Protein AF-A0A0A9X927-F1 (afdb_monomer)

Mean predicted aligned error: 15.7 Å

InterPro domains:
  IPR000195 Rab-GAP-TBC domain [PF00566] (92-298)
  IPR000195 Rab-GAP-TBC domain [PS50086] (88-281)
  IPR000195 Rab-GAP-TBC domain [SM00164] (85-304)
  IPR006571 TLDc domain [PF07534] (391-490)
  IPR006571 TLDc domain [PS51886] (392-493)
  IPR006571 TLDc domain [SM00584] (391-493)
  IPR035969 Rab-GAP-TBC domain superfamily [SSF47923] (83-216)
  IPR035969 Rab-GAP-TBC domain superfamily [SSF47923] (261-335)

Radius of gyration: 29.01 Å; Cα contacts (8 Å, |Δi|>4): 540; chains: 1; bounding box: 59×98×78 Å

Solvent-accessible surface area (backbone atoms only — not comparable to full-atom values): 29100 Å² total; per-residue (Å²): 139,82,81,81,78,79,78,79,72,85,74,76,62,86,85,52,43,45,25,94,24,39,44,80,91,63,51,80,74,79,70,83,73,58,63,80,76,78,81,74,93,61,99,67,91,71,78,78,80,76,75,77,70,78,80,72,83,67,86,72,82,50,63,67,66,50,48,52,32,57,75,70,64,36,63,66,59,47,52,50,49,48,70,67,52,81,72,55,78,56,46,56,54,49,48,60,47,49,50,53,39,28,58,71,52,48,88,61,90,71,57,97,78,64,79,75,64,56,65,58,48,38,28,74,74,67,73,43,87,71,79,74,90,62,89,77,83,71,52,84,24,54,44,79,95,54,64,47,50,89,55,48,32,78,67,31,51,54,48,41,48,51,42,51,39,45,48,47,69,77,39,65,80,53,62,23,31,54,62,56,54,35,50,43,34,57,42,33,42,39,35,52,70,65,55,35,41,56,31,50,54,34,38,56,68,28,77,78,60,46,55,56,58,34,31,65,66,51,49,53,28,46,31,52,34,49,48,54,51,31,54,68,73,41,43,70,29,43,51,50,53,45,72,70,30,62,82,88,50,44,64,59,59,31,72,48,46,60,44,43,46,78,66,26,30,47,64,69,39,37,52,56,49,44,58,39,25,55,70,62,16,42,64,48,56,53,30,43,44,49,32,52,41,46,53,46,50,76,46,39,81,85,40,50,64,47,29,72,77,62,33,54,66,52,36,50,39,53,42,32,47,51,41,82,60,54,49,74,57,49,49,52,50,22,71,61,58,72,91,77,44,70,70,57,51,48,54,47,33,54,53,44,43,54,53,51,59,53,48,58,61,60,60,74,78,64,82,81,89,85,78,78,97,70,84,86,48,64,63,54,64,68,52,48,51,51,50,47,74,68,32,94,84,56,53,75,71,52,48,50,53,56,41,57,70,49,60,72,82,58,65,75,56,80,84,77,85,80,80,48,59,87,85,65,44,87,48,65,69,57,50,52,68,65,44,23,87,45,61,65,43,77,48,80,45,74,49,98,85,68,35,31,35,37,34,42,38,56,41,40,56,50,55,61,71,40,55,47,100,84,71,46,69,49,95,74,73,62,52,97,77,41,46,57,38,33,64,32,95,58,74,47,111

Foldseek 3Di:
DDDDPPDDPDDPPPPFLWFPQFDPVLDDDQDDDFPDPDDDPDDDDDDDPPDPDPPDPPPADALVNLVVCLVVVVLVVNLVNLLQGQQTSSHLSCQVQLLVLLCSLAPDPPPPPDDQCLQVLLCVVPVHPDQDPDDDDADPQADPVLLDQRRGDPVLSSLLRSLRRSLCVVPLLQPHWNVLNLQLNLSNGRYDSSSSSSSSNSQVPGPVPHATDRDPLLLLLVLVLLLVVLCVQVVLLLVVLPVLDPPVCSSVLSSCLQCLQSPQADPSQNNSLSSNCSNHHPLSSSLLSSLLSNQCSVCVVVQVVVCVPPNPSVSSSNCSNSPRDGNSVSSCSSVVRPDDDPVVSVVSSVVSSVVVVVVVVVVVPDDDDDDDDDDLQAARVVLLVQVVVLDVLDDSVLVRLVSNLADSVCSPDRDDRQDDCVVQNDDPVSVLVRQQQDAFDWAWDQDPVRWIKTKGAGDGSVLQQDADPVRHGDPDDGDPSIDIFTRPPDGDD

Organism: Lygus hesperus (NCBI:txid30085)

pLDDT: mean 81.03, std 19.44, range [25.28, 98.75]

Secondary structure (DSSP, 8-state):
-------------TT-SS-TTB-GGGPPPSS--PPPPPPPSS---PPPP--PPP-----PPPHHHHHHHHHTT-HHHHHHHHHH----TT-THHHHHHHHHHHTT-SS---TTSPPTHHHHHHHHHSSSSPPSSPPPPPTTS-GGG---TTB-HHHHHHHHHHHHHHHHH-TT-S--TTHHHHHHHHTTTS-HHHHHHHHHHHHH-BTTB----SHHHHHHHHHHHHHHHHHH-HHHHHHHHHTS-TTTTTGGGGGTTHIIIIIS-HHHHHHHHHHHHHH-THHHHHHHHHHHHHHHHHGGGGHHHHHHHHHHHHHHHHHHT-SS-HHHHHHHHHH--S--HHHHHHHHHHHHHHHHHHHHHHTTS--S---SSSTTPPPHHHHHHHHHH-TT--HHHHHHHHHHS-GGGTTSPP-----HHHH-S-HHHHHHHHTT--SEEEEEE-TT--EEEEEE-S-GGGGG-B-TTSPBPS--S-TT-EEEEEESS-B-

Nearest PDB structures (foldseek):
  5hjn-assembly1_A  TM=9.602E-01  e=2.610E-27  Drosophila melanogaster
  5hjq-assembly1_A  TM=9.659E-01  e=5.800E-25  Drosophila melanogaster
  6r82-assembly1_A  TM=9.428E-01  e=8.648E-09  Drosophila melanogaster
  4nc6-assembly1_A  TM=6.697E-01  e=3.154E-06  Homo sapiens
  3hzj-assembly1_A  TM=6.271E-01  e=1.266E-04  Homo sapiens

Structure (mmCIF, N/CA/C/O backbone):
data_AF-A0A0A9X927-F1
#
_entry.id   AF-A0A0A9X927-F1
#
loop_
_atom_site.group_PDB
_atom_site.id
_atom_site.type_symbol
_atom_site.label_atom_id
_atom_site.label_alt_id
_atom_site.label_comp_id
_atom_site.label_asym_id
_atom_site.label_entity_id
_atom_site.label_seq_id
_atom_site.pdbx_PDB_ins_code
_atom_site.Cartn_x
_atom_site.Cartn_y
_atom_site.Cartn_z
_atom_site.occupancy
_atom_site.B_iso_or_equiv
_atom_site.auth_seq_id
_atom_site.auth_comp_id
_atom_site.auth_asym_id
_atom_site.auth_atom_id
_atom_site.pdbx_PDB_model_num
ATOM 1 N N . MET A 1 1 ? -26.042 -12.020 43.882 1.00 35.59 1 MET A N 1
ATOM 2 C CA . MET A 1 1 ? -26.195 -12.765 42.618 1.00 35.59 1 MET A CA 1
ATOM 3 C C . MET A 1 1 ? -25.682 -11.865 41.510 1.00 35.59 1 MET A C 1
ATOM 5 O O . MET A 1 1 ? -26.428 -11.034 41.018 1.00 35.59 1 MET A O 1
ATOM 9 N N . LEU A 1 2 ? -24.380 -11.937 41.239 1.00 25.36 2 LEU A N 1
ATOM 10 C CA . LEU A 1 2 ? -23.748 -11.313 40.079 1.00 25.36 2 LEU A CA 1
ATOM 11 C C . LEU A 1 2 ? -23.586 -12.443 39.065 1.00 25.36 2 LEU A C 1
ATOM 13 O O . LEU A 1 2 ? -22.859 -13.394 39.333 1.00 25.36 2 LEU A O 1
ATOM 17 N N . SER A 1 3 ? -24.362 -12.399 37.988 1.00 25.56 3 SER A N 1
ATOM 18 C CA . SER A 1 3 ? -24.244 -13.326 36.867 1.00 25.56 3 SER A CA 1
ATOM 19 C C . SER A 1 3 ? -23.151 -12.811 35.936 1.00 25.56 3 SER A C 1
ATOM 21 O O . SER A 1 3 ? -23.356 -11.811 35.249 1.00 25.56 3 SER A O 1
ATOM 23 N N . GLU A 1 4 ? -21.997 -13.477 35.945 1.00 25.28 4 GLU A N 1
ATOM 24 C CA . GLU A 1 4 ? -21.001 -13.379 34.879 1.00 25.28 4 GLU A CA 1
ATOM 25 C C . GLU A 1 4 ? -21.646 -13.858 33.576 1.00 25.28 4 GLU A C 1
ATOM 27 O O . GLU A 1 4 ? -22.005 -15.027 33.434 1.00 25.28 4 GLU A O 1
ATOM 32 N N . ILE A 1 5 ? -21.830 -12.934 32.637 1.00 28.03 5 ILE A N 1
ATOM 33 C CA . ILE A 1 5 ? -22.041 -13.271 31.234 1.00 28.03 5 ILE A CA 1
ATOM 34 C C . ILE A 1 5 ? -20.639 -13.500 30.679 1.00 28.03 5 ILE A C 1
ATOM 36 O O . ILE A 1 5 ? -19.898 -12.556 30.420 1.00 28.03 5 ILE A O 1
ATOM 40 N N . VAL A 1 6 ? -20.256 -14.770 30.592 1.00 26.20 6 VAL A N 1
ATOM 41 C CA . VAL A 1 6 ? -19.106 -15.202 29.804 1.00 26.20 6 VAL A CA 1
ATOM 42 C C . VAL A 1 6 ? -19.543 -15.090 28.346 1.00 26.20 6 VAL A C 1
ATOM 44 O O . VAL A 1 6 ? -20.334 -15.907 27.880 1.00 26.20 6 VAL A O 1
ATOM 47 N N . GLU A 1 7 ? -19.106 -14.041 27.652 1.00 28.12 7 GLU A N 1
ATOM 48 C CA . GLU A 1 7 ? -19.191 -14.005 26.193 1.00 28.12 7 GLU A CA 1
ATOM 49 C C . GLU A 1 7 ? -18.262 -15.095 25.646 1.00 28.12 7 GLU A C 1
ATOM 51 O O . GLU A 1 7 ? -17.047 -15.067 25.857 1.00 28.12 7 GLU A O 1
ATOM 56 N N . GL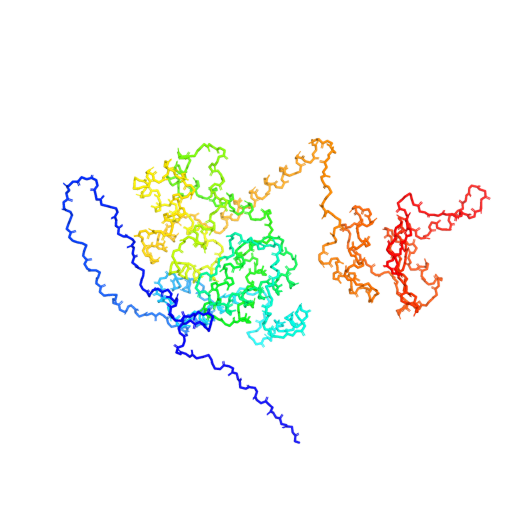U A 1 8 ? -18.857 -16.100 24.999 1.00 28.16 8 GLU A N 1
ATOM 57 C CA . GLU A 1 8 ? -18.143 -17.081 24.188 1.00 28.16 8 GLU A CA 1
ATOM 58 C C . GLU A 1 8 ? -17.387 -16.323 23.092 1.00 28.16 8 GLU A C 1
ATOM 60 O O . GLU A 1 8 ? -17.989 -15.716 22.207 1.00 28.16 8 GLU A O 1
ATOM 65 N N . GLY A 1 9 ? -16.056 -16.318 23.177 1.00 30.02 9 GLY A N 1
ATOM 66 C CA . GLY A 1 9 ? -15.216 -15.820 22.098 1.00 30.02 9 GLY A CA 1
ATOM 67 C C . GLY A 1 9 ? -15.464 -16.646 20.841 1.00 30.02 9 GLY A C 1
ATOM 68 O O . GLY A 1 9 ? -15.467 -17.874 20.910 1.00 30.02 9 GLY A O 1
ATOM 69 N N . ASP A 1 10 ? -15.661 -15.969 19.708 1.00 34.91 10 ASP A N 1
ATOM 70 C CA . ASP A 1 10 ? -15.715 -16.582 18.382 1.00 34.91 10 ASP A CA 1
ATOM 71 C C . ASP A 1 10 ? -14.492 -17.494 18.184 1.00 34.91 10 ASP A C 1
ATOM 73 O O . ASP A 1 10 ? -13.375 -17.034 17.916 1.00 34.91 10 ASP A O 1
ATOM 77 N N . ASP A 1 11 ? -14.702 -18.803 18.334 1.00 33.62 11 ASP A N 1
ATOM 78 C CA . ASP A 1 11 ? -13.706 -19.821 18.038 1.00 33.62 11 ASP A CA 1
ATOM 79 C C . ASP A 1 11 ? -13.349 -19.704 16.551 1.00 33.62 11 ASP A C 1
ATOM 81 O O . ASP A 1 11 ? -14.165 -19.939 15.653 1.00 33.62 11 ASP A O 1
ATOM 85 N N . ILE A 1 12 ? -12.109 -19.296 16.275 1.00 40.78 12 ILE A N 1
ATOM 86 C CA . ILE A 1 12 ? -11.558 -19.273 14.923 1.00 40.78 12 ILE A CA 1
ATOM 87 C C . ILE A 1 12 ? -11.543 -20.722 14.439 1.00 40.78 12 ILE A C 1
ATOM 89 O O . ILE A 1 12 ? -10.672 -21.493 14.832 1.00 40.78 12 ILE A O 1
ATOM 93 N N . ASP A 1 13 ? -12.501 -21.076 13.585 1.00 38.91 13 ASP A N 1
ATOM 94 C CA . ASP A 1 13 ? -12.585 -22.376 12.923 1.00 38.91 13 ASP A CA 1
ATOM 95 C C . ASP A 1 13 ? -11.244 -22.710 12.241 1.00 38.91 13 ASP A C 1
ATOM 97 O O . ASP A 1 13 ? -10.937 -22.231 11.145 1.00 38.91 13 ASP A O 1
ATOM 101 N N . GLU A 1 14 ? -10.421 -23.534 12.900 1.00 38.56 14 GLU A N 1
ATOM 102 C CA . GLU A 1 14 ? -9.086 -23.915 12.424 1.00 38.56 14 GLU A CA 1
ATOM 103 C C . GLU A 1 14 ? -9.138 -24.742 11.123 1.00 38.56 14 GLU A C 1
ATOM 105 O O . GLU A 1 14 ? -8.098 -24.976 10.501 1.00 38.56 14 GLU A O 1
ATOM 110 N N . THR A 1 15 ? -10.336 -25.139 10.667 1.00 40.25 15 THR A N 1
ATOM 111 C CA . THR A 1 15 ? -10.553 -25.826 9.386 1.00 40.25 15 THR A CA 1
ATOM 112 C C . THR A 1 15 ? -10.741 -24.868 8.203 1.00 40.25 15 THR A C 1
ATOM 114 O O . THR A 1 15 ? -10.619 -25.278 7.042 1.00 40.25 15 THR A O 1
ATOM 117 N N . ARG A 1 16 ? -10.961 -23.567 8.452 1.00 52.94 16 ARG A N 1
ATOM 118 C CA . ARG A 1 16 ? -11.100 -22.549 7.402 1.00 52.94 16 ARG A CA 1
ATOM 119 C C . ARG A 1 16 ? -9.746 -21.968 6.989 1.00 52.94 16 ARG A C 1
ATOM 121 O O . ARG A 1 16 ? -9.142 -21.129 7.646 1.00 52.94 16 ARG A O 1
ATOM 128 N N . HIS A 1 17 ? -9.283 -22.405 5.821 1.00 71.25 17 HIS A N 1
ATOM 129 C CA . HIS A 1 17 ? -8.040 -21.956 5.181 1.00 71.25 17 HIS A CA 1
ATOM 130 C C . HIS A 1 17 ? -8.024 -20.472 4.753 1.00 71.25 17 HIS A C 1
ATOM 132 O O . HIS A 1 17 ? -6.957 -19.862 4.659 1.00 71.25 17 HIS A O 1
ATOM 138 N N . PHE A 1 18 ? -9.201 -19.917 4.467 1.00 81.81 18 PHE A N 1
ATOM 139 C CA . PHE A 1 18 ? -9.469 -18.501 4.211 1.00 81.81 18 PHE A CA 1
ATOM 140 C C . PHE A 1 18 ? -10.609 -18.055 5.135 1.00 81.81 18 PHE A C 1
ATOM 142 O O . PHE A 1 18 ? -11.372 -18.895 5.610 1.00 81.81 18 PHE A O 1
ATOM 149 N N . SER A 1 19 ? -10.744 -16.750 5.370 1.00 86.00 19 SER A N 1
ATOM 150 C CA . SER A 1 19 ? -11.856 -16.192 6.147 1.00 86.00 19 SER A CA 1
ATOM 151 C C . SER A 1 19 ? -13.219 -16.505 5.508 1.00 86.00 19 SER A C 1
ATOM 153 O O . SER A 1 19 ? -13.321 -16.912 4.347 1.00 86.00 19 SER A O 1
ATOM 155 N N . GLU A 1 20 ? -14.300 -16.213 6.234 1.00 88.56 20 GLU A N 1
ATOM 156 C CA . GLU A 1 20 ? -15.670 -16.310 5.710 1.00 88.56 20 GLU A CA 1
ATOM 157 C C . GLU A 1 20 ? -15.961 -15.403 4.494 1.00 88.56 20 GLU A C 1
ATOM 159 O O . GLU A 1 20 ? -17.003 -15.519 3.842 1.00 88.56 20 GLU A O 1
ATOM 164 N N . PHE A 1 21 ? -15.048 -14.487 4.166 1.00 92.06 21 PHE A N 1
ATOM 165 C CA . PHE A 1 21 ? -15.196 -13.535 3.073 1.00 92.06 21 PHE A CA 1
ATOM 166 C C . PHE A 1 21 ? -14.727 -14.077 1.721 1.00 92.06 21 PHE A C 1
ATOM 168 O O . PHE A 1 21 ? -14.841 -13.365 0.725 1.00 92.06 21 PHE A O 1
ATOM 175 N N . VAL A 1 22 ? -14.245 -15.320 1.651 1.00 88.75 22 VAL A N 1
ATOM 176 C CA . VAL A 1 22 ? -13.839 -15.984 0.405 1.00 88.75 22 VAL A CA 1
ATOM 177 C C . VAL A 1 22 ? -14.704 -17.221 0.191 1.00 88.75 22 VAL A C 1
ATOM 179 O O . VAL A 1 22 ? -14.779 -18.097 1.047 1.00 88.75 22 VAL A O 1
ATOM 182 N N . ASP A 1 23 ? -15.363 -17.305 -0.965 1.00 80.31 23 ASP A N 1
ATOM 183 C CA . ASP A 1 23 ? -16.112 -18.509 -1.335 1.00 80.31 23 ASP A CA 1
ATOM 184 C C . ASP A 1 23 ? -15.126 -19.620 -1.749 1.00 80.31 23 ASP A C 1
ATOM 186 O O . ASP A 1 23 ? -14.300 -19.379 -2.639 1.00 80.31 23 ASP A O 1
ATOM 190 N N . PRO A 1 24 ? -15.194 -20.833 -1.164 1.00 74.25 24 PRO A N 1
ATOM 191 C CA . PRO A 1 24 ? -14.344 -21.955 -1.559 1.00 74.25 24 PRO A CA 1
ATOM 192 C C . PRO A 1 24 ? -14.361 -22.249 -3.066 1.00 74.25 24 PRO A C 1
ATOM 194 O O . PRO A 1 24 ? -13.330 -22.645 -3.609 1.00 74.25 24 PRO A O 1
ATOM 197 N N . SER A 1 25 ? -15.491 -22.018 -3.743 1.00 72.38 25 SER A N 1
ATOM 198 C CA . SER A 1 25 ? -15.654 -22.240 -5.187 1.00 72.38 25 SER A CA 1
ATOM 199 C C . SER A 1 25 ? -14.929 -21.210 -6.061 1.00 72.38 25 SER A C 1
ATOM 201 O O . SER A 1 25 ? -14.520 -21.534 -7.174 1.00 72.38 25 SER A O 1
ATOM 203 N N . ASN A 1 26 ? -14.709 -19.999 -5.541 1.00 72.62 26 ASN A N 1
ATOM 204 C CA . ASN A 1 26 ? -13.973 -18.922 -6.210 1.00 72.62 26 ASN A CA 1
ATOM 205 C C . ASN A 1 26 ? -12.540 -18.777 -5.689 1.00 72.62 26 ASN A C 1
ATOM 207 O O . ASN A 1 26 ? -11.824 -17.867 -6.101 1.00 72.62 26 ASN A O 1
ATOM 211 N N . ALA A 1 27 ? -12.115 -19.633 -4.763 1.00 73.50 27 ALA A N 1
ATOM 212 C CA . ALA A 1 27 ? -10.817 -19.501 -4.136 1.00 73.50 27 ALA A CA 1
ATOM 213 C C . ALA A 1 27 ? -9.676 -19.751 -5.146 1.00 73.50 27 ALA A C 1
ATOM 215 O O . ALA A 1 27 ? -9.787 -20.620 -6.016 1.00 73.50 27 ALA A O 1
ATOM 216 N N . PRO A 1 28 ? -8.550 -19.028 -5.021 1.00 75.62 28 PRO A N 1
ATOM 217 C CA . PRO A 1 28 ? -7.434 -19.170 -5.944 1.00 75.62 28 PRO A CA 1
ATOM 218 C C . PRO A 1 28 ? -6.851 -20.596 -5.925 1.00 75.62 28 PRO A C 1
ATOM 220 O O . PRO A 1 28 ? -6.911 -21.277 -4.893 1.00 75.62 28 PRO A O 1
ATOM 223 N N . PRO A 1 29 ? -6.266 -21.062 -7.046 1.00 74.19 29 PRO A N 1
ATOM 224 C CA . PRO A 1 29 ? -5.615 -22.367 -7.108 1.00 74.19 29 PRO A CA 1
ATOM 225 C C . PRO A 1 29 ? -4.390 -22.419 -6.185 1.00 74.19 29 PRO A C 1
ATOM 227 O O . PRO A 1 29 ? -3.649 -21.439 -6.083 1.00 74.19 29 PRO A O 1
ATOM 230 N N . ASP A 1 30 ? -4.161 -23.573 -5.548 1.00 70.88 30 ASP A N 1
ATOM 231 C CA . ASP A 1 30 ? -3.083 -23.756 -4.561 1.00 70.88 30 ASP A CA 1
ATOM 232 C C . ASP A 1 30 ? -1.689 -23.589 -5.159 1.00 70.88 30 ASP A C 1
ATOM 234 O O . ASP A 1 30 ? -0.817 -22.944 -4.571 1.00 70.88 30 ASP A O 1
ATOM 238 N N . GLU A 1 31 ? -1.494 -24.133 -6.358 1.00 73.50 31 GLU A N 1
ATOM 239 C CA . GLU A 1 31 ? -0.250 -24.015 -7.098 1.00 73.50 31 GLU A CA 1
ATOM 240 C C . GLU A 1 31 ? -0.385 -23.039 -8.255 1.00 73.50 31 GLU A C 1
ATOM 242 O O . GLU A 1 31 ? -1.283 -23.118 -9.098 1.00 73.50 31 GLU A O 1
ATOM 247 N N . TYR A 1 32 ? 0.600 -22.156 -8.350 1.00 80.06 32 TYR A N 1
ATOM 248 C CA . TYR A 1 32 ? 0.757 -21.328 -9.526 1.00 80.06 32 TYR A CA 1
ATOM 249 C C . TYR A 1 32 ? 1.380 -22.111 -10.666 1.00 80.06 32 TYR A C 1
ATOM 251 O O . TYR A 1 32 ? 2.524 -22.560 -10.574 1.00 80.06 32 TYR A O 1
ATOM 259 N N . ARG A 1 33 ? 0.648 -22.194 -11.775 1.00 78.12 33 ARG A N 1
ATOM 260 C CA . ARG A 1 33 ? 1.168 -22.703 -13.040 1.00 78.12 33 ARG A CA 1
ATOM 261 C C . ARG A 1 33 ? 1.525 -21.518 -13.934 1.00 78.12 33 ARG A C 1
ATOM 263 O O . ARG A 1 33 ? 0.622 -20.770 -14.309 1.00 78.12 33 ARG A O 1
ATOM 270 N N . PRO A 1 34 ? 2.814 -21.329 -14.270 1.00 74.38 34 PRO A N 1
ATOM 271 C CA . PRO A 1 34 ? 3.206 -20.314 -15.234 1.00 74.38 34 PRO A CA 1
ATOM 272 C C . PRO A 1 34 ? 2.469 -20.535 -16.562 1.00 74.38 34 PRO A C 1
ATOM 274 O O . PRO A 1 34 ? 2.274 -21.691 -16.956 1.00 74.38 34 PRO A O 1
ATOM 277 N N . PRO A 1 35 ? 2.076 -19.465 -17.269 1.00 75.44 35 PRO A N 1
ATOM 278 C CA . PRO A 1 35 ? 1.498 -19.600 -18.597 1.00 75.44 35 PRO A CA 1
ATOM 279 C C . PRO A 1 35 ? 2.480 -20.307 -19.538 1.00 75.44 35 PRO A C 1
ATOM 281 O O . PRO A 1 35 ? 3.699 -20.144 -19.424 1.00 75.44 35 PRO A O 1
ATOM 284 N N . ALA A 1 36 ? 1.942 -21.116 -20.456 1.00 66.50 36 ALA A N 1
ATOM 285 C CA . ALA A 1 36 ? 2.754 -21.840 -21.426 1.00 66.50 36 ALA A CA 1
ATOM 286 C C . ALA A 1 36 ? 3.614 -20.850 -22.236 1.00 66.50 36 ALA A C 1
ATOM 288 O O . ALA A 1 36 ? 3.105 -19.799 -22.641 1.00 66.50 36 ALA A O 1
ATOM 289 N N . PRO A 1 37 ? 4.905 -21.149 -22.474 1.00 54.81 37 PRO A N 1
ATOM 290 C CA . PRO A 1 37 ? 5.738 -20.282 -23.292 1.00 54.81 37 PRO A CA 1
ATOM 291 C C . PRO A 1 37 ? 5.127 -20.150 -24.697 1.00 54.81 37 PRO A C 1
ATOM 293 O O . PRO A 1 37 ? 4.556 -21.123 -25.202 1.00 54.81 37 PRO A O 1
ATOM 296 N N . PRO A 1 38 ? 5.239 -18.976 -25.348 1.00 47.00 38 PRO A N 1
ATOM 297 C CA . PRO A 1 38 ? 4.789 -18.829 -26.725 1.00 47.00 38 PRO A CA 1
ATOM 298 C C . PRO A 1 38 ? 5.493 -19.864 -27.619 1.00 47.00 38 PRO A C 1
ATOM 300 O O . PRO A 1 38 ? 6.660 -20.191 -27.367 1.00 47.00 38 PRO A O 1
ATOM 303 N N . PRO A 1 39 ? 4.809 -20.402 -28.648 1.00 37.28 39 PRO A N 1
ATOM 304 C CA . PRO A 1 39 ? 5.398 -21.401 -29.527 1.00 37.28 39 PRO A CA 1
ATOM 305 C C . PRO A 1 39 ? 6.683 -20.843 -30.161 1.00 37.28 39 PRO A C 1
ATOM 307 O O . PRO A 1 39 ? 6.702 -19.680 -30.575 1.00 37.28 39 PRO A O 1
ATOM 310 N N . PRO A 1 40 ? 7.771 -21.633 -30.227 1.00 41.38 40 PRO A N 1
ATOM 311 C CA . PRO A 1 40 ? 9.037 -21.151 -30.756 1.00 41.38 40 PRO A CA 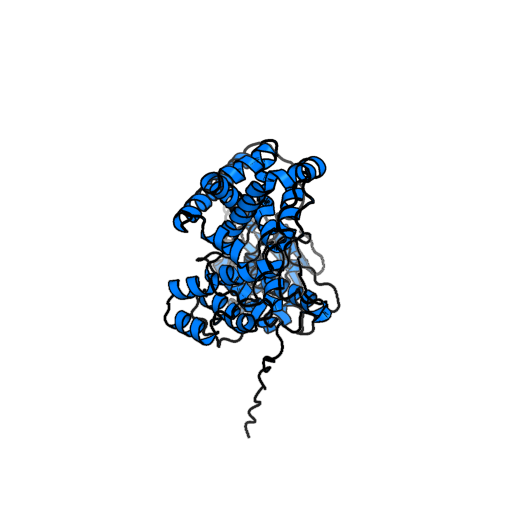1
ATOM 312 C C . PRO A 1 40 ? 8.884 -20.754 -32.228 1.00 41.38 40 PRO A C 1
ATOM 314 O O . PRO A 1 40 ? 8.461 -21.552 -33.067 1.00 41.38 40 PRO A O 1
ATOM 317 N N . SER A 1 41 ? 9.274 -19.523 -32.558 1.00 47.91 41 SER A N 1
ATOM 318 C CA . SER A 1 41 ? 9.477 -19.075 -33.933 1.00 47.91 41 SER A CA 1
ATOM 319 C C . SER A 1 41 ? 10.756 -19.711 -34.486 1.00 47.91 41 SER A C 1
ATOM 321 O O . SER A 1 41 ? 11.843 -19.143 -34.433 1.00 47.91 41 SER A O 1
ATOM 323 N N . GLY A 1 42 ? 10.627 -20.935 -34.994 1.00 43.69 42 GLY A N 1
ATOM 324 C CA . GLY A 1 42 ? 11.712 -21.670 -35.643 1.00 43.69 42 GLY A CA 1
ATOM 325 C C . GLY A 1 42 ? 11.889 -23.063 -35.054 1.00 43.69 42 GLY A C 1
ATOM 326 O O . GLY A 1 42 ? 12.153 -23.234 -33.866 1.00 43.69 42 GLY A O 1
ATOM 327 N N . GLY A 1 43 ? 11.730 -24.076 -35.907 1.00 43.62 43 GLY A N 1
ATOM 328 C CA . GLY A 1 43 ? 11.781 -25.482 -35.532 1.00 43.62 43 GLY A CA 1
ATOM 329 C C . GLY A 1 43 ? 13.136 -25.901 -34.969 1.00 43.62 43 GLY A C 1
ATOM 330 O O . GLY A 1 43 ? 14.047 -26.236 -35.718 1.00 43.62 43 GLY A O 1
ATOM 331 N N . LYS A 1 44 ? 13.237 -25.974 -33.642 1.00 39.88 44 LYS A N 1
ATOM 332 C CA . LYS A 1 44 ? 14.097 -26.932 -32.941 1.00 39.88 44 LYS A CA 1
ATOM 333 C C . LYS A 1 44 ? 13.325 -27.465 -31.740 1.00 39.88 44 LYS A C 1
ATOM 335 O O . LYS A 1 44 ? 12.970 -26.708 -30.843 1.00 39.88 44 LYS A O 1
ATOM 340 N N . LYS A 1 45 ? 13.036 -28.770 -31.752 1.00 35.47 45 LYS A N 1
ATOM 341 C CA . LYS A 1 45 ? 12.446 -29.493 -30.619 1.00 35.47 45 LYS A CA 1
ATOM 342 C C . LYS A 1 45 ? 13.398 -29.371 -29.424 1.00 35.47 45 LYS A C 1
ATOM 344 O O . LYS A 1 45 ? 14.485 -29.941 -29.453 1.00 35.47 45 LYS A O 1
ATOM 349 N N . SER A 1 46 ? 13.010 -28.617 -28.401 1.00 39.31 46 SER A N 1
ATOM 350 C CA . SER A 1 46 ? 13.621 -28.703 -27.073 1.00 39.31 46 SER A CA 1
ATOM 351 C C . SER A 1 46 ? 13.094 -29.946 -26.339 1.00 39.31 46 SER A C 1
ATOM 353 O O . SER A 1 46 ? 11.973 -30.378 -26.625 1.00 39.31 46 SER A O 1
ATOM 355 N N . PRO A 1 47 ? 13.874 -30.547 -25.419 1.00 36.91 47 PRO A N 1
ATOM 356 C CA . PRO A 1 47 ? 13.432 -31.713 -24.657 1.00 36.91 47 PRO A CA 1
ATOM 357 C C . PRO A 1 47 ? 12.209 -31.357 -23.797 1.00 36.91 47 PRO A C 1
ATOM 359 O O . PRO A 1 47 ? 12.001 -30.172 -23.508 1.00 36.91 47 PRO A O 1
ATOM 362 N N . PRO A 1 48 ? 11.402 -32.351 -23.382 1.00 35.88 48 PRO A N 1
ATOM 363 C CA . PRO A 1 48 ? 10.218 -32.093 -22.575 1.00 35.88 48 PRO A CA 1
ATOM 364 C C . PRO A 1 48 ? 10.611 -31.361 -21.284 1.00 35.88 48 PRO A C 1
ATOM 366 O O . PRO A 1 48 ? 11.700 -31.609 -20.752 1.00 35.88 48 PRO A O 1
ATOM 369 N N . PRO A 1 49 ? 9.756 -30.459 -20.768 1.00 37.62 49 PRO A N 1
ATOM 370 C CA . PRO A 1 49 ? 9.991 -29.869 -19.463 1.00 37.62 49 PRO A CA 1
ATOM 371 C C . PRO A 1 49 ? 10.085 -31.014 -18.456 1.00 37.62 49 PRO A C 1
ATOM 373 O O . PRO A 1 49 ? 9.179 -31.842 -18.365 1.00 37.62 49 PRO A O 1
ATOM 376 N N . SER A 1 50 ? 11.208 -31.080 -17.740 1.00 33.53 50 SER A N 1
ATOM 377 C CA . SER A 1 50 ? 11.367 -31.965 -16.593 1.00 33.53 50 SER A CA 1
ATOM 378 C C . SER A 1 50 ? 10.154 -31.768 -15.692 1.00 33.53 50 SER A C 1
ATOM 380 O O . SER A 1 50 ? 9.941 -30.660 -15.190 1.00 33.53 50 SER A O 1
ATOM 382 N N . SER A 1 51 ? 9.352 -32.822 -15.544 1.00 35.75 51 SER A N 1
ATOM 383 C CA . SER A 1 51 ? 8.284 -32.916 -14.559 1.00 35.75 51 SER A CA 1
ATOM 384 C C . SER A 1 51 ? 8.813 -32.368 -13.242 1.00 35.75 51 SER A C 1
ATOM 386 O O . SER A 1 51 ? 9.803 -32.888 -12.719 1.00 35.75 51 SER A O 1
ATOM 388 N N . GLY A 1 52 ? 8.205 -31.282 -12.762 1.00 33.56 52 GLY A N 1
ATOM 389 C CA . GLY A 1 52 ? 8.502 -30.746 -11.447 1.00 33.56 52 GLY A CA 1
ATOM 390 C C . GLY A 1 52 ? 8.410 -31.890 -10.451 1.00 33.56 52 GLY A C 1
ATOM 391 O O . GLY A 1 52 ? 7.377 -32.547 -10.340 1.00 33.56 52 GLY A O 1
ATOM 392 N N . SER A 1 53 ? 9.531 -32.170 -9.800 1.00 30.19 53 SER A N 1
ATOM 393 C CA . SER A 1 53 ? 9.580 -33.002 -8.609 1.00 30.19 53 SER A CA 1
ATOM 394 C C . SER A 1 53 ? 8.483 -32.539 -7.642 1.00 30.19 53 SER A C 1
ATOM 396 O O . SER A 1 53 ? 8.338 -31.319 -7.486 1.00 30.19 53 SER A O 1
ATOM 398 N N . PRO A 1 54 ? 7.753 -33.452 -6.976 1.00 36.75 54 PRO A N 1
ATOM 399 C CA . PRO A 1 54 ? 6.863 -33.079 -5.885 1.00 36.75 54 PRO A CA 1
ATOM 400 C C . PRO A 1 54 ? 7.667 -32.224 -4.913 1.00 36.75 54 PRO A C 1
ATOM 402 O O . PRO A 1 54 ? 8.803 -32.583 -4.587 1.00 36.75 54 PRO A O 1
ATOM 405 N N . SER A 1 55 ? 7.126 -31.080 -4.502 1.00 39.34 55 SER A N 1
ATOM 406 C CA . SER A 1 55 ? 7.723 -30.280 -3.443 1.00 39.34 55 SER A CA 1
ATOM 407 C C . SER A 1 55 ? 7.955 -31.198 -2.246 1.00 39.34 55 SER A C 1
ATOM 409 O O . SER A 1 55 ? 7.005 -31.611 -1.582 1.00 39.34 55 SER A O 1
ATOM 411 N N . THR A 1 56 ? 9.212 -31.553 -1.983 1.00 39.91 56 THR A N 1
ATOM 412 C CA . THR A 1 56 ? 9.623 -32.045 -0.672 1.00 39.91 56 THR A CA 1
ATOM 413 C C . THR A 1 56 ? 9.028 -31.084 0.340 1.00 39.91 56 THR A C 1
ATOM 415 O O . THR A 1 56 ? 9.245 -29.877 0.206 1.00 39.91 56 THR A O 1
ATOM 418 N N . ALA A 1 57 ? 8.250 -31.599 1.289 1.00 43.72 57 ALA A N 1
ATOM 419 C CA . ALA A 1 57 ? 7.791 -30.852 2.446 1.00 43.72 57 ALA A CA 1
ATOM 420 C C . ALA A 1 57 ? 9.031 -30.357 3.215 1.00 43.72 57 ALA A C 1
ATOM 422 O O . ALA A 1 57 ? 9.520 -31.009 4.131 1.00 43.72 57 ALA A O 1
ATOM 423 N N . GLU A 1 58 ? 9.620 -29.242 2.771 1.00 58.00 58 GLU A N 1
ATOM 424 C CA . GLU A 1 58 ? 10.545 -28.449 3.569 1.00 58.00 58 GLU A CA 1
ATOM 425 C C . GLU A 1 58 ? 9.755 -28.105 4.840 1.00 58.00 58 GLU A C 1
ATOM 427 O O . GLU A 1 58 ? 8.660 -27.556 4.731 1.00 58.00 58 GLU A O 1
ATOM 432 N N . ASN A 1 59 ? 10.256 -28.494 6.020 1.00 79.25 59 ASN A N 1
ATOM 433 C CA . ASN A 1 59 ? 9.601 -28.256 7.312 1.00 79.25 59 ASN A CA 1
ATOM 434 C C . ASN A 1 59 ? 9.220 -26.770 7.454 1.00 79.25 59 ASN A C 1
ATOM 436 O O . ASN A 1 59 ? 10.065 -25.943 7.813 1.00 79.25 59 ASN A O 1
ATOM 440 N N . LEU A 1 60 ? 7.963 -26.435 7.141 1.00 90.38 60 LEU A N 1
ATOM 441 C CA . LEU A 1 60 ? 7.440 -25.074 7.203 1.00 90.38 60 LEU A CA 1
ATOM 442 C C . LEU A 1 60 ? 7.472 -24.596 8.652 1.00 90.38 60 LEU A C 1
ATOM 444 O O . LEU A 1 60 ? 7.055 -25.311 9.562 1.00 90.38 60 LEU A O 1
ATOM 448 N N . LYS A 1 61 ? 7.943 -23.367 8.863 1.00 93.94 61 LYS A N 1
ATOM 449 C CA . LYS A 1 61 ? 7.958 -22.762 10.194 1.00 93.94 61 LYS A CA 1
ATOM 450 C C . LYS A 1 61 ? 6.544 -22.515 10.704 1.00 93.94 61 LYS A C 1
ATOM 452 O O . LYS A 1 61 ? 5.687 -22.003 9.983 1.00 93.94 61 LYS A O 1
ATOM 457 N N . THR A 1 62 ? 6.321 -22.870 11.960 1.00 94.31 62 THR A N 1
ATOM 458 C CA . THR A 1 62 ? 5.048 -22.692 12.662 1.00 94.31 62 THR A CA 1
ATOM 459 C C . THR A 1 62 ? 4.890 -21.259 13.171 1.00 94.31 62 THR A C 1
ATOM 461 O O . THR A 1 62 ? 5.863 -20.512 13.294 1.00 94.31 62 THR A O 1
ATOM 464 N N . PHE A 1 63 ? 3.658 -20.869 13.516 1.00 94.94 63 PHE A N 1
ATOM 465 C CA . PHE A 1 63 ? 3.402 -19.570 14.144 1.00 94.94 63 PHE A CA 1
ATOM 466 C C . PHE A 1 63 ? 4.194 -19.401 15.448 1.00 94.94 63 PHE A C 1
ATOM 468 O O . PHE A 1 63 ? 4.822 -18.367 15.637 1.00 94.94 63 PHE A O 1
ATOM 475 N N . SER A 1 64 ? 4.225 -20.429 16.304 1.00 95.00 64 SER A N 1
ATOM 476 C CA . SER A 1 64 ? 4.916 -20.389 17.601 1.00 95.00 64 SER A CA 1
ATOM 477 C C . SER A 1 64 ? 6.422 -20.132 17.461 1.00 95.00 64 SER A C 1
ATOM 479 O O . SER A 1 64 ? 6.981 -19.316 18.197 1.00 95.00 64 SER A O 1
ATOM 481 N N . GLU A 1 65 ? 7.078 -20.747 16.470 1.00 95.25 65 GLU A N 1
ATOM 482 C CA . GLU A 1 65 ? 8.496 -20.493 16.186 1.00 95.25 65 GLU A CA 1
ATOM 483 C C . GLU A 1 65 ? 8.747 -19.033 15.780 1.00 95.25 65 GLU A C 1
ATOM 485 O O . GLU A 1 65 ? 9.714 -18.416 16.230 1.00 95.25 65 GLU A O 1
ATOM 490 N N . VAL A 1 66 ? 7.876 -18.464 14.940 1.00 95.69 66 VAL A N 1
ATOM 491 C CA . VAL A 1 66 ? 7.996 -17.065 14.501 1.00 95.69 66 VAL A CA 1
ATOM 492 C C . VAL A 1 66 ? 7.677 -16.099 15.642 1.00 95.69 66 VAL A C 1
ATOM 494 O O . VAL A 1 66 ? 8.412 -15.130 15.837 1.00 95.69 66 VAL A O 1
ATOM 497 N N . ASP A 1 67 ? 6.624 -16.369 16.412 1.00 94.81 67 ASP A N 1
ATOM 498 C CA . ASP A 1 67 ? 6.191 -15.538 17.537 1.00 94.81 67 ASP A CA 1
ATOM 499 C C . ASP A 1 67 ? 7.257 -15.481 18.634 1.00 94.81 67 ASP A C 1
ATOM 501 O O . ASP A 1 67 ? 7.610 -14.403 19.103 1.00 94.81 67 ASP A O 1
ATOM 505 N N . THR A 1 68 ? 7.891 -16.615 18.939 1.00 95.62 68 THR A N 1
ATOM 506 C CA . THR A 1 68 ? 9.029 -16.677 19.867 1.00 95.62 68 THR A CA 1
ATOM 507 C C . THR A 1 68 ? 10.153 -15.730 19.431 1.00 95.62 68 THR A C 1
ATOM 509 O O . THR A 1 68 ? 10.683 -14.955 20.229 1.00 95.62 68 THR A O 1
ATOM 512 N N . LEU A 1 69 ? 10.507 -15.725 18.144 1.00 95.31 69 LEU A N 1
ATOM 513 C CA . LEU A 1 69 ? 11.540 -14.827 17.618 1.00 95.31 69 LEU A CA 1
ATOM 514 C C . LEU A 1 69 ? 11.113 -13.353 17.630 1.00 95.31 69 LEU A C 1
ATOM 516 O O . LEU A 1 69 ? 11.962 -12.482 17.852 1.00 95.31 69 LEU A O 1
ATOM 520 N N . LEU A 1 70 ? 9.827 -13.066 17.409 1.00 92.50 70 LEU A N 1
ATOM 521 C CA . LEU A 1 70 ? 9.259 -11.722 17.538 1.00 92.50 70 LEU A CA 1
ATOM 522 C C . LEU A 1 70 ? 9.356 -11.221 18.986 1.00 92.50 70 LEU A C 1
ATOM 524 O O . LEU A 1 70 ? 9.854 -10.115 19.202 1.00 92.50 70 LEU A O 1
ATOM 528 N N . LEU A 1 71 ? 8.987 -12.052 19.967 1.00 91.56 71 LEU A N 1
ATOM 529 C CA . LEU A 1 71 ? 9.077 -11.749 21.401 1.00 91.56 71 LEU A CA 1
ATOM 530 C C . LEU A 1 71 ? 10.520 -11.467 21.842 1.00 91.56 71 LEU A C 1
ATOM 532 O O . LEU A 1 71 ? 10.780 -10.491 22.543 1.00 91.56 71 LEU A O 1
ATOM 536 N N . TYR A 1 72 ? 11.488 -12.252 21.359 1.00 93.44 72 TYR A N 1
ATOM 537 C CA . TYR A 1 72 ? 12.915 -12.015 21.615 1.00 93.44 72 TYR A CA 1
ATOM 538 C C . TYR A 1 72 ? 13.545 -10.930 20.724 1.00 93.44 72 TYR A C 1
ATOM 540 O O . TYR A 1 72 ? 14.772 -10.773 20.708 1.00 93.44 72 TYR A O 1
ATOM 548 N N . ASN A 1 73 ? 12.738 -10.182 19.964 1.00 90.69 73 ASN A N 1
ATOM 549 C CA . ASN A 1 73 ? 13.169 -9.089 19.095 1.00 90.69 73 ASN A CA 1
ATOM 550 C C . ASN A 1 73 ? 14.266 -9.499 18.085 1.00 90.69 73 ASN A C 1
ATOM 552 O O . ASN A 1 73 ? 15.129 -8.705 17.687 1.00 90.69 73 ASN A O 1
ATOM 556 N N . LYS A 1 74 ? 14.243 -10.757 17.630 1.00 95.12 74 LYS A N 1
ATOM 557 C CA . LYS A 1 74 ? 15.181 -11.326 16.650 1.00 95.12 74 LYS A CA 1
ATOM 558 C C . LYS A 1 74 ? 14.789 -10.923 15.224 1.00 95.12 74 LYS A C 1
ATOM 560 O O . LYS A 1 74 ? 14.583 -11.755 14.343 1.00 95.12 74 LYS A O 1
ATOM 565 N N . LYS A 1 75 ? 14.722 -9.609 14.962 1.00 92.06 75 LYS A N 1
ATOM 566 C CA . LYS A 1 75 ? 14.198 -9.024 13.706 1.00 92.06 75 LYS A CA 1
ATOM 567 C C . LYS A 1 75 ? 14.857 -9.571 12.433 1.00 92.06 75 LYS A C 1
ATOM 569 O O . LYS A 1 75 ? 14.228 -9.625 11.379 1.00 92.06 75 LYS A O 1
ATOM 574 N N . ARG A 1 76 ? 16.144 -9.941 12.493 1.00 94.94 76 ARG A N 1
ATOM 575 C CA . ARG A 1 76 ? 16.866 -10.501 11.336 1.00 94.94 76 ARG A CA 1
ATOM 576 C C . ARG A 1 76 ? 16.401 -11.915 11.007 1.00 94.94 76 ARG A C 1
ATOM 578 O O . ARG A 1 76 ? 16.204 -12.194 9.829 1.00 94.94 76 ARG A O 1
ATOM 585 N N . ASP A 1 77 ? 16.191 -12.740 12.023 1.00 96.31 77 ASP A N 1
ATOM 586 C CA . ASP A 1 77 ? 15.813 -14.144 11.867 1.00 96.31 77 ASP A CA 1
ATOM 587 C C . ASP A 1 77 ? 14.366 -14.248 11.385 1.00 96.31 77 ASP A C 1
ATOM 589 O O . ASP A 1 77 ? 14.104 -14.913 10.386 1.00 96.31 77 ASP A O 1
ATOM 593 N N . VAL A 1 78 ? 13.461 -13.459 11.981 1.00 96.56 78 VAL A N 1
ATOM 594 C CA . VAL A 1 78 ? 12.070 -13.305 11.511 1.00 96.56 78 VAL A CA 1
ATOM 595 C C . VAL A 1 78 ? 12.035 -12.905 10.036 1.00 96.56 78 VAL A C 1
ATOM 597 O O . VAL A 1 78 ? 11.341 -13.517 9.227 1.00 96.56 78 VAL A O 1
ATOM 600 N N . LYS A 1 79 ? 12.840 -11.908 9.651 1.00 96.25 79 LYS A N 1
ATOM 601 C CA . LYS A 1 79 ? 12.925 -11.458 8.260 1.00 96.25 79 LYS A CA 1
ATOM 602 C C . LYS A 1 79 ? 13.403 -12.567 7.321 1.00 96.25 79 LYS A C 1
ATOM 604 O O . LYS A 1 79 ? 12.875 -12.681 6.220 1.00 96.25 79 LYS A O 1
ATOM 609 N N . THR A 1 80 ? 14.407 -13.349 7.710 1.00 96.38 80 THR A N 1
ATOM 610 C CA . THR A 1 80 ? 14.890 -14.479 6.901 1.00 96.38 80 THR A CA 1
ATOM 611 C C . THR A 1 80 ? 13.799 -15.537 6.756 1.00 96.38 80 THR A C 1
ATOM 613 O O . THR A 1 80 ? 13.472 -15.915 5.633 1.00 96.38 80 THR A O 1
ATOM 616 N N . ILE A 1 81 ? 13.153 -15.914 7.862 1.00 96.12 81 ILE A N 1
ATOM 617 C CA . ILE A 1 81 ? 12.069 -16.900 7.880 1.00 96.12 81 ILE A CA 1
ATOM 618 C C . ILE A 1 81 ? 10.932 -16.488 6.947 1.00 96.12 81 ILE A C 1
ATOM 620 O O . ILE A 1 81 ? 10.582 -17.264 6.064 1.00 96.12 81 ILE A O 1
ATOM 624 N N . ILE A 1 82 ? 10.417 -15.262 7.066 1.00 96.62 82 ILE A N 1
ATOM 625 C CA . ILE A 1 82 ? 9.292 -14.764 6.255 1.00 96.62 82 ILE A CA 1
ATOM 626 C C . ILE A 1 82 ? 9.610 -14.759 4.751 1.00 96.62 82 ILE A C 1
ATOM 628 O O . ILE A 1 82 ? 8.745 -15.031 3.911 1.00 96.62 82 ILE A O 1
ATOM 632 N N . ARG A 1 83 ? 10.861 -14.455 4.390 1.00 96.62 83 ARG A N 1
ATOM 633 C CA . ARG A 1 83 ? 11.307 -14.416 2.990 1.00 96.62 83 ARG A CA 1
ATOM 634 C C . ARG A 1 83 ? 11.492 -15.801 2.381 1.00 96.62 83 ARG A C 1
ATOM 636 O O . ARG A 1 83 ? 11.307 -15.946 1.175 1.00 96.62 83 ARG A O 1
ATOM 643 N N . GLU A 1 84 ? 11.900 -16.779 3.183 1.00 93.81 84 GLU A N 1
ATOM 644 C CA . GLU A 1 84 ? 12.310 -18.103 2.705 1.00 93.81 84 GLU A CA 1
ATOM 645 C C . GLU A 1 84 ? 11.226 -19.170 2.864 1.00 93.81 84 GLU A C 1
ATOM 647 O O . GLU A 1 84 ? 11.156 -20.068 2.028 1.00 93.81 84 GLU A O 1
ATOM 652 N N . ASN A 1 85 ? 10.356 -19.053 3.872 1.00 93.69 85 ASN A N 1
ATOM 653 C CA . ASN A 1 85 ? 9.265 -19.998 4.100 1.00 93.69 85 ASN A CA 1
ATOM 654 C C . ASN A 1 85 ? 8.140 -19.762 3.101 1.00 93.69 85 ASN A C 1
ATOM 656 O O . ASN A 1 85 ? 7.518 -18.700 3.084 1.00 93.69 85 ASN A O 1
ATOM 660 N N . ASP A 1 86 ? 7.883 -20.754 2.256 1.00 91.00 86 ASP A N 1
ATOM 661 C CA . ASP A 1 86 ? 6.879 -20.677 1.200 1.00 91.00 86 ASP A CA 1
ATOM 662 C C . ASP A 1 86 ? 5.553 -21.284 1.665 1.00 91.00 86 ASP A C 1
ATOM 664 O O . ASP A 1 86 ? 5.112 -22.313 1.160 1.00 91.00 86 ASP A O 1
ATOM 668 N N . TRP A 1 87 ? 4.933 -20.669 2.681 1.00 92.94 87 TRP A N 1
ATOM 669 C CA . TRP A 1 87 ? 3.631 -21.128 3.167 1.00 92.94 87 TRP A CA 1
ATOM 670 C C . TRP A 1 87 ? 2.596 -21.083 2.031 1.00 92.94 87 TRP A C 1
ATOM 672 O O . TRP A 1 87 ? 2.392 -19.997 1.461 1.00 92.94 87 TRP A O 1
ATOM 682 N N . PRO A 1 88 ? 1.900 -22.203 1.743 1.00 91.12 88 PRO A N 1
ATOM 683 C CA . PRO A 1 88 ? 0.841 -22.262 0.739 1.00 91.12 88 PRO A CA 1
ATOM 684 C C . PRO A 1 88 ? -0.210 -21.171 0.935 1.00 91.12 88 PRO A C 1
ATOM 686 O O . PRO A 1 88 ? -0.415 -20.686 2.049 1.00 91.12 88 PRO A O 1
ATOM 689 N N . ILE A 1 89 ? -0.916 -20.786 -0.128 1.00 90.25 89 ILE A N 1
ATOM 690 C CA . ILE A 1 89 ? -1.899 -19.691 -0.069 1.00 90.25 89 ILE A CA 1
ATOM 691 C C . ILE A 1 89 ? -3.012 -19.926 0.964 1.00 90.25 89 ILE A C 1
ATOM 693 O O . ILE A 1 89 ? -3.456 -18.965 1.581 1.00 90.25 89 ILE A O 1
ATOM 697 N N . ARG A 1 90 ? -3.391 -21.189 1.188 1.00 88.50 90 ARG A N 1
ATOM 698 C CA . ARG A 1 90 ? -4.417 -21.664 2.133 1.00 88.50 90 ARG A CA 1
ATOM 699 C C . ARG A 1 90 ? -3.893 -21.938 3.544 1.00 88.50 90 ARG A C 1
ATOM 701 O O . ARG A 1 90 ? -4.602 -22.474 4.390 1.00 88.50 90 ARG A O 1
ATOM 708 N N . HIS A 1 91 ? -2.626 -21.640 3.809 1.00 89.62 91 HIS A N 1
ATOM 709 C CA . HIS A 1 91 ? -2.036 -21.921 5.109 1.00 89.62 91 HIS A CA 1
ATOM 710 C C . HIS A 1 91 ? -2.602 -20.971 6.180 1.00 89.62 91 HIS A C 1
ATOM 712 O O . HIS A 1 91 ? -2.445 -19.752 6.075 1.00 89.62 91 HIS A O 1
ATOM 718 N N . SER A 1 92 ? -3.190 -21.531 7.242 1.00 89.56 92 SER A N 1
ATOM 719 C CA . SER A 1 92 ? -3.907 -20.795 8.301 1.00 89.56 92 SER A CA 1
ATOM 720 C C . SER A 1 92 ? -3.026 -19.842 9.119 1.00 89.56 92 SER A C 1
ATOM 722 O O . SER A 1 92 ? -3.525 -18.898 9.726 1.00 89.56 92 SER A O 1
ATOM 724 N N . ILE A 1 93 ? -1.697 -20.030 9.087 1.00 94.38 93 ILE A N 1
ATOM 725 C CA . ILE A 1 93 ? -0.717 -19.174 9.787 1.00 94.38 93 ILE A CA 1
ATOM 726 C C . ILE A 1 93 ? -0.968 -17.675 9.598 1.00 94.38 93 ILE A C 1
ATOM 728 O O . ILE A 1 93 ? -0.736 -16.919 10.534 1.00 94.38 93 ILE A O 1
ATOM 732 N N . ARG A 1 94 ? -1.439 -17.231 8.424 1.00 96.31 94 ARG A N 1
ATOM 733 C CA . ARG A 1 94 ? -1.604 -15.802 8.113 1.00 96.31 94 ARG A CA 1
ATOM 734 C C . ARG A 1 94 ? -2.653 -15.118 8.979 1.00 96.31 94 ARG A C 1
ATOM 736 O O . ARG A 1 94 ? -2.433 -13.965 9.333 1.00 96.31 94 ARG A O 1
ATOM 743 N N . GLY A 1 95 ? -3.701 -15.830 9.397 1.00 94.19 95 GLY A N 1
ATOM 744 C CA . GLY A 1 95 ? -4.708 -15.279 10.307 1.00 94.19 95 GLY A CA 1
ATOM 745 C C . GLY A 1 95 ? -4.140 -14.901 11.676 1.00 94.19 95 GLY A C 1
ATOM 746 O O . GLY A 1 95 ? -4.595 -13.937 12.277 1.00 94.19 95 GLY A O 1
ATOM 747 N N . LYS A 1 96 ? -3.079 -15.584 12.132 1.00 94.69 96 LYS A N 1
ATOM 748 C CA . LYS A 1 96 ? -2.368 -15.265 13.387 1.00 94.69 96 LYS A CA 1
ATOM 749 C C . LYS A 1 96 ? -1.138 -14.371 13.141 1.00 94.69 96 LYS A C 1
ATOM 751 O O . LYS A 1 96 ? -0.876 -13.424 13.878 1.00 94.69 96 LYS A O 1
ATOM 756 N N . LEU A 1 97 ? -0.382 -14.641 12.076 1.00 96.62 97 LEU A N 1
ATOM 757 C CA . LEU A 1 97 ? 0.886 -13.977 11.768 1.00 96.62 97 LEU A CA 1
ATOM 758 C C . LEU A 1 97 ? 0.711 -12.541 11.271 1.00 96.62 97 LEU A C 1
ATOM 760 O O . LEU A 1 97 ? 1.458 -11.670 11.705 1.00 96.62 97 LEU A O 1
ATOM 764 N N . TRP A 1 98 ? -0.225 -12.276 10.357 1.00 97.75 98 TRP A N 1
ATOM 765 C CA . TRP A 1 98 ? -0.364 -10.939 9.773 1.00 97.75 98 TRP A CA 1
ATOM 766 C C . TRP A 1 98 ? -0.778 -9.885 10.802 1.00 97.75 98 TRP A C 1
ATOM 768 O O . TRP A 1 98 ? -0.084 -8.868 10.857 1.00 97.75 98 TRP A O 1
ATOM 778 N N . PRO A 1 99 ? -1.789 -10.120 11.666 1.00 95.88 99 PRO A N 1
ATOM 779 C CA . PRO A 1 99 ? -2.080 -9.200 12.762 1.00 95.88 99 PRO A CA 1
ATOM 780 C C . PRO A 1 99 ? -0.857 -8.964 13.650 1.00 95.88 99 PRO A C 1
ATOM 782 O O . PRO A 1 99 ? -0.436 -7.822 13.819 1.00 95.88 99 PRO A O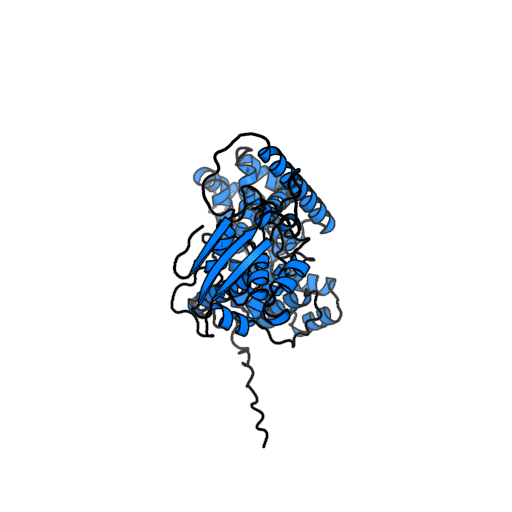 1
ATOM 785 N N . LYS A 1 100 ? -0.178 -10.036 14.090 1.00 95.44 100 LYS A N 1
ATOM 786 C CA . LYS A 1 100 ? 1.021 -9.923 14.936 1.00 95.44 100 LYS A CA 1
ATOM 787 C C . LYS A 1 100 ? 2.121 -9.066 14.300 1.00 95.44 100 LYS A C 1
ATOM 789 O O . LYS A 1 100 ? 2.754 -8.271 14.994 1.00 95.44 100 LYS A O 1
ATOM 794 N N . LEU A 1 101 ? 2.353 -9.212 12.993 1.00 96.50 101 LEU A N 1
ATOM 795 C CA . LEU A 1 101 ? 3.323 -8.393 12.265 1.00 96.50 101 LEU A CA 1
ATOM 796 C C . LEU A 1 101 ? 2.884 -6.929 12.185 1.00 96.50 101 LEU A C 1
ATOM 798 O O . LEU A 1 101 ? 3.716 -6.067 12.438 1.00 96.50 101 LEU A O 1
ATOM 802 N N . CYS A 1 102 ? 1.615 -6.646 11.872 1.00 95.56 102 CYS A N 1
ATOM 803 C CA . CYS A 1 102 ? 1.078 -5.284 11.834 1.00 95.56 102 CYS A CA 1
ATOM 804 C C . CYS A 1 102 ? 1.231 -4.592 13.193 1.00 95.56 102 CYS A C 1
ATOM 806 O O . CYS A 1 102 ? 1.884 -3.552 13.283 1.00 95.56 102 CYS A O 1
ATOM 808 N N . HIS A 1 103 ? 0.685 -5.196 14.250 1.00 92.06 103 HIS A N 1
ATOM 809 C CA . HIS A 1 103 ? 0.675 -4.637 15.605 1.00 92.06 103 HIS A CA 1
ATOM 810 C C . HIS A 1 103 ? 2.072 -4.517 16.211 1.00 92.06 103 HIS A C 1
ATOM 812 O O . HIS A 1 103 ? 2.324 -3.604 16.993 1.00 92.06 103 HIS A O 1
ATOM 818 N N . GLY A 1 104 ? 3.022 -5.355 15.782 1.00 90.50 104 GLY A N 1
ATOM 819 C CA . GLY A 1 104 ? 4.434 -5.235 16.153 1.00 90.50 104 GLY A CA 1
ATOM 820 C C . GLY A 1 104 ? 5.103 -3.916 15.730 1.00 90.50 104 GLY A C 1
ATOM 821 O O . GLY A 1 104 ? 6.206 -3.626 16.201 1.00 90.50 104 GLY A O 1
ATOM 822 N N . HIS A 1 105 ? 4.463 -3.114 14.866 1.00 90.12 105 HIS A N 1
ATOM 823 C CA . HIS A 1 105 ? 4.925 -1.774 14.475 1.00 90.12 105 HIS A CA 1
ATOM 824 C C . HIS A 1 105 ? 4.205 -0.624 15.189 1.00 90.12 105 HIS A C 1
ATOM 826 O O . HIS A 1 105 ? 4.511 0.534 14.887 1.00 90.12 105 HIS A O 1
ATOM 832 N N . SER A 1 106 ? 3.263 -0.908 16.097 1.00 83.81 106 SER A N 1
ATOM 833 C CA . SER A 1 106 ? 2.605 0.138 16.884 1.00 83.81 106 SER A CA 1
ATOM 834 C C . SER A 1 106 ? 3.633 0.898 17.731 1.00 83.81 106 SER A C 1
ATOM 836 O O . SER A 1 106 ? 4.532 0.309 18.336 1.00 83.81 106 SER A O 1
ATOM 838 N N . THR A 1 107 ? 3.538 2.229 17.729 1.00 61.59 107 THR A N 1
ATOM 839 C CA . THR A 1 107 ? 4.388 3.119 18.538 1.00 61.59 107 THR A CA 1
ATOM 840 C C . THR A 1 107 ? 3.892 3.250 19.969 1.00 61.59 107 THR A C 1
ATOM 842 O O . THR A 1 107 ? 4.685 3.524 20.871 1.00 61.59 107 THR A O 1
ATOM 845 N N . GLU A 1 108 ? 2.593 3.061 20.173 1.00 56.56 108 GLU A N 1
ATOM 846 C CA . GLU A 1 108 ? 2.000 2.971 21.495 1.00 56.56 108 GLU A CA 1
ATOM 847 C C . GLU A 1 108 ? 2.202 1.547 22.003 1.00 56.56 108 GLU A C 1
ATOM 849 O O . GLU A 1 108 ? 2.100 0.577 21.248 1.00 56.56 108 GLU A O 1
ATOM 854 N N . LYS A 1 109 ? 2.504 1.404 23.297 1.00 46.25 109 LYS A N 1
ATOM 855 C CA . LYS A 1 109 ? 2.423 0.109 23.979 1.00 46.25 109 LYS A CA 1
ATOM 856 C C . LYS A 1 109 ? 0.947 -0.261 24.151 1.00 46.25 109 LYS A C 1
ATOM 858 O O . LYS A 1 109 ? 0.502 -0.482 25.268 1.00 46.25 109 LYS A O 1
ATOM 863 N N . THR A 1 110 ? 0.189 -0.273 23.064 1.00 42.28 110 THR A N 1
ATOM 864 C CA . THR A 1 110 ? -1.137 -0.859 23.028 1.00 42.28 110 THR A CA 1
ATOM 865 C C . THR A 1 110 ? -0.889 -2.346 23.219 1.00 42.28 110 THR A C 1
ATOM 867 O O . THR A 1 110 ? -0.377 -3.039 22.334 1.00 42.28 110 THR A O 1
ATOM 870 N N . THR A 1 111 ? -1.096 -2.820 24.441 1.00 37.66 111 THR A N 1
ATOM 871 C CA . THR A 1 111 ? -1.191 -4.247 24.716 1.00 37.66 111 THR A CA 1
ATOM 872 C C . THR A 1 111 ? -2.204 -4.840 23.743 1.00 37.66 111 THR A C 1
ATOM 874 O O . THR A 1 111 ? -3.199 -4.202 23.414 1.00 37.66 111 THR A O 1
ATOM 877 N N . ILE A 1 112 ? -1.949 -6.064 23.280 1.00 45.12 112 ILE A N 1
ATOM 878 C CA . ILE A 1 112 ? -2.805 -6.826 22.346 1.00 45.12 112 ILE A CA 1
ATOM 879 C C . ILE A 1 112 ? -4.261 -6.962 22.872 1.00 45.12 112 ILE A C 1
ATOM 881 O O . ILE A 1 112 ? -5.148 -7.378 22.140 1.00 45.12 112 ILE A O 1
ATOM 885 N N . GLU A 1 113 ? -4.491 -6.575 24.128 1.00 42.50 113 GLU A N 1
ATOM 886 C CA . GLU A 1 113 ? -5.719 -6.684 24.909 1.00 42.50 113 GLU A CA 1
ATOM 887 C C . GLU A 1 113 ? -6.547 -5.387 25.006 1.00 42.50 113 GLU A C 1
ATOM 889 O O . GLU A 1 113 ? -7.609 -5.426 25.619 1.00 42.50 113 GLU A O 1
ATOM 894 N N . GLU A 1 114 ? -6.119 -4.240 24.451 1.00 52.03 114 GLU A N 1
ATOM 895 C CA . GLU A 1 114 ? -7.030 -3.081 24.429 1.00 52.03 114 GLU A CA 1
ATOM 896 C C . GLU A 1 114 ? -8.166 -3.310 23.414 1.00 52.03 114 GLU A C 1
ATOM 898 O O . GLU A 1 114 ? -7.880 -3.589 22.242 1.00 52.03 114 GLU A O 1
ATOM 903 N N . PRO A 1 115 ? -9.444 -3.193 23.832 1.00 56.22 115 PRO A N 1
ATOM 904 C CA . PRO A 1 115 ? -10.585 -3.384 22.947 1.00 56.22 115 PRO A CA 1
ATOM 905 C C . PRO A 1 115 ? -10.494 -2.453 21.741 1.00 56.22 115 PRO A C 1
ATOM 907 O O . PRO A 1 115 ? -10.239 -1.254 21.881 1.00 56.22 115 PRO A O 1
ATOM 910 N N . SER A 1 116 ? -10.716 -2.980 20.535 1.00 67.44 116 SER A N 1
ATOM 911 C CA . SER A 1 116 ? -10.798 -2.108 19.374 1.00 67.44 116 SER A CA 1
ATOM 912 C C . SER A 1 116 ? -12.048 -1.241 19.488 1.00 67.44 116 SER A C 1
ATOM 914 O O . SER A 1 116 ? -13.168 -1.745 19.491 1.00 67.44 116 SER A O 1
ATOM 916 N N . PHE A 1 117 ? -11.883 0.081 19.439 1.00 85.88 117 PHE A N 1
ATOM 917 C CA . PHE A 1 117 ? -12.999 1.026 19.292 1.00 85.88 117 PHE A CA 1
ATOM 918 C C . PHE A 1 117 ? -13.693 0.934 17.916 1.00 85.88 117 PHE A C 1
ATOM 920 O O . PHE A 1 117 ? -14.495 1.791 17.550 1.00 85.88 117 PHE A O 1
ATOM 927 N N . TYR A 1 118 ? -13.382 -0.088 17.111 1.00 92.12 118 TYR A N 1
ATOM 928 C CA . TYR A 1 118 ? -13.912 -0.272 15.767 1.00 92.12 118 TYR A CA 1
ATOM 929 C C . TYR A 1 118 ? -15.442 -0.278 15.736 1.00 92.12 118 TYR A C 1
ATOM 931 O O . TYR A 1 118 ? -16.036 0.476 14.967 1.00 92.12 118 TYR A O 1
ATOM 939 N N . TRP A 1 119 ? -16.089 -1.080 16.586 1.00 93.69 119 TRP A N 1
ATOM 940 C CA . TRP A 1 119 ? -17.549 -1.190 16.590 1.00 93.69 119 TRP A CA 1
ATOM 941 C C . TRP A 1 119 ? -18.239 0.082 17.089 1.00 93.69 119 TRP A C 1
ATOM 943 O O . TRP A 1 119 ? -19.326 0.415 16.616 1.00 93.69 119 TRP A O 1
ATOM 953 N N . GLU A 1 120 ? -17.600 0.851 17.971 1.00 90.12 120 GLU A N 1
ATOM 954 C CA . GLU A 1 120 ? -18.085 2.181 18.352 1.00 90.12 120 GLU A CA 1
ATOM 955 C C . GLU A 1 120 ? -18.046 3.142 17.163 1.00 90.12 120 GLU A C 1
ATOM 957 O O . GLU A 1 120 ? -19.032 3.823 16.887 1.00 90.12 120 GLU A O 1
ATOM 962 N N . LEU A 1 121 ? -16.952 3.145 16.398 1.00 88.38 121 LEU A N 1
ATOM 963 C CA . LEU A 1 121 ? -16.831 3.960 15.187 1.00 88.38 121 LEU A CA 1
ATOM 964 C C . LEU A 1 121 ? -17.824 3.527 14.098 1.00 88.38 121 LEU A C 1
ATOM 966 O O . LEU A 1 121 ? -18.379 4.376 13.401 1.00 88.38 121 LEU A O 1
ATOM 970 N N . VAL A 1 122 ? -18.085 2.221 13.962 1.00 89.94 122 VAL A N 1
ATOM 971 C CA . VAL A 1 122 ? -19.133 1.694 13.073 1.00 89.94 122 VAL A CA 1
ATOM 972 C C . VAL A 1 122 ? -20.497 2.248 13.482 1.00 89.94 122 VAL A C 1
ATOM 974 O O . VAL A 1 122 ? -21.198 2.804 12.638 1.00 89.94 122 VAL A O 1
ATOM 977 N N . ASN A 1 123 ? -20.851 2.175 14.768 1.00 88.88 123 ASN A N 1
ATOM 978 C CA . ASN A 1 123 ? -22.109 2.724 15.271 1.00 88.88 123 ASN A CA 1
ATOM 979 C C . ASN A 1 123 ? -22.196 4.247 15.091 1.00 88.88 123 ASN A C 1
ATOM 981 O O . ASN A 1 123 ? -23.243 4.751 14.698 1.00 88.88 123 ASN A O 1
ATOM 985 N N . GLN A 1 124 ? -21.110 4.992 15.308 1.00 84.62 124 GLN A N 1
ATOM 986 C CA . GLN A 1 124 ? -21.087 6.442 15.086 1.00 84.62 124 GLN A CA 1
ATOM 987 C C . GLN A 1 124 ? -21.298 6.816 13.613 1.00 84.62 124 GLN A C 1
ATOM 989 O O . GLN A 1 124 ? -21.983 7.795 13.319 1.00 84.62 124 GLN A O 1
ATOM 994 N N . LEU A 1 125 ? -20.718 6.050 12.683 1.00 84.38 125 LEU A N 1
ATOM 995 C CA . LEU A 1 125 ? -20.757 6.364 11.255 1.00 84.38 125 LEU A CA 1
ATOM 996 C C . LEU A 1 125 ? -22.022 5.842 10.553 1.00 84.38 125 LEU A C 1
ATOM 998 O O . LEU A 1 125 ? -22.534 6.504 9.650 1.00 84.38 125 LEU A O 1
ATOM 1002 N N . PHE A 1 126 ? -22.520 4.666 10.947 1.00 84.81 126 PHE A N 1
ATOM 1003 C CA . PHE A 1 126 ? -23.636 3.972 10.289 1.00 84.81 126 PHE A CA 1
ATOM 1004 C C . PHE A 1 126 ? -24.909 3.877 11.144 1.00 84.81 126 PHE A C 1
ATOM 1006 O O . PHE A 1 126 ? -25.969 3.558 10.610 1.00 84.81 126 PHE A O 1
ATOM 1013 N N . GLY A 1 127 ? -24.834 4.171 12.444 1.00 86.75 127 GLY A N 1
ATOM 1014 C CA . GLY A 1 127 ? -25.955 4.120 13.390 1.00 86.75 127 GLY A CA 1
ATOM 1015 C C . GLY A 1 127 ? -26.241 2.736 13.985 1.00 86.75 127 GLY A C 1
ATOM 1016 O O . GLY A 1 127 ? -26.989 2.647 14.954 1.00 86.75 127 GLY A O 1
ATOM 1017 N N . ASN A 1 128 ? -25.674 1.668 13.419 1.00 90.44 128 ASN A N 1
ATOM 1018 C CA . ASN A 1 128 ? -25.769 0.293 13.912 1.00 90.44 128 ASN A CA 1
ATOM 1019 C C . ASN A 1 128 ? -24.586 -0.556 13.398 1.00 90.44 128 ASN A C 1
ATOM 1021 O O . ASN A 1 128 ? -23.762 -0.082 12.613 1.00 90.44 128 ASN A O 1
ATOM 1025 N N . THR A 1 129 ? -24.518 -1.821 13.821 1.00 92.19 129 THR A N 1
ATOM 1026 C CA . THR A 1 129 ? -23.488 -2.793 13.408 1.00 92.19 129 THR A CA 1
ATOM 1027 C C . THR A 1 129 ? -23.909 -3.683 12.235 1.00 92.19 129 THR A C 1
ATOM 1029 O O . THR A 1 129 ? -23.107 -4.492 11.753 1.00 92.19 129 THR A O 1
ATOM 1032 N N . GLU A 1 130 ? -25.130 -3.530 11.720 1.00 91.94 130 GLU A N 1
ATOM 1033 C CA . GLU A 1 130 ? -25.606 -4.299 10.573 1.00 91.94 130 GLU A CA 1
ATOM 1034 C C . GLU A 1 130 ? -24.869 -3.872 9.297 1.00 91.94 130 GLU A C 1
ATOM 1036 O O . GLU A 1 130 ? -24.488 -2.713 9.102 1.00 91.94 130 GLU A O 1
ATOM 1041 N N . LEU A 1 131 ? -24.602 -4.834 8.412 1.00 90.62 131 LEU A N 1
ATOM 1042 C CA . LEU A 1 131 ? -23.953 -4.526 7.141 1.00 90.62 131 LEU A CA 1
ATOM 1043 C C . LEU A 1 131 ? -24.922 -3.743 6.245 1.00 90.62 131 LEU A C 1
ATOM 1045 O O . LEU A 1 131 ? -26.029 -4.220 6.005 1.00 90.62 131 LEU A O 1
ATOM 1049 N N . PRO A 1 132 ? -24.510 -2.599 5.668 1.00 82.00 132 PRO A N 1
ATOM 1050 C CA . PRO A 1 132 ? -25.395 -1.806 4.828 1.00 82.00 132 PRO A CA 1
ATOM 1051 C C . PRO A 1 132 ? -25.946 -2.595 3.631 1.00 82.00 132 PRO A C 1
ATOM 1053 O O . PRO A 1 132 ? -25.209 -3.212 2.849 1.00 82.00 132 PRO A O 1
ATOM 1056 N N . ASP A 1 133 ? -27.262 -2.530 3.436 1.00 77.56 133 ASP A N 1
ATOM 1057 C CA . ASP A 1 133 ? -27.906 -3.087 2.243 1.00 77.56 133 ASP A CA 1
ATOM 1058 C C . ASP A 1 133 ? -27.595 -2.270 0.989 1.00 77.56 133 ASP A C 1
ATOM 1060 O O . ASP A 1 133 ? -27.387 -2.830 -0.091 1.00 77.56 133 ASP A O 1
ATOM 1064 N N . LYS A 1 134 ? -27.515 -0.945 1.152 1.00 78.88 134 LYS A N 1
ATOM 1065 C CA . LYS A 1 134 ? -27.199 0.014 0.090 1.00 78.88 134 LYS A CA 1
ATOM 1066 C C . LYS A 1 134 ? -25.690 0.131 -0.115 1.00 78.88 134 LYS A C 1
ATOM 1068 O O . LYS A 1 134 ? -24.905 -0.032 0.814 1.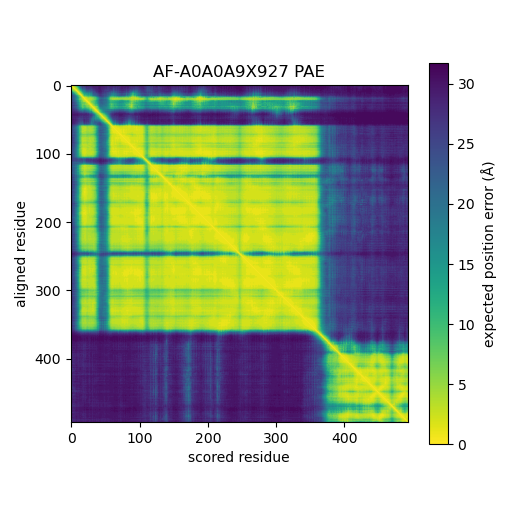00 78.88 134 LYS A O 1
ATOM 1073 N N . ILE A 1 135 ? -25.297 0.463 -1.344 1.00 77.06 135 ILE A N 1
ATOM 1074 C CA . ILE A 1 135 ? -23.897 0.713 -1.703 1.00 77.06 135 ILE A CA 1
ATOM 1075 C C . ILE A 1 135 ? -23.376 1.898 -0.886 1.00 77.06 135 ILE A C 1
ATOM 1077 O O . ILE A 1 135 ? -23.931 2.998 -0.950 1.00 77.06 135 ILE A O 1
ATOM 1081 N N . VAL A 1 136 ? -22.303 1.664 -0.135 1.00 83.44 136 VAL A N 1
ATOM 1082 C CA . VAL A 1 136 ? -21.631 2.694 0.656 1.00 83.44 136 VAL A CA 1
ATOM 1083 C C . VAL A 1 136 ? -20.791 3.571 -0.272 1.00 83.44 136 VAL A C 1
ATOM 1085 O O . VAL A 1 136 ? -20.082 3.075 -1.148 1.00 83.44 136 VAL A O 1
ATOM 1088 N N . GLN A 1 137 ? -20.868 4.890 -0.088 1.00 84.12 137 GLN A N 1
ATOM 1089 C CA . GLN A 1 137 ? -19.984 5.823 -0.783 1.00 84.12 137 GLN A CA 1
ATOM 1090 C C . GLN A 1 137 ? -18.593 5.758 -0.151 1.00 84.12 137 GLN A C 1
ATOM 1092 O O . GLN A 1 137 ? -18.427 6.085 1.024 1.00 84.12 137 GLN A O 1
ATOM 1097 N N . LEU A 1 138 ? -17.599 5.325 -0.927 1.00 85.56 138 LEU A N 1
ATOM 1098 C CA . LEU A 1 138 ? -16.228 5.248 -0.432 1.00 85.56 138 LEU A CA 1
ATOM 1099 C C . LEU A 1 138 ? -15.608 6.645 -0.249 1.00 85.56 138 LEU A C 1
ATOM 1101 O O . LEU A 1 138 ? -15.941 7.572 -0.994 1.00 85.56 138 LEU A O 1
ATOM 1105 N N . PRO A 1 139 ? -14.647 6.794 0.679 1.00 84.00 139 PRO A N 1
ATOM 1106 C CA . PRO A 1 139 ? -13.892 8.030 0.843 1.00 84.00 139 PRO A CA 1
ATOM 1107 C C . PRO A 1 139 ? -13.104 8.423 -0.415 1.00 84.00 139 PRO A C 1
ATOM 1109 O O . PRO A 1 139 ? -12.619 7.572 -1.160 1.00 84.00 139 PRO A O 1
ATOM 1112 N N . GLN A 1 140 ? -12.878 9.727 -0.602 1.00 80.69 140 GLN A N 1
ATOM 1113 C CA . GLN A 1 140 ? -12.198 10.282 -1.787 1.00 80.69 140 GLN A CA 1
ATOM 1114 C C . GLN A 1 140 ? -10.735 9.848 -1.950 1.00 80.69 140 GLN A C 1
ATOM 1116 O O . GLN A 1 140 ? -10.168 9.987 -3.034 1.00 80.69 140 GLN A O 1
ATOM 1121 N N . PHE A 1 141 ? -10.099 9.352 -0.887 1.00 83.00 141 PHE A N 1
ATOM 1122 C CA . PHE A 1 141 ? -8.729 8.855 -0.972 1.00 83.00 141 PHE A CA 1
ATOM 1123 C C . PHE A 1 141 ? -8.624 7.493 -1.672 1.00 83.00 141 PHE A C 1
ATOM 1125 O O . PHE A 1 141 ? -7.501 7.054 -1.939 1.00 83.00 141 PHE A O 1
ATOM 1132 N N . VAL A 1 142 ? -9.759 6.833 -1.944 1.00 84.88 142 VAL A N 1
ATOM 1133 C CA . VAL A 1 142 ? -9.847 5.589 -2.713 1.00 84.88 142 VAL A CA 1
ATOM 1134 C C . VAL A 1 142 ? -10.029 5.908 -4.193 1.00 84.88 142 VAL A C 1
ATOM 1136 O O . VAL A 1 142 ? -10.884 6.702 -4.579 1.00 84.88 142 VAL A O 1
ATOM 1139 N N . GLU A 1 143 ? -9.247 5.244 -5.036 1.00 83.31 143 GLU A N 1
ATOM 1140 C CA . GLU A 1 143 ? -9.380 5.341 -6.485 1.00 83.31 143 GLU A CA 1
ATOM 1141 C C . GLU A 1 143 ? -10.297 4.228 -6.996 1.00 83.31 143 GLU A C 1
ATOM 1143 O O . GLU A 1 143 ? -9.983 3.044 -6.869 1.00 83.31 143 GLU A O 1
ATOM 1148 N N . MET A 1 144 ? -11.445 4.607 -7.560 1.00 85.06 144 MET A N 1
ATOM 1149 C CA . MET A 1 144 ? -12.493 3.656 -7.954 1.00 85.06 144 MET A CA 1
ATOM 1150 C C . MET A 1 144 ? -12.022 2.666 -9.027 1.00 85.06 144 MET A C 1
ATOM 1152 O O . MET A 1 144 ? -12.381 1.494 -8.969 1.00 85.06 144 MET A O 1
ATOM 1156 N N . GLU A 1 145 ? -11.169 3.110 -9.956 1.00 82.75 145 GLU A N 1
ATOM 1157 C CA . GLU A 1 145 ? -10.566 2.264 -11.001 1.00 82.75 145 GLU A CA 1
ATOM 1158 C C . GLU A 1 145 ? -9.666 1.163 -10.416 1.00 82.75 145 GLU A C 1
ATOM 1160 O O . GLU A 1 145 ? -9.516 0.090 -10.999 1.00 82.75 145 GLU A O 1
ATOM 1165 N N . HIS A 1 146 ? -9.117 1.396 -9.221 1.00 85.69 146 HIS A N 1
ATOM 1166 C CA . HIS A 1 146 ? -8.213 0.482 -8.530 1.00 85.69 146 HIS A CA 1
ATOM 1167 C C . HIS A 1 146 ? -8.823 -0.123 -7.261 1.00 85.69 146 HIS A C 1
ATOM 1169 O O . HIS A 1 146 ? -8.106 -0.614 -6.385 1.00 85.69 146 HIS A O 1
ATOM 1175 N N . ARG A 1 147 ? -10.158 -0.159 -7.176 1.00 90.31 147 ARG A N 1
ATOM 1176 C CA . ARG A 1 147 ? -10.923 -0.854 -6.134 1.00 90.31 147 ARG A CA 1
ATOM 1177 C C . ARG A 1 147 ? -10.878 -2.379 -6.340 1.00 90.31 147 ARG A C 1
ATOM 1179 O O . ARG A 1 147 ? -11.886 -3.032 -6.597 1.00 90.31 147 ARG A O 1
ATOM 1186 N N . HIS A 1 148 ? -9.679 -2.950 -6.280 1.00 93.62 148 HIS A N 1
ATOM 1187 C CA . HIS A 1 148 ? -9.447 -4.365 -6.544 1.00 93.62 148 HIS A CA 1
ATOM 1188 C C . HIS A 1 148 ? -9.817 -5.228 -5.328 1.00 93.62 148 HIS A C 1
ATOM 1190 O O . HIS A 1 148 ? -9.309 -5.017 -4.228 1.00 93.62 148 HIS A O 1
ATOM 1196 N N . THR A 1 149 ? -10.708 -6.201 -5.533 1.00 94.88 149 THR A N 1
ATOM 1197 C CA . THR A 1 149 ? -11.298 -7.037 -4.471 1.00 94.88 149 THR A CA 1
ATOM 1198 C C . THR A 1 149 ? -10.731 -8.456 -4.419 1.00 94.88 149 THR A C 1
ATOM 1200 O O . THR A 1 149 ? -11.109 -9.223 -3.538 1.00 94.88 149 THR A O 1
ATOM 1203 N N . PHE A 1 150 ? -9.849 -8.827 -5.354 1.00 94.12 150 PHE A N 1
ATOM 1204 C CA . PHE A 1 150 ? -9.343 -10.195 -5.520 1.00 94.12 150 PHE A CA 1
ATOM 1205 C C . PHE A 1 150 ? -10.483 -11.233 -5.538 1.00 94.12 150 PHE A C 1
ATOM 1207 O O . PHE A 1 150 ? -11.326 -11.182 -6.430 1.00 94.12 150 PHE A O 1
ATOM 1214 N N . PHE A 1 151 ? -10.524 -12.142 -4.557 1.00 94.88 151 PHE A N 1
ATOM 1215 C CA . PHE A 1 151 ? -11.489 -13.240 -4.458 1.00 94.88 151 PHE A CA 1
ATOM 1216 C C . PHE A 1 151 ? -12.518 -13.044 -3.336 1.00 94.88 151 PHE A C 1
ATOM 1218 O O . PHE A 1 151 ? -13.148 -14.010 -2.901 1.00 94.88 151 PHE A O 1
ATOM 1225 N N . LEU A 1 152 ? -12.708 -11.807 -2.859 1.00 94.75 152 LEU A N 1
ATOM 1226 C CA . LEU A 1 152 ? -13.757 -11.520 -1.884 1.00 94.75 152 LEU A CA 1
ATOM 1227 C C . LEU A 1 152 ? -15.149 -11.810 -2.460 1.00 94.75 152 LEU A C 1
ATOM 1229 O O . LEU A 1 152 ? -15.485 -11.413 -3.577 1.00 94.75 152 LEU A O 1
ATOM 1233 N N . ASN A 1 153 ? -15.986 -12.460 -1.656 1.00 94.44 153 ASN A N 1
ATOM 1234 C CA . ASN A 1 153 ? -17.403 -12.636 -1.932 1.00 94.44 153 ASN A CA 1
ATOM 1235 C C . ASN A 1 153 ? -18.177 -11.320 -1.698 1.00 94.44 153 ASN A C 1
ATOM 1237 O O . ASN A 1 153 ? -17.639 -10.324 -1.210 1.00 94.44 153 ASN A O 1
ATOM 1241 N N . LYS A 1 154 ? -19.475 -11.301 -2.027 1.00 93.56 154 LYS A N 1
ATOM 1242 C CA . LYS A 1 154 ? -20.312 -10.091 -1.902 1.00 93.56 154 LYS A CA 1
ATOM 1243 C C . LYS A 1 154 ? -20.332 -9.517 -0.476 1.00 93.56 154 LYS A C 1
ATOM 1245 O O . LYS A 1 154 ? -20.335 -8.297 -0.330 1.00 93.56 154 LYS A O 1
ATOM 1250 N N . LYS A 1 155 ? -20.327 -10.376 0.555 1.00 94.62 155 LYS A N 1
ATOM 1251 C CA . LYS A 1 155 ? -20.250 -9.960 1.968 1.00 94.62 155 LYS A CA 1
ATOM 1252 C C . LYS A 1 155 ? -18.891 -9.316 2.251 1.00 94.62 155 LYS A C 1
ATOM 1254 O O . LYS A 1 155 ? -18.851 -8.194 2.740 1.00 94.62 155 LYS A O 1
ATOM 1259 N N . GLY A 1 156 ? -17.803 -9.969 1.847 1.00 95.69 156 GLY A N 1
ATOM 1260 C CA . GLY A 1 156 ? -16.434 -9.473 1.980 1.00 95.69 156 GLY A CA 1
ATOM 1261 C C . GLY A 1 156 ? -16.210 -8.109 1.337 1.00 95.69 156 GLY A C 1
ATOM 1262 O O . GLY A 1 156 ? -15.561 -7.251 1.922 1.00 95.69 156 GLY A O 1
ATOM 1263 N N . VAL A 1 157 ? -16.795 -7.868 0.161 1.00 95.62 157 VAL A N 1
ATOM 1264 C CA . VAL A 1 157 ? -16.720 -6.560 -0.506 1.00 95.62 157 VAL A CA 1
ATOM 1265 C C . VAL A 1 157 ? -17.435 -5.470 0.304 1.00 95.62 157 VAL A C 1
ATOM 1267 O O . VAL A 1 157 ? -16.885 -4.384 0.465 1.00 95.62 157 VAL A O 1
ATOM 1270 N N . LYS A 1 158 ? -18.623 -5.748 0.860 1.00 96.31 158 LYS A N 1
ATOM 1271 C CA . LYS A 1 158 ? -19.329 -4.795 1.740 1.00 96.31 158 LYS A CA 1
ATOM 1272 C C . LYS A 1 158 ? -18.554 -4.519 3.032 1.00 96.31 158 LYS A C 1
ATOM 1274 O O . LYS A 1 158 ? -18.499 -3.378 3.481 1.00 96.31 158 LYS A O 1
ATOM 1279 N N . VAL A 1 159 ? -17.933 -5.552 3.598 1.00 97.38 159 VAL A N 1
ATOM 1280 C CA . VAL A 1 159 ? -17.058 -5.440 4.772 1.00 97.38 159 VAL A CA 1
ATOM 1281 C C . VAL A 1 159 ? -15.839 -4.568 4.461 1.00 97.38 159 VAL A C 1
ATOM 1283 O O . VAL A 1 159 ? -15.544 -3.641 5.210 1.00 97.38 159 VAL A O 1
ATOM 1286 N N . ALA A 1 160 ? -15.175 -4.778 3.319 1.00 97.62 160 ALA A N 1
ATOM 1287 C CA . ALA A 1 160 ? -14.064 -3.932 2.881 1.00 97.62 160 ALA A CA 1
ATOM 1288 C C . ALA A 1 160 ? -14.480 -2.456 2.771 1.00 97.62 160 ALA A C 1
ATOM 1290 O O . ALA A 1 160 ? -13.747 -1.572 3.213 1.00 97.62 160 ALA A O 1
ATOM 1291 N N . ASP A 1 161 ? -15.673 -2.186 2.240 1.00 96.31 161 ASP A N 1
ATOM 1292 C CA . ASP A 1 161 ? -16.203 -0.824 2.126 1.00 96.31 161 ASP A CA 1
ATOM 1293 C C . ASP A 1 161 ? -16.396 -0.176 3.487 1.00 96.31 161 ASP A C 1
ATOM 1295 O O . ASP A 1 161 ? -15.924 0.940 3.708 1.00 96.31 161 ASP A O 1
ATOM 1299 N N . ARG A 1 162 ? -17.041 -0.895 4.410 1.00 96.31 162 ARG A N 1
ATOM 1300 C CA . ARG A 1 162 ? -17.268 -0.425 5.775 1.00 96.31 162 ARG A CA 1
ATOM 1301 C C . ARG A 1 162 ? -15.948 -0.144 6.486 1.00 96.31 162 ARG A C 1
ATOM 1303 O O . ARG A 1 162 ? -15.778 0.955 7.004 1.00 96.31 162 ARG A O 1
ATOM 1310 N N . VAL A 1 163 ? -14.991 -1.074 6.447 1.00 97.19 163 VAL A N 1
ATOM 1311 C CA . VAL A 1 163 ? -13.653 -0.902 7.042 1.00 97.19 163 VAL A CA 1
ATOM 1312 C C . VAL A 1 163 ? -12.952 0.343 6.498 1.00 97.19 163 VAL A C 1
ATOM 1314 O O . VAL A 1 163 ? -12.420 1.137 7.273 1.00 97.19 163 VAL A O 1
ATOM 1317 N N . VAL A 1 164 ? -12.967 0.554 5.180 1.00 96.12 164 VAL A N 1
ATOM 1318 C CA . VAL A 1 164 ? -12.300 1.706 4.557 1.00 96.12 164 VAL A CA 1
ATOM 1319 C C . VAL A 1 164 ? -13.014 3.024 4.879 1.00 96.12 164 VAL A C 1
ATOM 1321 O O . VAL A 1 164 ? -12.347 4.037 5.095 1.00 96.12 164 VAL A O 1
ATOM 1324 N N . CYS A 1 165 ? -14.346 3.029 4.970 1.00 92.94 165 CYS A N 1
ATOM 1325 C CA . CYS A 1 165 ? -15.116 4.186 5.431 1.00 92.94 165 CYS A CA 1
ATOM 1326 C C . CYS A 1 165 ? -14.806 4.540 6.890 1.00 92.94 165 CYS A C 1
ATOM 1328 O O . CYS A 1 165 ? -14.537 5.704 7.179 1.00 92.94 165 CYS A O 1
ATOM 1330 N N . VAL A 1 166 ? -14.780 3.547 7.784 1.00 91.69 166 VAL A N 1
ATOM 1331 C CA . VAL A 1 166 ? -14.434 3.746 9.200 1.00 91.69 166 VAL A CA 1
ATOM 1332 C C . VAL A 1 166 ? -13.000 4.253 9.343 1.00 91.69 166 VAL A C 1
ATOM 1334 O O . VAL A 1 166 ? -12.765 5.205 10.080 1.00 91.69 166 VAL A O 1
ATOM 1337 N N . LEU A 1 167 ? -12.050 3.701 8.581 1.00 89.56 167 LEU A N 1
ATOM 1338 C CA . LEU A 1 167 ? -10.669 4.193 8.551 1.00 89.56 167 LEU A CA 1
ATOM 1339 C C . LEU A 1 167 ? -10.588 5.647 8.076 1.00 89.56 167 LEU A C 1
ATOM 1341 O O . LEU A 1 167 ? -9.837 6.437 8.634 1.00 89.56 167 LEU A O 1
ATOM 1345 N N . GLY A 1 168 ? -11.361 6.018 7.055 1.00 84.38 168 GLY A N 1
ATOM 1346 C CA . GLY A 1 168 ? -11.418 7.399 6.582 1.00 84.38 168 GLY A CA 1
ATOM 1347 C C . GLY A 1 168 ? -12.023 8.371 7.589 1.00 84.38 168 GLY A C 1
ATOM 1348 O O . GLY A 1 168 ? -11.608 9.525 7.650 1.00 84.38 168 GLY A O 1
ATOM 1349 N N . PHE A 1 169 ? -12.979 7.894 8.384 1.00 83.69 169 PHE A N 1
ATOM 1350 C CA . PHE A 1 169 ? -13.581 8.654 9.471 1.00 83.69 169 PHE A CA 1
ATOM 1351 C C . PHE A 1 169 ? -12.605 8.845 10.642 1.00 83.69 169 PHE A C 1
ATOM 1353 O O . PHE A 1 169 ? -12.467 9.962 11.136 1.00 83.69 169 PHE A O 1
ATOM 1360 N N . SER A 1 170 ? -11.876 7.796 11.042 1.00 82.56 170 SER A N 1
ATOM 1361 C CA . SER A 1 170 ? -10.923 7.859 12.159 1.00 82.56 170 SER A CA 1
ATOM 1362 C C . SER A 1 170 ? -9.574 8.491 11.800 1.00 82.56 170 SER A C 1
ATOM 1364 O O . SER A 1 170 ? -8.887 9.009 12.678 1.00 82.56 170 SER A O 1
ATOM 1366 N N . CYS A 1 171 ? -9.190 8.488 10.519 1.00 79.81 171 CYS A N 1
ATOM 1367 C CA . CYS A 1 171 ? -7.909 9.007 10.031 1.00 79.81 171 CYS A CA 1
ATOM 1368 C C . CYS A 1 171 ? -8.111 10.125 8.985 1.00 79.81 171 CYS A C 1
ATOM 1370 O O . CYS A 1 171 ? -7.847 9.915 7.795 1.00 79.81 171 CYS A O 1
ATOM 1372 N N . PRO A 1 172 ? -8.535 11.337 9.391 1.00 76.75 172 PRO A N 1
ATOM 1373 C CA . PRO A 1 172 ? -8.849 12.425 8.459 1.00 76.75 172 PRO A CA 1
ATOM 1374 C C . PRO A 1 172 ? -7.645 12.957 7.665 1.00 76.75 172 PRO A C 1
ATOM 1376 O O . PRO A 1 172 ? -7.826 13.590 6.625 1.00 76.75 172 PRO A O 1
ATOM 1379 N N . ASP A 1 173 ? -6.419 12.697 8.125 1.00 75.06 173 ASP A N 1
ATOM 1380 C CA . ASP A 1 173 ? -5.184 13.087 7.432 1.00 75.06 173 ASP A CA 1
ATOM 1381 C C . ASP A 1 173 ? -4.982 12.335 6.102 1.00 75.06 173 ASP A C 1
ATOM 1383 O O . ASP A 1 173 ? -4.187 12.752 5.246 1.00 75.06 173 ASP A O 1
ATOM 1387 N N . ILE A 1 174 ? -5.713 11.232 5.894 1.00 81.69 174 ILE A N 1
ATOM 1388 C CA . ILE A 1 174 ? -5.702 10.489 4.638 1.00 81.69 174 ILE A CA 1
ATOM 1389 C C . ILE A 1 174 ? -6.495 11.264 3.583 1.00 81.69 174 ILE A C 1
ATOM 1391 O O . ILE A 1 174 ? -7.712 11.168 3.465 1.00 81.69 174 ILE A O 1
ATOM 1395 N N . THR A 1 175 ? -5.772 11.993 2.739 1.00 81.69 175 THR A N 1
ATOM 1396 C CA . THR A 1 175 ? -6.343 12.752 1.614 1.00 81.69 175 THR A CA 1
ATOM 1397 C C . THR A 1 175 ? -6.236 12.006 0.286 1.00 81.69 175 THR A C 1
ATOM 1399 O O . THR A 1 175 ? -6.999 12.271 -0.641 1.00 81.69 175 THR A O 1
ATOM 1402 N N . TYR A 1 176 ? -5.281 11.078 0.165 1.00 84.12 176 TYR A N 1
ATOM 1403 C CA . TYR A 1 176 ? -5.100 10.225 -1.009 1.00 84.12 176 TYR A CA 1
ATOM 1404 C C . TYR A 1 176 ? -4.230 9.006 -0.688 1.00 84.12 176 TYR A C 1
ATOM 1406 O O . TYR A 1 176 ? -3.046 9.153 -0.376 1.00 84.12 176 TYR A O 1
ATOM 1414 N N . SER A 1 177 ? -4.792 7.800 -0.786 1.00 92.12 177 SER A N 1
ATOM 1415 C CA . SER A 1 177 ? -4.068 6.557 -0.514 1.00 92.12 177 SER A CA 1
ATOM 1416 C C . SER A 1 177 ? -4.704 5.379 -1.261 1.00 92.12 177 SER A C 1
ATOM 1418 O O . SER A 1 177 ? -5.432 4.573 -0.677 1.00 92.12 177 SER A O 1
ATOM 1420 N N . PRO A 1 178 ? -4.423 5.234 -2.567 1.00 92.19 178 PRO A N 1
ATOM 1421 C CA . PRO A 1 178 ? -5.110 4.251 -3.402 1.00 92.19 178 PRO A CA 1
ATOM 1422 C C . PRO A 1 178 ? -4.754 2.797 -3.030 1.00 92.19 178 PRO A C 1
ATOM 1424 O O . PRO A 1 178 ? -5.465 1.866 -3.387 1.00 92.19 178 PRO A O 1
ATOM 1427 N N . MET A 1 179 ? -3.685 2.588 -2.253 1.00 96.44 179 MET A N 1
ATOM 1428 C CA . MET A 1 179 ? -3.279 1.274 -1.740 1.00 96.44 179 MET A CA 1
ATOM 1429 C C . MET A 1 179 ? -4.171 0.739 -0.614 1.00 96.44 179 MET A C 1
ATOM 1431 O O . MET A 1 179 ? -4.155 -0.466 -0.372 1.00 96.44 179 MET A O 1
ATOM 1435 N N . VAL A 1 180 ? -4.917 1.602 0.085 1.00 97.44 180 VAL A N 1
ATOM 1436 C CA . VAL A 1 180 ? -5.700 1.209 1.268 1.00 97.44 180 VAL A CA 1
ATOM 1437 C C . VAL A 1 180 ? -6.723 0.136 0.915 1.00 97.44 180 VAL A C 1
ATOM 1439 O O . VAL A 1 180 ? -6.776 -0.890 1.587 1.00 97.44 180 VAL A O 1
ATOM 1442 N N . TYR A 1 181 ? -7.487 0.334 -0.160 1.00 98.19 181 TYR A N 1
ATOM 1443 C CA . TYR A 1 181 ? -8.576 -0.576 -0.507 1.00 98.19 181 TYR A CA 1
ATOM 1444 C C . TYR A 1 181 ? -8.077 -1.977 -0.912 1.00 98.19 181 TYR A C 1
ATOM 1446 O O . TYR A 1 181 ? -8.531 -2.953 -0.315 1.00 98.19 181 TYR A O 1
ATOM 1454 N N . PRO A 1 182 ? -7.102 -2.135 -1.833 1.00 98.25 182 PRO A N 1
ATOM 1455 C CA . PRO A 1 182 ? -6.576 -3.463 -2.161 1.00 98.25 182 PRO A CA 1
ATOM 1456 C C . PRO A 1 182 ? -5.890 -4.155 -0.978 1.00 98.25 182 PRO A C 1
ATOM 1458 O O . PRO A 1 182 ? -5.955 -5.376 -0.863 1.00 98.25 182 PRO A O 1
ATOM 1461 N N . ILE A 1 183 ? -5.242 -3.406 -0.076 1.00 98.56 183 ILE A N 1
ATOM 1462 C CA . ILE A 1 183 ? -4.651 -3.999 1.132 1.00 98.56 183 ILE A CA 1
ATOM 1463 C C . ILE A 1 183 ? -5.748 -4.471 2.087 1.00 98.56 183 ILE A C 1
ATOM 1465 O O . ILE A 1 183 ? -5.656 -5.596 2.568 1.00 98.56 183 ILE A O 1
ATOM 1469 N N . ALA A 1 184 ? -6.802 -3.679 2.308 1.00 98.50 184 ALA A N 1
ATOM 1470 C CA . ALA A 1 184 ? -7.969 -4.102 3.082 1.00 98.50 184 ALA A CA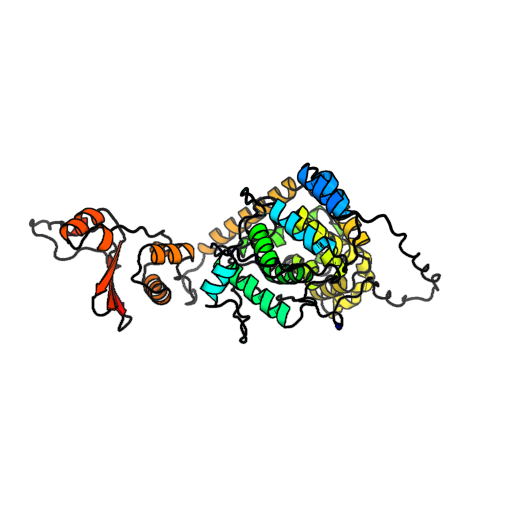 1
ATOM 1471 C C . ALA A 1 184 ? -8.558 -5.399 2.513 1.00 98.50 184 ALA A C 1
ATOM 1473 O O . ALA A 1 184 ? -8.743 -6.376 3.239 1.00 98.50 184 ALA A O 1
ATOM 1474 N N . ALA A 1 185 ? -8.748 -5.441 1.191 1.00 98.00 185 ALA A N 1
ATOM 1475 C CA . ALA A 1 185 ? -9.265 -6.617 0.516 1.00 98.00 185 ALA A CA 1
ATOM 1476 C C . ALA A 1 185 ? -8.371 -7.850 0.728 1.00 98.00 185 ALA A C 1
ATOM 1478 O O . ALA A 1 185 ? -8.887 -8.916 1.048 1.00 98.00 185 ALA A O 1
ATOM 1479 N N . LEU A 1 186 ? -7.042 -7.719 0.617 1.00 97.88 186 LEU A N 1
ATOM 1480 C CA . LEU A 1 186 ? -6.097 -8.816 0.880 1.00 97.88 186 LEU A CA 1
ATOM 1481 C C . LEU A 1 186 ? -6.140 -9.305 2.324 1.00 97.88 186 LEU A C 1
ATOM 1483 O O . LEU A 1 186 ? -6.162 -10.512 2.550 1.00 97.88 186 LEU A O 1
ATOM 1487 N N . LEU A 1 187 ? -6.143 -8.387 3.293 1.00 98.19 187 LEU A N 1
ATOM 1488 C CA . LEU A 1 187 ? -6.190 -8.728 4.714 1.00 98.19 187 LEU A CA 1
ATOM 1489 C C . LEU A 1 187 ? -7.448 -9.545 5.025 1.00 98.19 187 LEU A C 1
ATOM 1491 O O . LEU A 1 187 ? -7.343 -10.612 5.628 1.00 98.19 187 LEU A O 1
ATOM 1495 N N . LEU A 1 188 ? -8.605 -9.121 4.506 1.00 97.75 188 LEU A N 1
ATOM 1496 C CA . LEU A 1 188 ? -9.883 -9.813 4.681 1.00 97.75 188 LEU A CA 1
ATOM 1497 C C . LEU A 1 188 ? -9.910 -11.235 4.117 1.00 97.75 188 LEU A C 1
ATOM 1499 O O . LEU A 1 188 ? -10.824 -11.968 4.455 1.00 97.75 188 LEU A O 1
ATOM 1503 N N . HIS A 1 189 ? -8.934 -11.688 3.323 1.00 96.50 189 HIS A N 1
ATOM 1504 C CA . HIS A 1 189 ? -8.860 -13.112 2.961 1.00 96.50 189 HIS A CA 1
ATOM 1505 C C . HIS A 1 189 ? -8.455 -13.999 4.149 1.00 96.50 189 HIS A C 1
ATOM 1507 O O . HIS A 1 189 ? -8.702 -15.201 4.112 1.00 96.50 189 HIS A O 1
ATOM 1513 N N . TYR A 1 190 ? -7.833 -13.439 5.191 1.00 95.88 190 TYR A N 1
ATOM 1514 C CA . TYR A 1 190 ? -7.182 -14.211 6.256 1.00 95.88 190 TYR A CA 1
ATOM 1515 C C . TYR A 1 190 ? -7.593 -13.823 7.675 1.00 95.88 190 TYR A C 1
ATOM 1517 O O . TYR A 1 190 ? -7.189 -14.506 8.609 1.00 95.88 190 TYR A O 1
ATOM 1525 N N . MET A 1 191 ? -8.349 -12.742 7.858 1.00 95.00 191 MET A N 1
ATOM 1526 C CA . MET A 1 191 ? -8.699 -12.232 9.185 1.00 95.00 191 MET A CA 1
ATOM 1527 C C . MET A 1 191 ? -10.116 -11.670 9.226 1.00 95.00 191 MET A C 1
ATOM 1529 O O . MET A 1 191 ? -10.749 -11.487 8.181 1.00 95.00 191 MET A O 1
ATOM 1533 N N . THR A 1 192 ? -10.603 -11.410 10.438 1.00 95.81 192 THR A N 1
ATOM 1534 C CA . THR A 1 192 ? -11.922 -10.813 10.661 1.00 95.81 192 THR A CA 1
ATOM 1535 C C . THR A 1 192 ? -11.952 -9.342 10.240 1.00 95.81 192 THR A C 1
ATOM 1537 O O . THR A 1 192 ? -10.923 -8.714 9.969 1.00 95.81 192 THR A O 1
ATOM 1540 N N . GLU A 1 193 ? -13.153 -8.775 10.181 1.00 96.25 193 GLU A N 1
ATOM 1541 C CA . GLU A 1 193 ? -13.372 -7.364 9.862 1.00 96.25 193 GLU A CA 1
ATOM 1542 C C . GLU A 1 193 ? -12.641 -6.414 10.823 1.00 96.25 193 GLU A C 1
ATOM 1544 O O . GLU A 1 193 ? -11.898 -5.530 10.389 1.00 96.25 193 GLU A O 1
ATOM 1549 N N . GLU A 1 194 ? -12.788 -6.639 12.127 1.00 95.19 194 GLU A N 1
ATOM 1550 C CA . GLU A 1 194 ? -12.156 -5.830 13.169 1.00 95.19 194 GLU A CA 1
ATOM 1551 C C . GLU A 1 194 ? -10.625 -5.937 13.127 1.00 95.19 194 GLU A C 1
ATOM 1553 O O . GLU A 1 194 ? -9.916 -4.928 13.178 1.00 95.19 194 GLU A O 1
ATOM 1558 N N . GLN A 1 195 ? -10.096 -7.152 12.934 1.00 95.38 195 GLN A N 1
ATOM 1559 C CA . GLN A 1 195 ? -8.658 -7.370 12.763 1.00 95.38 195 GLN A CA 1
ATOM 1560 C C . GLN A 1 195 ? -8.124 -6.642 11.525 1.00 95.38 195 GLN A C 1
ATOM 1562 O O . GLN A 1 195 ? -7.038 -6.058 11.579 1.00 95.38 195 GLN A O 1
ATOM 1567 N N . CYS A 1 196 ? -8.886 -6.631 10.425 1.00 98.00 196 CYS A N 1
ATOM 1568 C CA . CYS A 1 196 ? -8.526 -5.901 9.214 1.00 98.00 196 CYS A CA 1
ATOM 1569 C C . CYS A 1 196 ? -8.427 -4.393 9.478 1.00 98.00 196 CYS A C 1
ATOM 1571 O O . CYS A 1 196 ? -7.408 -3.786 9.131 1.00 98.00 196 CYS A O 1
ATOM 1573 N N . TYR A 1 197 ? -9.431 -3.803 10.136 1.00 97.19 197 TYR A N 1
ATOM 1574 C CA . TYR A 1 197 ? -9.395 -2.394 10.532 1.00 97.19 197 TYR A CA 1
ATOM 1575 C C . TYR A 1 197 ? -8.188 -2.088 11.425 1.00 97.19 197 TYR A C 1
ATOM 1577 O O . TYR A 1 197 ? -7.412 -1.182 11.123 1.00 97.19 197 TYR A O 1
ATOM 1585 N N . SER A 1 198 ? -7.989 -2.878 12.480 1.00 95.25 198 SER A N 1
ATOM 1586 C CA . SER A 1 198 ? -6.903 -2.687 13.445 1.00 95.25 198 SER A CA 1
ATOM 1587 C C . SER A 1 198 ? -5.517 -2.768 12.783 1.00 95.25 198 SER A C 1
ATOM 1589 O O . SER A 1 198 ? -4.640 -1.928 13.022 1.00 95.25 198 SER A O 1
ATOM 1591 N N . CYS A 1 199 ? -5.331 -3.715 11.856 1.00 96.56 199 CYS A N 1
ATOM 1592 C CA . CYS A 1 199 ? -4.131 -3.790 11.027 1.00 96.56 199 CYS A CA 1
ATOM 1593 C C . CYS A 1 199 ? -3.951 -2.523 10.183 1.00 96.56 199 CYS A C 1
ATOM 1595 O O . CYS A 1 199 ? -2.884 -1.913 10.219 1.00 96.56 199 CYS A O 1
ATOM 1597 N N . LEU A 1 200 ? -4.975 -2.099 9.435 1.00 97.06 200 LEU A N 1
ATOM 1598 C CA . LEU A 1 200 ? -4.892 -0.916 8.571 1.00 97.06 200 LEU A CA 1
ATOM 1599 C C . LEU A 1 200 ? -4.593 0.361 9.356 1.00 97.06 200 LEU A C 1
ATOM 1601 O O . LEU A 1 200 ? -3.714 1.116 8.942 1.00 97.06 200 LEU A O 1
ATOM 1605 N N . ALA A 1 201 ? -5.266 0.577 10.486 1.00 93.94 201 ALA A N 1
ATOM 1606 C CA . ALA A 1 201 ? -5.026 1.716 11.366 1.00 93.94 201 ALA A CA 1
ATOM 1607 C C . ALA A 1 201 ? -3.557 1.756 11.821 1.00 93.94 201 ALA A C 1
ATOM 1609 O O . ALA A 1 201 ? -2.898 2.791 11.711 1.00 93.94 201 ALA A O 1
ATOM 1610 N N . THR A 1 202 ? -2.996 0.602 12.201 1.00 94.12 202 THR A N 1
ATOM 1611 C CA . THR A 1 202 ? -1.577 0.490 12.572 1.00 94.12 202 THR A CA 1
ATOM 1612 C C . THR A 1 202 ? -0.646 0.821 11.398 1.00 94.12 202 THR A C 1
ATOM 1614 O O . THR A 1 202 ? 0.306 1.591 11.547 1.00 94.12 202 THR A O 1
ATOM 1617 N N . LEU A 1 203 ? -0.921 0.288 10.202 1.00 95.94 203 LEU A N 1
ATOM 1618 C CA . LEU A 1 203 ? -0.111 0.539 9.001 1.00 95.94 203 LEU A CA 1
ATOM 1619 C C . LEU A 1 203 ? -0.168 2.011 8.547 1.00 95.94 203 LEU A C 1
ATOM 1621 O O . LEU A 1 203 ? 0.817 2.529 8.017 1.00 95.94 203 LEU A O 1
ATOM 1625 N N . VAL A 1 204 ? -1.304 2.686 8.745 1.00 92.81 204 VAL A N 1
ATOM 1626 C CA . VAL A 1 204 ? -1.481 4.127 8.495 1.00 92.81 204 VAL A CA 1
ATOM 1627 C C . VAL A 1 204 ? -0.724 4.963 9.534 1.00 92.81 204 VAL A C 1
ATOM 1629 O O . VAL A 1 204 ? -0.045 5.930 9.177 1.00 92.81 204 VAL A O 1
ATOM 1632 N N . ALA A 1 205 ? -0.806 4.610 10.816 1.00 88.94 205 ALA A N 1
ATOM 1633 C CA . ALA A 1 205 ? -0.158 5.364 11.886 1.00 88.94 205 ALA A CA 1
ATOM 1634 C C . ALA A 1 205 ? 1.378 5.252 11.839 1.00 88.94 205 ALA A C 1
ATOM 1636 O O . ALA A 1 205 ? 2.088 6.224 12.122 1.00 88.94 205 ALA A O 1
ATOM 1637 N N . CYS A 1 206 ? 1.904 4.092 11.430 1.00 87.81 206 CYS A N 1
ATOM 1638 C CA . CYS A 1 206 ? 3.330 3.797 11.493 1.00 87.81 206 CYS A CA 1
ATOM 1639 C C . CYS A 1 206 ? 4.187 4.717 10.599 1.00 87.81 206 CYS A C 1
ATOM 1641 O O . CYS A 1 206 ? 3.989 4.834 9.386 1.00 87.81 206 CYS A O 1
ATOM 1643 N N . LYS A 1 207 ? 5.200 5.355 11.204 1.00 83.12 207 LYS A N 1
ATOM 1644 C CA . LYS A 1 207 ? 6.143 6.254 10.509 1.00 83.12 207 LYS A CA 1
ATOM 1645 C C . LYS A 1 207 ? 7.476 5.589 10.156 1.00 83.12 207 LYS A C 1
ATOM 1647 O O . LYS A 1 207 ? 8.205 6.099 9.305 1.00 83.12 207 LYS A O 1
ATOM 1652 N N . SER A 1 208 ? 7.827 4.477 10.806 1.00 84.56 208 SER A N 1
ATOM 1653 C CA . SER A 1 208 ? 9.092 3.773 10.578 1.00 84.56 208 SER A CA 1
ATOM 1654 C C . SER A 1 208 ? 8.995 2.295 10.994 1.00 84.56 208 SER A C 1
ATOM 1656 O O . SER A 1 208 ? 9.037 2.009 12.190 1.00 84.56 208 SER A O 1
ATOM 1658 N N . PRO A 1 209 ? 8.940 1.348 10.037 1.00 90.75 209 PRO A N 1
ATOM 1659 C CA . PRO A 1 209 ? 8.969 1.565 8.590 1.00 90.75 209 PRO A CA 1
ATOM 1660 C C . PRO A 1 209 ? 7.673 2.205 8.059 1.00 90.75 209 PRO A C 1
ATOM 1662 O O . PRO A 1 209 ? 6.614 2.077 8.652 1.00 90.75 209 PRO A O 1
ATOM 1665 N N . VAL A 1 210 ? 7.754 2.900 6.920 1.00 93.00 210 VAL A N 1
ATOM 1666 C CA . VAL A 1 210 ? 6.561 3.438 6.241 1.00 93.00 210 VAL A CA 1
ATOM 1667 C C . VAL A 1 210 ? 5.862 2.320 5.468 1.00 93.00 210 VAL A C 1
ATOM 1669 O O . VAL A 1 210 ? 6.524 1.569 4.744 1.00 93.00 210 VAL A O 1
ATOM 1672 N N . PHE A 1 211 ? 4.536 2.256 5.568 1.00 96.88 211 PHE A N 1
ATOM 1673 C CA . PHE A 1 211 ? 3.684 1.324 4.822 1.00 96.88 211 PHE A CA 1
ATOM 1674 C C . PHE A 1 211 ? 2.824 2.059 3.793 1.00 96.88 211 PHE A C 1
ATOM 1676 O O . PHE A 1 211 ? 2.936 1.802 2.594 1.00 96.88 211 PHE A O 1
ATOM 1683 N N . LEU A 1 212 ? 2.031 3.026 4.261 1.00 95.50 212 LEU A N 1
ATOM 1684 C CA . LEU A 1 212 ? 1.047 3.753 3.465 1.00 95.50 212 LEU A CA 1
ATOM 1685 C C . LEU A 1 212 ? 1.353 5.252 3.428 1.00 95.50 212 LEU A C 1
ATOM 1687 O O . LEU A 1 212 ? 1.397 5.925 4.456 1.00 95.50 212 LEU A O 1
ATOM 1691 N N . HIS A 1 213 ? 1.511 5.789 2.219 1.00 91.81 213 HIS A N 1
ATOM 1692 C CA . HIS A 1 213 ? 1.512 7.232 1.989 1.00 91.81 213 HIS A CA 1
ATOM 1693 C C . HIS A 1 213 ? 0.073 7.732 1.829 1.00 91.81 213 HIS A C 1
ATOM 1695 O O . HIS A 1 213 ? -0.748 7.065 1.201 1.00 91.81 213 HIS A O 1
ATOM 1701 N N . GLN A 1 214 ? -0.218 8.899 2.402 1.00 87.69 214 GLN A N 1
ATOM 1702 C CA . GLN A 1 214 ? -1.590 9.340 2.699 1.00 87.69 214 GLN A CA 1
ATOM 1703 C C . GLN A 1 214 ? -2.003 10.622 1.962 1.00 87.69 214 GLN A C 1
ATOM 1705 O O . GLN A 1 214 ? -3.113 11.113 2.149 1.00 87.69 214 GLN A O 1
ATOM 1710 N N . THR A 1 215 ? -1.127 11.176 1.116 1.00 87.06 215 THR A N 1
ATOM 1711 C CA . THR A 1 215 ? -1.394 12.405 0.357 1.00 87.06 215 THR A CA 1
ATOM 1712 C C . THR A 1 215 ? -0.970 12.273 -1.103 1.00 87.06 215 THR A C 1
ATOM 1714 O O . THR A 1 215 ? -0.075 11.490 -1.438 1.00 87.06 215 THR A O 1
ATOM 1717 N N . LYS A 1 216 ? -1.564 13.091 -1.985 1.00 83.69 216 LYS A N 1
ATOM 1718 C CA . LYS A 1 216 ? -1.215 13.120 -3.420 1.00 83.69 216 LYS A CA 1
ATOM 1719 C C . LYS A 1 216 ? 0.257 13.462 -3.640 1.00 83.69 216 LYS A C 1
ATOM 1721 O O . LYS A 1 216 ? 0.909 12.842 -4.474 1.00 83.69 216 LYS A O 1
ATOM 1726 N N . LEU A 1 217 ? 0.794 14.396 -2.849 1.00 85.88 217 LEU A N 1
ATOM 1727 C CA . LEU A 1 217 ? 2.208 14.760 -2.903 1.00 85.88 217 LEU A CA 1
ATOM 1728 C C . LEU A 1 217 ? 3.098 13.562 -2.564 1.00 85.88 217 LEU A C 1
ATOM 1730 O O . LEU A 1 217 ? 4.016 13.256 -3.317 1.00 85.88 217 LEU A O 1
ATOM 1734 N N . LEU A 1 218 ? 2.822 12.860 -1.462 1.00 88.94 218 LEU A N 1
ATOM 1735 C CA . LEU A 1 218 ? 3.626 11.702 -1.069 1.00 88.94 218 LEU A CA 1
ATOM 1736 C C . LEU A 1 218 ? 3.492 10.555 -2.075 1.00 88.94 218 LEU A C 1
ATOM 1738 O O . LEU A 1 218 ? 4.482 9.879 -2.363 1.00 88.94 218 LEU A O 1
ATOM 1742 N N . HIS A 1 219 ? 2.310 10.364 -2.661 1.00 90.56 219 HIS A N 1
ATOM 1743 C CA . HIS A 1 219 ? 2.131 9.426 -3.763 1.00 90.56 219 HIS A CA 1
ATOM 1744 C C . HIS A 1 219 ? 3.013 9.801 -4.965 1.00 90.56 219 HIS A C 1
ATOM 1746 O O . HIS A 1 219 ? 3.709 8.935 -5.502 1.00 90.56 219 HIS A O 1
ATOM 1752 N N . GLU A 1 220 ? 3.075 11.089 -5.330 1.00 92.50 220 GLU A N 1
ATOM 1753 C CA . GLU A 1 220 ? 3.934 11.559 -6.420 1.00 92.50 220 GLU A CA 1
ATOM 1754 C C . GLU A 1 220 ? 5.425 11.338 -6.137 1.00 92.50 220 GLU A C 1
ATOM 1756 O O . GLU A 1 220 ? 6.172 10.800 -6.961 1.00 92.50 220 GLU A O 1
ATOM 1761 N N . VAL A 1 221 ? 5.861 11.700 -4.930 1.00 94.50 221 VAL A N 1
ATOM 1762 C CA . VAL A 1 221 ? 7.234 11.468 -4.468 1.00 94.50 221 VAL A CA 1
ATOM 1763 C C . VAL A 1 221 ? 7.580 9.983 -4.522 1.00 94.50 221 VAL A C 1
ATOM 1765 O O . VAL A 1 221 ? 8.695 9.620 -4.908 1.00 94.50 221 VAL A O 1
ATOM 1768 N N . THR A 1 222 ? 6.636 9.114 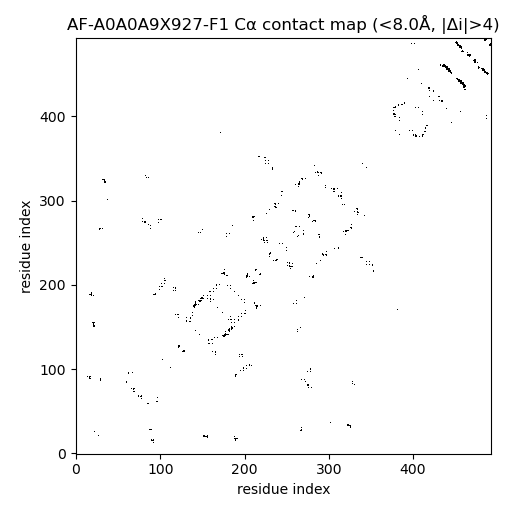-4.166 1.00 97.31 222 THR A N 1
ATOM 1769 C CA . THR A 1 222 ? 6.842 7.667 -4.126 1.00 97.31 222 THR A CA 1
ATOM 1770 C C . THR A 1 222 ? 7.132 7.101 -5.508 1.00 97.31 222 THR A C 1
ATOM 1772 O O . THR A 1 222 ? 8.175 6.470 -5.694 1.00 97.31 222 THR A O 1
ATOM 1775 N N . TRP A 1 223 ? 6.278 7.352 -6.504 1.00 96.50 223 TRP A N 1
ATOM 1776 C CA . TRP A 1 223 ? 6.508 6.793 -7.838 1.00 96.50 223 TRP A CA 1
ATOM 1777 C C . TRP A 1 223 ? 7.760 7.381 -8.506 1.00 96.50 223 TRP A C 1
ATOM 1779 O O . TRP A 1 223 ? 8.512 6.664 -9.174 1.00 96.50 223 TRP A O 1
ATOM 1789 N N . ARG A 1 224 ? 8.082 8.657 -8.249 1.00 96.56 224 ARG A N 1
ATOM 1790 C CA . ARG A 1 224 ? 9.348 9.266 -8.693 1.00 96.56 224 ARG A CA 1
ATOM 1791 C C . ARG A 1 224 ? 10.558 8.644 -8.001 1.00 96.56 224 ARG A C 1
ATOM 1793 O O . ARG A 1 224 ? 11.583 8.406 -8.642 1.00 96.56 224 ARG A O 1
ATOM 1800 N N . THR A 1 225 ? 10.444 8.316 -6.716 1.00 97.75 225 THR A N 1
ATOM 1801 C CA . THR A 1 225 ? 11.476 7.571 -5.984 1.00 97.75 225 THR A CA 1
ATOM 1802 C C . THR A 1 225 ? 11.701 6.208 -6.628 1.00 97.75 225 THR A C 1
ATOM 1804 O O . THR A 1 225 ? 12.853 5.864 -6.896 1.00 97.75 225 THR A O 1
ATOM 1807 N N . VAL A 1 226 ? 10.628 5.476 -6.957 1.00 98.06 226 VAL A N 1
ATOM 1808 C CA . VAL A 1 226 ? 10.698 4.196 -7.684 1.00 98.06 226 VAL A CA 1
ATOM 1809 C C . VAL A 1 226 ? 11.393 4.370 -9.035 1.00 98.06 226 VAL A C 1
ATOM 1811 O O . VAL A 1 226 ? 12.311 3.610 -9.349 1.00 98.06 226 VAL A O 1
ATOM 1814 N N . MET A 1 227 ? 11.061 5.411 -9.801 1.00 96.31 227 MET A N 1
ATOM 1815 C CA . MET A 1 227 ? 11.761 5.733 -11.047 1.00 96.31 227 MET A CA 1
ATOM 1816 C C . MET A 1 227 ? 13.269 5.948 -10.823 1.00 96.31 227 MET A C 1
ATOM 1818 O O . MET A 1 227 ? 14.098 5.373 -11.535 1.00 96.31 227 MET A O 1
ATOM 1822 N N . HIS A 1 228 ? 13.655 6.762 -9.837 1.00 96.88 228 HIS A N 1
ATOM 1823 C CA . HIS A 1 228 ? 15.059 7.086 -9.570 1.00 96.88 228 HIS A CA 1
ATOM 1824 C C . HIS A 1 228 ? 15.874 5.870 -9.117 1.00 96.88 228 HIS A C 1
ATOM 1826 O O . HIS A 1 228 ? 16.984 5.655 -9.617 1.00 96.88 228 HIS A O 1
ATOM 1832 N N . ILE A 1 229 ? 15.338 5.047 -8.211 1.00 97.75 229 ILE A N 1
ATOM 1833 C CA . ILE A 1 229 ? 16.028 3.826 -7.774 1.00 97.75 229 ILE A CA 1
ATOM 1834 C C . ILE A 1 229 ? 16.093 2.793 -8.904 1.00 97.75 229 ILE A C 1
ATOM 1836 O O . ILE A 1 229 ? 17.124 2.136 -9.043 1.00 97.75 229 ILE A O 1
ATOM 1840 N N . THR A 1 230 ? 15.074 2.714 -9.767 1.00 96.94 230 THR A N 1
ATOM 1841 C CA . THR A 1 230 ? 15.070 1.825 -10.940 1.00 96.94 230 THR A CA 1
ATOM 1842 C C . THR A 1 230 ? 16.189 2.211 -11.906 1.00 96.94 230 THR A C 1
ATOM 1844 O O . THR A 1 230 ? 17.035 1.382 -12.249 1.00 96.94 230 THR A O 1
ATOM 1847 N N . LYS A 1 231 ? 16.288 3.503 -12.251 1.00 95.38 231 LYS A N 1
ATOM 1848 C CA . LYS A 1 231 ? 17.362 4.052 -13.096 1.00 95.38 231 LYS A CA 1
ATOM 1849 C C . LYS A 1 231 ? 18.762 3.819 -12.518 1.00 95.38 231 LYS A C 1
ATOM 1851 O O . LYS A 1 231 ? 19.719 3.736 -13.280 1.00 95.38 231 LYS A O 1
ATOM 1856 N N . LYS A 1 232 ? 18.912 3.700 -11.194 1.00 96.81 232 LYS A N 1
ATOM 1857 C CA . LYS A 1 232 ? 20.214 3.449 -10.558 1.00 96.81 232 LYS A CA 1
ATOM 1858 C C . LYS A 1 232 ? 20.555 1.964 -10.436 1.00 96.81 232 LYS A C 1
ATOM 1860 O O . LYS A 1 232 ? 21.679 1.581 -10.758 1.00 96.81 232 LYS A O 1
ATOM 1865 N N . HIS A 1 233 ? 19.624 1.153 -9.937 1.00 97.19 233 HIS A N 1
ATOM 1866 C CA . HIS A 1 233 ? 19.886 -0.224 -9.507 1.00 97.19 233 HIS A CA 1
ATOM 1867 C C . HIS A 1 233 ? 19.572 -1.272 -10.577 1.00 97.19 233 HIS A C 1
ATOM 1869 O O . HIS A 1 233 ? 20.162 -2.347 -10.549 1.00 97.19 233 HIS A O 1
ATOM 1875 N N . VAL A 1 234 ? 18.686 -0.968 -11.530 1.00 96.19 234 VAL A N 1
ATOM 1876 C CA . VAL A 1 234 ? 18.271 -1.889 -12.602 1.00 96.19 234 VAL A CA 1
ATOM 1877 C C . VAL A 1 234 ? 18.295 -1.177 -13.961 1.00 96.19 234 VAL A C 1
ATOM 1879 O O . VAL A 1 234 ? 17.326 -1.157 -14.718 1.00 96.19 234 VAL A O 1
ATOM 1882 N N . LYS A 1 235 ? 19.455 -0.578 -14.269 1.00 95.44 235 LYS A N 1
ATOM 1883 C CA . LYS A 1 235 ? 19.704 0.282 -15.443 1.00 95.44 235 LYS A CA 1
ATOM 1884 C C . LYS A 1 235 ? 19.215 -0.304 -16.768 1.00 95.44 235 LYS A C 1
ATOM 1886 O O . LYS A 1 235 ? 18.638 0.425 -17.566 1.00 95.44 235 LYS A O 1
ATOM 1891 N N . SER A 1 236 ? 19.431 -1.597 -17.005 1.00 94.44 236 SER A N 1
ATOM 1892 C CA . SER A 1 236 ? 19.041 -2.246 -18.263 1.00 94.44 236 SER A CA 1
ATOM 1893 C C . SER A 1 236 ? 17.521 -2.308 -18.448 1.00 94.44 236 SER A C 1
ATOM 1895 O O . SER A 1 236 ? 17.018 -2.064 -19.547 1.00 94.44 236 SER A O 1
ATOM 1897 N N . ALA A 1 237 ? 16.779 -2.539 -17.363 1.00 93.56 237 ALA A N 1
ATOM 1898 C CA . ALA A 1 237 ? 15.323 -2.499 -17.375 1.00 93.56 237 ALA A CA 1
ATOM 1899 C C . ALA A 1 237 ? 14.804 -1.069 -17.576 1.00 93.56 237 ALA A C 1
ATOM 1901 O O . ALA A 1 237 ? 13.954 -0.843 -18.434 1.00 93.56 237 ALA A O 1
ATOM 1902 N N . ALA A 1 238 ? 15.389 -0.087 -16.880 1.00 92.88 238 ALA A N 1
ATOM 1903 C CA . ALA A 1 238 ? 15.053 1.323 -17.083 1.00 92.88 238 ALA A CA 1
ATOM 1904 C C . ALA A 1 238 ? 15.295 1.774 -18.536 1.00 92.88 238 ALA A C 1
ATOM 1906 O O . ALA A 1 238 ? 14.454 2.449 -19.121 1.00 92.88 238 ALA A O 1
ATOM 1907 N N . ALA A 1 239 ? 16.420 1.367 -19.133 1.00 91.44 239 ALA A N 1
ATOM 1908 C CA . ALA A 1 239 ? 16.747 1.671 -20.524 1.00 91.44 239 ALA A CA 1
ATOM 1909 C C . ALA A 1 239 ? 15.769 1.018 -21.514 1.00 91.44 239 ALA A C 1
ATOM 1911 O O . ALA A 1 239 ? 15.464 1.610 -22.545 1.00 91.44 239 ALA A O 1
ATOM 1912 N N . THR A 1 240 ? 15.258 -0.174 -21.195 1.00 89.25 240 THR A N 1
ATOM 1913 C CA . THR A 1 240 ? 14.247 -0.855 -22.017 1.00 89.25 240 THR A CA 1
ATOM 1914 C C . THR A 1 240 ? 12.942 -0.068 -22.035 1.00 89.25 240 THR A C 1
ATOM 1916 O O . THR A 1 240 ? 12.434 0.217 -23.114 1.00 89.25 240 THR A O 1
ATOM 1919 N N . LEU A 1 241 ? 12.451 0.376 -20.872 1.00 88.56 241 LEU A N 1
ATOM 1920 C CA . LEU A 1 241 ? 11.256 1.225 -20.799 1.00 88.56 241 LEU A CA 1
ATOM 1921 C C . LEU A 1 241 ? 11.429 2.525 -21.596 1.00 88.56 241 LEU A C 1
ATOM 1923 O O . LEU A 1 241 ? 10.564 2.879 -22.391 1.00 88.56 241 LEU A O 1
ATOM 1927 N N . SER A 1 242 ? 12.571 3.202 -21.438 1.00 86.88 242 SER A N 1
ATOM 1928 C CA . SER A 1 242 ? 12.857 4.442 -22.170 1.00 86.88 242 SER A CA 1
ATOM 1929 C C . SER A 1 242 ? 12.977 4.243 -23.682 1.00 86.88 242 SER A C 1
ATOM 1931 O O . SER A 1 242 ? 12.685 5.162 -24.432 1.00 86.88 242 SER A O 1
ATOM 1933 N N . ARG A 1 243 ? 13.414 3.071 -24.160 1.00 85.81 243 ARG A N 1
ATOM 1934 C CA . ARG A 1 243 ? 13.518 2.796 -25.604 1.00 85.81 243 ARG A CA 1
ATOM 1935 C C . ARG A 1 243 ? 12.145 2.701 -26.267 1.00 85.81 243 ARG A C 1
ATOM 1937 O O . ARG A 1 243 ? 11.993 3.110 -27.410 1.00 85.81 243 ARG A O 1
ATOM 1944 N N . HIS A 1 244 ? 11.165 2.162 -25.550 1.00 80.62 244 HIS A N 1
ATOM 1945 C CA . HIS A 1 244 ? 9.809 1.944 -26.054 1.00 80.62 244 HIS A CA 1
ATOM 1946 C C . HIS A 1 244 ? 8.857 3.116 -25.758 1.00 80.62 244 HIS A C 1
ATOM 1948 O O . HIS A 1 244 ? 7.653 2.986 -25.960 1.00 80.62 244 HIS A O 1
ATOM 1954 N N . CYS A 1 245 ? 9.370 4.258 -25.282 1.00 74.38 245 CYS A N 1
ATOM 1955 C CA . CYS A 1 245 ? 8.573 5.438 -24.955 1.00 74.38 245 CYS A CA 1
ATOM 1956 C C . CYS A 1 245 ? 9.297 6.746 -25.305 1.00 74.38 245 CYS A C 1
ATOM 1958 O O . CYS A 1 245 ? 10.446 6.927 -24.908 1.00 74.38 245 CYS A O 1
ATOM 1960 N N . PRO A 1 246 ? 8.619 7.723 -25.934 1.00 68.19 246 PRO A N 1
ATOM 1961 C CA . PRO A 1 246 ? 9.121 9.094 -26.004 1.00 68.19 246 PRO A CA 1
ATOM 1962 C C . PRO A 1 246 ? 9.416 9.639 -24.596 1.00 68.19 246 PRO A C 1
ATOM 1964 O O . PRO A 1 246 ? 8.687 9.343 -23.645 1.00 68.19 246 PRO A O 1
ATOM 1967 N N . THR A 1 247 ? 10.460 10.460 -24.445 1.00 59.59 247 THR A N 1
ATOM 1968 C CA . THR A 1 247 ? 10.998 10.904 -23.140 1.00 59.59 247 THR A CA 1
ATOM 1969 C C . THR A 1 247 ? 9.947 11.523 -22.203 1.00 59.59 247 THR A C 1
ATOM 1971 O O . THR A 1 247 ? 10.045 11.364 -20.989 1.00 59.59 247 THR A O 1
ATOM 1974 N N . SER A 1 248 ? 8.908 12.173 -22.741 1.00 59.69 248 SER A N 1
ATOM 1975 C CA . SER A 1 248 ? 7.803 12.771 -21.972 1.00 59.69 248 SER A CA 1
ATOM 1976 C C . SER A 1 248 ? 6.795 11.757 -21.403 1.00 59.69 248 SER A C 1
ATOM 1978 O O . SER A 1 248 ? 6.082 12.079 -20.452 1.00 59.69 248 SER A O 1
ATOM 1980 N N . ARG A 1 249 ? 6.733 10.533 -21.948 1.00 68.19 249 ARG A N 1
ATOM 1981 C CA . ARG A 1 249 ? 5.834 9.452 -21.501 1.00 68.19 249 ARG A CA 1
ATOM 1982 C C . ARG A 1 249 ? 6.524 8.449 -20.573 1.00 68.19 249 ARG A C 1
ATOM 1984 O O . ARG A 1 249 ? 5.857 7.840 -19.748 1.00 68.19 249 ARG A O 1
ATOM 1991 N N . ALA A 1 250 ? 7.852 8.341 -20.629 1.00 74.50 250 ALA A N 1
ATOM 1992 C CA . ALA A 1 250 ? 8.613 7.365 -19.844 1.00 74.50 250 ALA A CA 1
ATOM 1993 C C . ALA A 1 250 ? 8.480 7.532 -18.314 1.00 74.50 250 ALA A C 1
ATOM 1995 O O . ALA A 1 250 ? 8.610 6.554 -17.581 1.00 74.50 250 ALA A O 1
ATOM 1996 N N . GLU A 1 251 ? 8.223 8.748 -17.812 1.00 82.88 251 GLU A N 1
ATOM 1997 C CA . GLU A 1 251 ? 7.946 8.961 -16.381 1.00 82.88 251 GLU A CA 1
ATOM 1998 C C . GLU A 1 251 ? 6.550 8.469 -15.982 1.00 82.88 251 GLU A C 1
ATOM 2000 O O . GLU A 1 251 ? 6.398 7.931 -14.889 1.00 82.88 251 GLU A O 1
ATOM 2005 N N . ARG A 1 252 ? 5.556 8.613 -16.873 1.00 86.06 252 ARG A N 1
ATOM 2006 C CA . ARG A 1 252 ? 4.156 8.249 -16.603 1.00 86.06 252 ARG A CA 1
ATOM 2007 C C . ARG A 1 252 ? 3.992 6.761 -16.347 1.00 86.06 252 ARG A C 1
ATOM 2009 O O . ARG A 1 252 ? 3.221 6.406 -15.483 1.00 86.06 252 ARG A O 1
ATOM 2016 N N . ILE A 1 253 ? 4.791 5.915 -16.995 1.00 90.25 253 ILE A N 1
ATOM 2017 C CA . ILE A 1 253 ? 4.808 4.466 -16.742 1.00 90.25 253 ILE A CA 1
ATOM 2018 C C . ILE A 1 253 ? 4.913 4.174 -15.236 1.00 90.25 253 ILE A C 1
ATOM 2020 O O . ILE A 1 253 ? 4.250 3.291 -14.707 1.00 90.25 253 ILE A O 1
ATOM 2024 N N . TYR A 1 254 ? 5.738 4.941 -14.518 1.00 93.75 254 TYR A N 1
ATOM 2025 C CA . TYR A 1 254 ? 5.964 4.713 -13.097 1.00 93.75 254 TYR A CA 1
ATOM 2026 C C . TYR A 1 254 ? 4.788 5.129 -12.214 1.00 93.75 254 TYR A C 1
ATOM 2028 O O . TYR A 1 254 ? 4.786 4.692 -11.071 1.00 93.75 254 TYR A O 1
ATOM 2036 N N . THR A 1 255 ? 3.795 5.901 -12.675 1.00 93.00 255 THR A N 1
ATOM 2037 C CA . THR A 1 255 ? 2.607 6.198 -11.846 1.00 93.00 255 THR A CA 1
ATOM 2038 C C . THR A 1 255 ? 1.881 4.917 -11.452 1.00 93.00 255 THR A C 1
ATOM 2040 O O . THR A 1 255 ? 1.420 4.799 -10.320 1.00 93.00 255 THR A O 1
ATOM 2043 N N . ASP A 1 256 ? 1.932 3.911 -12.326 1.00 93.25 256 ASP A N 1
ATOM 2044 C CA . ASP A 1 256 ? 1.252 2.628 -12.151 1.00 93.25 256 ASP A CA 1
ATOM 2045 C C . ASP A 1 256 ? 2.129 1.576 -11.455 1.00 93.25 256 ASP A C 1
ATOM 2047 O O . ASP A 1 256 ? 1.764 0.402 -11.385 1.00 93.25 256 ASP A O 1
ATOM 2051 N N . TRP A 1 257 ? 3.293 1.972 -10.915 1.00 96.56 257 TRP A N 1
ATOM 2052 C CA . TRP A 1 257 ? 4.288 1.055 -10.337 1.00 96.56 257 TRP A CA 1
ATOM 2053 C C . TRP A 1 257 ? 3.701 0.083 -9.309 1.00 96.56 257 TRP A C 1
ATOM 2055 O O . TRP A 1 257 ? 4.160 -1.055 -9.183 1.00 96.56 257 TRP A O 1
ATOM 2065 N N . ILE A 1 258 ? 2.711 0.553 -8.548 1.00 97.00 258 ILE A N 1
ATOM 2066 C CA . ILE A 1 258 ? 2.061 -0.214 -7.496 1.00 97.00 258 ILE A CA 1
ATOM 2067 C C . ILE A 1 258 ? 1.019 -1.180 -8.060 1.00 97.00 258 ILE A C 1
ATOM 2069 O O . ILE A 1 258 ? 0.835 -2.262 -7.508 1.00 97.00 258 ILE A O 1
ATOM 2073 N N . TRP A 1 259 ? 0.401 -0.853 -9.194 1.00 96.38 259 TRP A N 1
ATOM 2074 C CA . TRP A 1 259 ? -0.611 -1.682 -9.850 1.00 96.38 259 TRP A CA 1
ATOM 2075 C C . TRP A 1 259 ? -0.014 -2.893 -10.538 1.00 96.38 259 TRP A C 1
ATOM 2077 O O . TRP A 1 259 ? -0.634 -3.954 -10.551 1.00 96.38 259 TRP A O 1
ATOM 2087 N N . TRP A 1 260 ? 1.249 -2.812 -10.961 1.00 97.25 260 TRP A N 1
ATOM 2088 C CA . TRP A 1 260 ? 2.005 -4.002 -11.356 1.00 97.25 260 TRP A CA 1
ATOM 2089 C C . TRP A 1 260 ? 2.050 -5.048 -10.243 1.00 97.25 260 TRP A C 1
ATOM 2091 O O . TRP A 1 260 ? 2.145 -6.231 -10.542 1.00 97.25 260 TRP A O 1
ATOM 2101 N N . VAL A 1 261 ? 1.982 -4.615 -8.979 1.00 98.19 261 VAL A N 1
ATOM 2102 C CA . VAL A 1 261 ? 2.059 -5.475 -7.797 1.00 98.19 261 VAL A CA 1
ATOM 2103 C C . VAL A 1 261 ? 0.673 -5.829 -7.263 1.00 98.19 261 VAL A C 1
ATOM 2105 O O . VAL A 1 261 ? 0.375 -7.005 -7.137 1.00 98.19 261 VAL A O 1
ATOM 2108 N N . LEU A 1 262 ? -0.163 -4.843 -6.928 1.00 96.62 262 LEU A N 1
ATOM 2109 C CA . LEU A 1 262 ? -1.425 -5.071 -6.209 1.00 96.62 262 LEU A CA 1
ATOM 2110 C C . LEU A 1 262 ? -2.602 -5.455 -7.109 1.00 96.62 262 LEU A C 1
ATOM 2112 O O . LEU A 1 262 ? -3.573 -5.994 -6.598 1.00 96.62 262 LEU A O 1
ATOM 2116 N N . HIS A 1 263 ? -2.533 -5.171 -8.411 1.00 94.62 263 HIS A N 1
ATOM 2117 C CA . HIS A 1 263 ? -3.607 -5.495 -9.353 1.00 94.62 263 HIS A CA 1
ATOM 2118 C C . HIS A 1 263 ? -3.171 -6.604 -10.315 1.00 94.62 263 HIS A C 1
ATOM 2120 O O . HIS A 1 263 ? -3.893 -7.571 -10.532 1.00 94.62 263 HIS A O 1
ATOM 2126 N N . ASN A 1 264 ? -1.973 -6.480 -10.890 1.00 95.88 264 ASN A N 1
ATOM 2127 C CA . ASN A 1 264 ? -1.599 -7.315 -12.024 1.00 95.88 264 ASN A CA 1
ATOM 2128 C C . ASN A 1 264 ? -0.962 -8.642 -11.614 1.00 95.88 264 ASN A C 1
ATOM 2130 O O . ASN A 1 264 ? -1.235 -9.635 -12.277 1.00 95.88 264 ASN A O 1
ATOM 2134 N N . LEU A 1 265 ? -0.132 -8.697 -10.563 1.00 96.88 265 LEU A N 1
ATOM 2135 C CA . LEU A 1 265 ? 0.482 -9.964 -10.146 1.00 96.8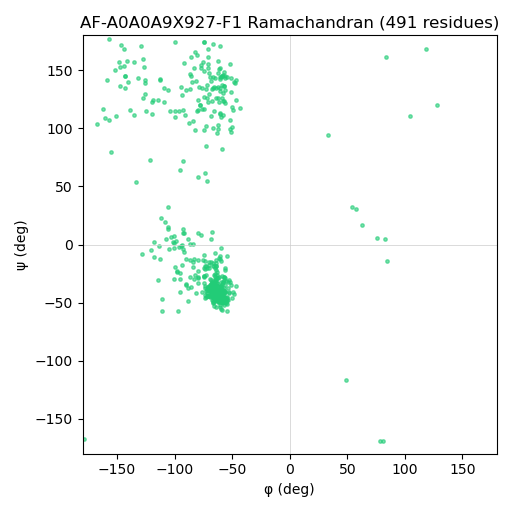8 265 LEU A CA 1
ATOM 2136 C C . LEU A 1 265 ? -0.586 -11.002 -9.753 1.00 96.88 265 LEU A C 1
ATOM 2138 O O . LEU A 1 265 ? -1.547 -10.662 -9.063 1.00 96.88 265 LEU A O 1
ATOM 2142 N N . PRO A 1 266 ? -0.383 -12.291 -10.081 1.00 96.31 266 PRO A N 1
ATOM 2143 C CA . PRO A 1 266 ? -1.265 -13.351 -9.611 1.00 96.31 266 PRO A CA 1
ATOM 2144 C C . PRO A 1 266 ? -1.304 -13.413 -8.079 1.00 96.31 266 PRO A C 1
ATOM 2146 O O . PRO A 1 266 ? -0.282 -13.226 -7.415 1.00 96.31 266 PRO A O 1
ATOM 2149 N N . PHE A 1 267 ? -2.467 -13.729 -7.512 1.00 95.38 267 PHE A N 1
ATOM 2150 C CA . PHE A 1 267 ? -2.732 -13.634 -6.070 1.00 95.38 267 PHE A CA 1
ATOM 2151 C C . PHE A 1 267 ? -1.719 -14.365 -5.184 1.00 95.38 267 PHE A C 1
ATOM 2153 O O . PHE A 1 267 ? -1.255 -13.819 -4.188 1.00 95.38 267 PHE A O 1
ATOM 2160 N N . ASN A 1 268 ? -1.281 -15.559 -5.582 1.00 94.81 268 ASN A N 1
ATOM 2161 C CA . ASN A 1 268 ? -0.248 -16.321 -4.878 1.00 94.81 268 ASN A CA 1
ATOM 2162 C C . ASN A 1 268 ? 1.085 -15.551 -4.736 1.00 94.81 268 ASN A C 1
ATOM 2164 O O . ASN A 1 268 ? 1.793 -15.704 -3.742 1.00 94.81 268 ASN A O 1
ATOM 2168 N N . HIS A 1 269 ? 1.430 -14.701 -5.708 1.00 97.69 269 HIS A N 1
ATOM 2169 C CA . HIS A 1 269 ? 2.594 -13.821 -5.624 1.00 97.69 269 HIS A CA 1
ATOM 2170 C C . HIS A 1 269 ? 2.332 -12.672 -4.663 1.00 97.69 269 HIS A C 1
ATOM 2172 O O . HIS A 1 269 ? 3.183 -12.382 -3.824 1.00 97.69 269 HIS A O 1
ATOM 2178 N N . VAL A 1 270 ? 1.162 -12.038 -4.772 1.00 97.94 270 VAL A N 1
ATOM 2179 C CA . VAL A 1 270 ? 0.774 -10.901 -3.930 1.00 97.94 270 VAL A CA 1
ATOM 2180 C C . VAL A 1 270 ? 0.757 -11.299 -2.456 1.00 97.94 270 VAL A C 1
ATOM 2182 O O . VAL A 1 270 ? 1.322 -10.581 -1.640 1.00 97.94 270 VAL A O 1
ATOM 2185 N N . VAL A 1 271 ? 0.234 -12.479 -2.121 1.00 97.56 271 VAL A N 1
ATOM 2186 C CA . VAL A 1 271 ? 0.233 -13.028 -0.755 1.00 97.56 271 VAL A CA 1
ATOM 2187 C C . VAL A 1 271 ? 1.656 -13.184 -0.204 1.00 97.56 271 VAL A C 1
ATOM 2189 O O . VAL A 1 271 ? 1.954 -12.701 0.887 1.00 97.56 271 VAL A O 1
ATOM 2192 N N . ARG A 1 272 ? 2.581 -13.778 -0.973 1.00 97.75 272 ARG A N 1
ATOM 2193 C CA . ARG A 1 272 ? 3.989 -13.929 -0.551 1.00 97.75 272 ARG A CA 1
ATOM 2194 C C . ARG A 1 272 ? 4.735 -12.596 -0.458 1.00 97.75 272 ARG A C 1
ATOM 2196 O O . ARG A 1 272 ? 5.617 -12.427 0.385 1.00 97.75 272 ARG A O 1
ATOM 2203 N N . VAL A 1 273 ? 4.384 -11.632 -1.308 1.00 98.62 273 VAL A N 1
ATOM 2204 C CA . VAL A 1 273 ? 4.868 -10.249 -1.202 1.00 98.62 273 VAL A CA 1
ATOM 2205 C C . VAL A 1 273 ? 4.326 -9.586 0.065 1.00 98.62 273 VAL A C 1
ATOM 2207 O O . VAL A 1 273 ? 5.092 -8.905 0.748 1.00 98.62 273 VAL A O 1
ATOM 2210 N N . MET A 1 274 ? 3.055 -9.822 0.402 1.00 98.56 274 MET A N 1
ATOM 2211 C CA . MET A 1 274 ? 2.386 -9.263 1.575 1.00 98.56 274 MET A CA 1
ATOM 2212 C C . MET A 1 274 ? 3.000 -9.781 2.879 1.00 98.56 274 MET A C 1
ATOM 2214 O O . MET A 1 274 ? 3.309 -8.971 3.748 1.00 98.56 274 MET A O 1
ATOM 2218 N N . ASP A 1 275 ? 3.323 -11.080 2.960 1.00 98.38 275 ASP A N 1
ATOM 2219 C CA . ASP A 1 275 ? 4.058 -11.667 4.094 1.00 98.38 275 ASP A CA 1
ATOM 2220 C C . ASP A 1 275 ? 5.329 -10.850 4.420 1.00 98.38 275 ASP A C 1
ATOM 2222 O O . ASP A 1 275 ? 5.602 -10.507 5.570 1.00 98.38 275 ASP A O 1
ATOM 2226 N N . CYS A 1 276 ? 6.100 -10.481 3.390 1.00 98.62 276 CYS A N 1
ATOM 2227 C CA . CYS A 1 276 ? 7.315 -9.681 3.551 1.00 98.62 276 CYS A CA 1
ATOM 2228 C C . CYS A 1 276 ? 7.019 -8.197 3.819 1.00 98.62 276 CYS A C 1
ATOM 2230 O O . CYS A 1 276 ? 7.720 -7.561 4.608 1.00 98.62 276 CYS A O 1
ATOM 2232 N N . TYR A 1 277 ? 6.026 -7.630 3.130 1.00 98.75 277 TYR A N 1
ATOM 2233 C CA . TYR A 1 277 ? 5.651 -6.222 3.248 1.00 98.75 277 TYR A CA 1
ATOM 2234 C C . TYR A 1 277 ? 5.202 -5.886 4.665 1.00 98.75 277 TYR A C 1
ATOM 2236 O O . TYR A 1 277 ? 5.717 -4.916 5.207 1.00 98.75 277 TYR A O 1
ATOM 2244 N N . LEU A 1 278 ? 4.352 -6.705 5.290 1.00 98.38 278 LEU A N 1
ATOM 2245 C CA . LEU A 1 278 ? 3.866 -6.472 6.655 1.00 98.38 278 LEU A CA 1
ATOM 2246 C C . LEU A 1 278 ? 4.991 -6.496 7.702 1.00 98.38 278 LEU A C 1
ATOM 2248 O O . LEU A 1 278 ? 4.875 -5.866 8.745 1.00 98.38 278 LEU A O 1
ATOM 2252 N N . ASN A 1 279 ? 6.117 -7.154 7.419 1.00 97.38 279 ASN A N 1
ATOM 2253 C CA . ASN A 1 279 ? 7.284 -7.161 8.305 1.00 97.38 279 ASN A CA 1
ATOM 2254 C C . ASN A 1 279 ? 8.286 -6.021 8.024 1.00 97.38 279 ASN A C 1
ATOM 2256 O O . ASN A 1 279 ? 8.953 -5.538 8.935 1.00 97.38 279 ASN A O 1
ATOM 2260 N N . GLU A 1 280 ? 8.457 -5.607 6.765 1.00 96.94 280 GLU A N 1
ATOM 2261 C CA . GLU A 1 280 ? 9.564 -4.723 6.355 1.00 96.94 280 GLU A CA 1
ATOM 2262 C C . GLU A 1 280 ? 9.143 -3.352 5.790 1.00 96.94 280 GLU A C 1
ATOM 2264 O O . GLU A 1 280 ? 10.002 -2.485 5.584 1.00 96.94 280 GLU A O 1
ATOM 2269 N N . GLY A 1 281 ? 7.856 -3.156 5.507 1.00 97.25 281 GLY A N 1
ATOM 2270 C CA . GLY A 1 281 ? 7.276 -1.938 4.946 1.00 97.25 281 GLY A CA 1
ATOM 2271 C C . GLY A 1 281 ? 7.403 -1.781 3.428 1.00 97.25 281 GLY A C 1
ATOM 2272 O O . GLY A 1 281 ? 7.822 -2.679 2.686 1.00 97.25 281 GLY A O 1
ATOM 2273 N N . ILE A 1 282 ? 7.077 -0.575 2.950 1.00 97.38 282 ILE A N 1
ATOM 2274 C CA . ILE A 1 282 ? 6.910 -0.218 1.527 1.00 97.38 282 ILE A CA 1
ATOM 2275 C C . ILE A 1 282 ? 8.135 -0.514 0.653 1.00 97.38 282 ILE A C 1
ATOM 2277 O O . ILE A 1 282 ? 8.037 -0.729 -0.556 1.00 97.38 282 ILE A O 1
ATOM 2281 N N . LYS A 1 283 ? 9.315 -0.607 1.267 1.00 97.44 283 LYS A N 1
ATOM 2282 C CA . LYS A 1 283 ? 10.558 -0.978 0.594 1.00 97.44 283 LYS A CA 1
ATOM 2283 C C . LYS A 1 283 ? 10.482 -2.335 -0.110 1.00 97.44 283 LYS A C 1
ATOM 2285 O O . LYS A 1 283 ? 11.175 -2.527 -1.111 1.00 97.44 283 LYS A O 1
ATOM 2290 N N . VAL A 1 284 ? 9.683 -3.275 0.396 1.00 98.62 284 VAL A N 1
ATOM 2291 C CA . VAL A 1 284 ? 9.443 -4.558 -0.280 1.00 98.62 284 VAL A CA 1
ATOM 2292 C C . VAL A 1 284 ? 8.786 -4.318 -1.635 1.00 98.62 284 VAL A C 1
ATOM 2294 O O . VAL A 1 284 ? 9.272 -4.832 -2.639 1.00 98.62 284 VAL A O 1
ATOM 2297 N N . LEU A 1 285 ? 7.774 -3.453 -1.697 1.00 98.69 285 LEU A N 1
ATOM 2298 C CA . LEU A 1 285 ? 7.051 -3.143 -2.931 1.00 98.69 285 LEU A CA 1
ATOM 2299 C C . LEU A 1 285 ? 7.964 -2.479 -3.970 1.00 98.69 285 LEU A C 1
ATOM 2301 O O . LEU A 1 285 ? 7.924 -2.843 -5.141 1.00 98.69 285 LEU A O 1
ATOM 2305 N N . TYR A 1 286 ? 8.881 -1.601 -3.546 1.00 98.56 286 TYR A N 1
ATOM 2306 C CA . TYR A 1 286 ? 9.902 -1.030 -4.438 1.00 98.56 286 TYR A CA 1
ATOM 2307 C C . TYR A 1 286 ? 10.784 -2.104 -5.084 1.00 98.56 286 TYR A C 1
ATOM 2309 O O . TYR A 1 286 ? 11.120 -2.028 -6.268 1.00 98.56 286 TYR A O 1
ATOM 2317 N N . ARG A 1 287 ? 11.188 -3.111 -4.301 1.00 98.56 287 ARG A N 1
ATOM 2318 C CA . ARG A 1 287 ? 12.009 -4.220 -4.798 1.00 98.56 287 ARG A CA 1
ATOM 2319 C C . ARG A 1 287 ? 11.229 -5.121 -5.745 1.00 98.56 287 ARG A C 1
ATOM 2321 O O . ARG A 1 287 ? 11.796 -5.550 -6.745 1.00 98.56 287 ARG A O 1
ATOM 2328 N N . VAL A 1 288 ? 9.957 -5.383 -5.450 1.00 98.75 288 VAL A N 1
ATOM 2329 C CA . VAL A 1 288 ? 9.080 -6.189 -6.307 1.00 98.75 288 VAL A CA 1
ATOM 2330 C C . VAL A 1 288 ? 8.829 -5.475 -7.633 1.00 98.75 288 VAL A C 1
ATOM 2332 O O . VAL A 1 288 ? 9.032 -6.090 -8.674 1.00 98.75 288 VAL A O 1
ATOM 2335 N N . ALA A 1 289 ? 8.522 -4.175 -7.625 1.00 98.50 289 ALA A N 1
ATOM 2336 C CA . ALA A 1 289 ? 8.359 -3.392 -8.851 1.00 98.50 289 ALA A CA 1
ATOM 2337 C C . ALA A 1 289 ? 9.619 -3.451 -9.737 1.00 98.50 289 ALA A C 1
ATOM 2339 O O . ALA A 1 289 ? 9.542 -3.783 -10.919 1.00 98.50 289 ALA A O 1
ATOM 2340 N N . MET A 1 290 ? 10.812 -3.245 -9.162 1.00 98.38 290 MET A N 1
ATOM 2341 C CA . MET A 1 290 ? 12.072 -3.405 -9.905 1.00 98.38 290 MET A CA 1
ATOM 2342 C C . MET A 1 290 ? 12.315 -4.847 -10.383 1.00 98.38 290 MET A C 1
ATOM 2344 O O . MET A 1 290 ? 12.888 -5.044 -11.454 1.00 98.38 290 MET A O 1
ATOM 2348 N N . ALA A 1 291 ? 11.904 -5.858 -9.614 1.00 98.56 291 ALA A N 1
ATOM 2349 C CA . ALA A 1 291 ? 12.024 -7.260 -10.007 1.00 98.56 291 ALA A CA 1
ATOM 2350 C C . ALA A 1 291 ? 11.116 -7.604 -11.196 1.00 98.56 291 ALA A C 1
ATOM 2352 O O . ALA A 1 291 ? 11.577 -8.276 -12.117 1.00 98.56 291 ALA A O 1
ATOM 2353 N N . ILE A 1 292 ? 9.878 -7.098 -11.214 1.00 98.44 292 ILE A N 1
ATOM 2354 C CA . ILE A 1 292 ? 8.962 -7.215 -12.358 1.00 98.44 292 ILE A CA 1
ATOM 2355 C C . ILE A 1 292 ? 9.613 -6.589 -13.593 1.00 98.44 292 ILE A C 1
ATOM 2357 O O . ILE A 1 292 ? 9.721 -7.251 -14.620 1.00 98.44 292 ILE A O 1
ATOM 2361 N N . LEU A 1 293 ? 10.154 -5.371 -13.478 1.00 97.25 293 LEU A N 1
ATOM 2362 C CA . LEU A 1 293 ? 10.842 -4.703 -14.589 1.00 97.25 293 LEU A CA 1
ATOM 2363 C C . LEU A 1 293 ? 12.075 -5.474 -15.087 1.00 97.25 293 LEU A C 1
ATOM 2365 O O . LEU A 1 293 ? 12.313 -5.555 -16.291 1.00 97.25 293 LEU A O 1
ATOM 2369 N N . LEU A 1 294 ? 12.861 -6.074 -14.186 1.00 97.81 294 LEU A N 1
ATOM 2370 C CA . LEU A 1 294 ? 13.986 -6.936 -14.562 1.00 97.81 294 LEU A CA 1
ATOM 2371 C C . LEU A 1 294 ? 13.532 -8.185 -15.319 1.00 97.81 294 LEU A C 1
ATOM 2373 O O . LEU A 1 294 ? 14.188 -8.591 -16.278 1.00 97.81 294 LEU A O 1
ATOM 2377 N N . LEU A 1 295 ? 12.450 -8.819 -14.872 1.00 97.62 295 LEU A N 1
ATOM 2378 C CA . LEU A 1 295 ? 11.899 -10.002 -15.523 1.00 97.62 295 LEU A CA 1
ATOM 2379 C C . LEU A 1 295 ? 11.283 -9.642 -16.879 1.00 97.62 295 LEU A C 1
ATOM 2381 O O . LEU A 1 295 ? 11.517 -10.364 -17.844 1.00 97.62 295 LEU A O 1
ATOM 2385 N N . PHE A 1 296 ? 10.596 -8.504 -16.978 1.00 96.06 296 PHE A N 1
ATOM 2386 C CA . PHE A 1 296 ? 10.067 -7.988 -18.237 1.00 96.06 296 PHE A CA 1
ATOM 2387 C C . PHE A 1 296 ? 11.196 -7.712 -19.230 1.00 96.06 296 PHE A C 1
ATOM 2389 O O . PHE A 1 296 ? 11.178 -8.216 -20.345 1.00 96.06 296 PHE A O 1
ATOM 2396 N N . HIS A 1 297 ? 12.251 -7.014 -18.798 1.00 94.88 297 HIS A N 1
ATOM 2397 C CA . HIS A 1 297 ? 13.440 -6.771 -19.614 1.00 94.88 297 HIS A CA 1
ATOM 2398 C C . HIS A 1 297 ? 14.061 -8.070 -20.148 1.00 94.88 297 HIS A C 1
ATOM 2400 O O . HIS A 1 297 ? 14.350 -8.167 -21.341 1.00 94.88 297 HIS A O 1
ATOM 2406 N N . LYS A 1 298 ? 14.215 -9.088 -19.290 1.00 95.12 298 LYS A N 1
ATOM 2407 C CA . LYS A 1 298 ? 14.747 -10.403 -19.687 1.00 95.12 298 LYS A CA 1
ATOM 2408 C C . LYS A 1 298 ? 13.880 -11.125 -20.717 1.00 95.12 298 LYS A C 1
ATOM 2410 O O . LYS A 1 298 ? 14.417 -11.902 -21.494 1.00 95.12 298 LYS A O 1
ATOM 2415 N N . ASN A 1 299 ? 12.575 -10.867 -20.724 1.00 92.94 299 ASN A N 1
ATOM 2416 C CA . ASN A 1 299 ? 11.625 -11.472 -21.655 1.00 92.94 299 ASN A CA 1
ATOM 2417 C C . ASN A 1 299 ? 11.212 -10.518 -22.788 1.00 92.94 299 ASN A C 1
ATOM 2419 O O . ASN A 1 299 ? 10.349 -10.874 -23.579 1.00 92.94 299 ASN A O 1
ATOM 2423 N N . SER A 1 300 ? 11.818 -9.330 -22.897 1.00 87.69 300 SER A N 1
ATOM 2424 C CA . SER A 1 300 ? 11.353 -8.251 -23.786 1.00 87.69 300 SER A CA 1
ATOM 2425 C C . SER A 1 300 ? 11.218 -8.660 -25.255 1.00 87.69 300 SER A C 1
ATOM 2427 O O . SER A 1 300 ? 10.302 -8.197 -25.929 1.00 87.69 300 SER A O 1
ATOM 2429 N N . ALA A 1 301 ? 12.057 -9.586 -25.733 1.00 88.69 301 ALA A N 1
ATOM 2430 C CA . ALA A 1 301 ? 11.953 -10.146 -27.079 1.00 88.69 301 ALA A CA 1
ATOM 2431 C C . ALA A 1 301 ? 10.557 -10.738 -27.355 1.00 88.69 301 ALA A C 1
ATOM 2433 O O . ALA A 1 301 ? 9.950 -10.411 -28.374 1.00 88.69 301 ALA A O 1
ATOM 2434 N N . SER A 1 302 ? 10.008 -11.508 -26.411 1.00 91.38 302 SER A N 1
ATOM 2435 C CA . SER A 1 302 ? 8.689 -12.144 -26.527 1.00 91.38 302 SER A CA 1
ATOM 2436 C C . SER A 1 302 ? 7.521 -11.156 -26.464 1.00 91.38 302 SER A C 1
ATOM 2438 O O . SER A 1 302 ? 6.414 -11.516 -26.838 1.00 91.38 302 SER A O 1
ATOM 2440 N N . TRP A 1 303 ? 7.762 -9.922 -26.013 1.00 92.25 303 TRP A N 1
ATOM 2441 C CA . TRP A 1 303 ? 6.737 -8.888 -25.822 1.00 92.25 303 TRP A CA 1
ATOM 2442 C C . TRP A 1 303 ? 6.808 -7.769 -26.866 1.00 92.25 303 TRP A C 1
ATOM 2444 O O . TRP A 1 303 ? 6.062 -6.800 -26.782 1.00 92.25 303 TRP A O 1
ATOM 2454 N N . THR A 1 304 ? 7.684 -7.884 -27.870 1.00 90.25 304 THR A N 1
ATOM 2455 C CA . THR A 1 3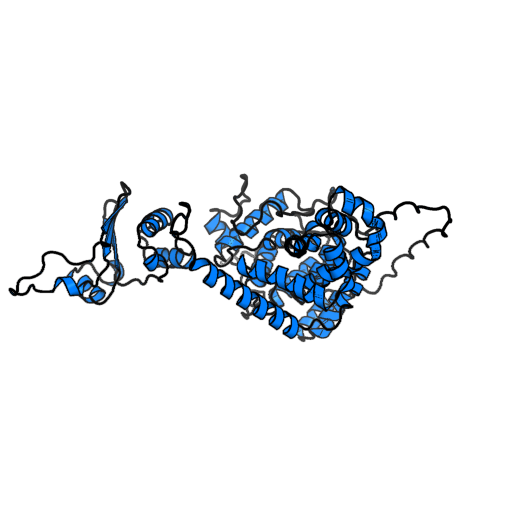04 ? 7.883 -6.826 -28.879 1.00 90.25 304 THR A CA 1
ATOM 2456 C C . THR A 1 304 ? 6.600 -6.531 -29.661 1.00 90.25 304 THR A C 1
ATOM 2458 O O . THR A 1 304 ? 6.308 -5.368 -29.935 1.00 90.25 304 THR A O 1
ATOM 2461 N N . LYS A 1 305 ? 5.815 -7.571 -29.977 1.00 91.19 305 LYS A N 1
ATOM 2462 C CA . LYS A 1 305 ? 4.529 -7.438 -30.673 1.00 91.19 305 LYS A CA 1
ATOM 2463 C C . LYS A 1 305 ? 3.499 -6.704 -29.810 1.00 91.19 305 LYS A C 1
ATOM 2465 O O . LYS A 1 305 ? 2.982 -5.680 -30.240 1.00 91.19 305 LYS A O 1
ATOM 2470 N N . ASP A 1 306 ? 3.274 -7.159 -28.576 1.00 92.56 306 ASP A N 1
ATOM 2471 C CA . ASP A 1 306 ? 2.337 -6.520 -27.643 1.00 92.56 306 ASP A CA 1
ATOM 2472 C C . ASP A 1 306 ? 2.701 -5.052 -27.368 1.00 92.56 306 ASP A C 1
ATOM 2474 O O . ASP A 1 306 ? 1.818 -4.196 -27.317 1.00 92.56 306 ASP A O 1
ATOM 2478 N N . ILE A 1 307 ? 3.998 -4.738 -27.245 1.00 91.12 307 ILE A N 1
ATOM 2479 C CA . ILE A 1 307 ? 4.481 -3.361 -27.067 1.00 91.12 307 ILE A CA 1
ATOM 2480 C C . ILE A 1 307 ? 4.139 -2.496 -28.287 1.00 91.12 307 ILE A C 1
ATOM 2482 O O . ILE A 1 307 ? 3.745 -1.344 -28.113 1.00 91.12 307 ILE A O 1
ATOM 2486 N N . ALA A 1 308 ? 4.299 -3.022 -29.503 1.00 89.81 308 ALA A N 1
ATOM 2487 C CA . ALA A 1 308 ? 3.993 -2.288 -30.729 1.00 89.81 308 ALA A CA 1
ATOM 2488 C C . ALA A 1 308 ? 2.483 -2.056 -30.913 1.00 89.81 308 ALA A C 1
ATOM 2490 O O . ALA A 1 308 ? 2.088 -0.992 -31.379 1.00 89.81 308 ALA A O 1
ATOM 2491 N N . GLU A 1 309 ? 1.650 -3.027 -30.530 1.00 91.44 309 GLU A N 1
ATOM 2492 C CA . GLU A 1 309 ? 0.192 -2.974 -30.711 1.00 91.44 309 GLU A CA 1
ATOM 2493 C C . GLU A 1 309 ? -0.524 -2.157 -29.624 1.00 91.44 309 GLU A C 1
ATOM 2495 O O . GLU A 1 309 ? -1.432 -1.388 -29.926 1.00 91.44 309 GLU A O 1
ATOM 2500 N N . SER A 1 310 ? -0.123 -2.313 -28.358 1.00 89.75 310 SER A N 1
ATOM 2501 C CA . SER A 1 310 ? -0.857 -1.785 -27.190 1.00 89.75 310 SER A CA 1
ATOM 2502 C C . SER A 1 310 ? -0.058 -0.801 -26.328 1.00 89.75 310 SER A C 1
ATOM 2504 O O . SER A 1 310 ? -0.590 -0.201 -25.392 1.00 89.75 310 SER A O 1
ATOM 2506 N N . GLY A 1 311 ? 1.222 -0.599 -26.649 1.00 89.81 311 GLY A N 1
ATOM 2507 C CA . GLY A 1 311 ? 2.144 0.205 -25.857 1.00 89.81 311 GLY A CA 1
ATOM 2508 C C . GLY A 1 311 ? 2.773 -0.567 -24.694 1.00 89.81 311 GLY A C 1
ATOM 2509 O O . GLY A 1 311 ? 2.291 -1.607 -24.245 1.00 89.81 311 GLY A O 1
ATOM 2510 N N . VAL A 1 312 ? 3.886 -0.037 -24.182 1.00 90.50 312 VAL A N 1
ATOM 2511 C CA . VAL A 1 312 ? 4.647 -0.680 -23.097 1.00 90.50 312 VAL A CA 1
ATOM 2512 C C . VAL A 1 312 ? 3.862 -0.759 -21.783 1.00 90.50 312 VAL A C 1
ATOM 2514 O O . VAL A 1 312 ? 4.055 -1.711 -21.034 1.00 90.50 312 VAL A O 1
ATOM 2517 N N . ASP A 1 313 ? 2.964 0.197 -21.530 1.00 90.25 313 ASP A N 1
ATOM 2518 C CA . ASP A 1 313 ? 2.129 0.264 -20.324 1.00 90.25 313 ASP A CA 1
ATOM 2519 C C . ASP A 1 313 ? 1.235 -0.987 -20.219 1.00 90.25 313 ASP A C 1
ATOM 2521 O O . ASP A 1 313 ? 1.294 -1.741 -19.243 1.00 90.25 313 ASP A O 1
ATOM 2525 N N . SER A 1 314 ? 0.475 -1.261 -21.286 1.00 91.81 314 SER A N 1
ATOM 2526 C CA . SER A 1 314 ? -0.429 -2.412 -21.377 1.00 91.81 314 SER A CA 1
ATOM 2527 C C . SER A 1 314 ? 0.337 -3.737 -21.436 1.00 91.81 314 SER A C 1
ATOM 2529 O O . SER A 1 314 ? 0.006 -4.681 -20.714 1.00 91.81 314 SER A O 1
ATOM 2531 N N . ALA A 1 315 ? 1.426 -3.794 -22.214 1.00 93.94 315 ALA A N 1
ATOM 2532 C CA . ALA A 1 315 ? 2.279 -4.978 -22.291 1.00 93.94 315 ALA A CA 1
ATOM 2533 C C . ALA A 1 315 ? 2.900 -5.342 -20.930 1.00 93.94 315 ALA A C 1
ATOM 2535 O O . ALA A 1 315 ? 2.952 -6.517 -20.571 1.00 93.94 315 ALA A O 1
ATOM 2536 N N . LEU A 1 316 ? 3.336 -4.352 -20.144 1.00 94.62 316 LEU A N 1
ATOM 2537 C CA . LEU A 1 316 ? 3.887 -4.576 -18.808 1.00 94.62 316 LEU A CA 1
ATOM 2538 C C . LEU A 1 316 ? 2.818 -5.063 -17.822 1.00 94.62 316 LEU A C 1
ATOM 2540 O O . LEU A 1 316 ? 3.090 -5.970 -17.033 1.00 94.62 316 LEU A O 1
ATOM 2544 N N . ALA A 1 317 ? 1.606 -4.502 -17.878 1.00 94.44 317 ALA A N 1
ATOM 2545 C CA . ALA A 1 317 ? 0.484 -4.963 -17.064 1.00 94.44 317 ALA A CA 1
ATOM 2546 C C . ALA A 1 317 ? 0.132 -6.428 -17.366 1.00 94.44 317 ALA A C 1
ATOM 2548 O O . ALA A 1 317 ? 0.073 -7.261 -16.458 1.00 94.44 317 ALA A O 1
ATOM 2549 N N . LYS A 1 318 ? 0.008 -6.767 -18.655 1.00 95.75 318 LYS A N 1
ATOM 2550 C CA . LYS A 1 318 ? -0.245 -8.135 -19.123 1.00 95.75 318 LYS A CA 1
ATOM 2551 C C . LYS A 1 318 ? 0.896 -9.088 -18.751 1.00 95.75 318 LYS A C 1
ATOM 2553 O O . LYS A 1 318 ? 0.636 -10.202 -18.304 1.00 95.75 318 LYS A O 1
ATOM 2558 N N . PHE A 1 319 ? 2.151 -8.647 -18.850 1.00 96.62 319 PHE A N 1
ATOM 2559 C CA . PHE A 1 319 ? 3.307 -9.428 -18.406 1.00 96.62 319 PHE A CA 1
ATOM 2560 C C . PHE A 1 319 ? 3.279 -9.724 -16.907 1.00 96.62 319 PHE A C 1
ATOM 2562 O O . PHE A 1 319 ? 3.552 -10.853 -16.509 1.00 96.62 319 PHE A O 1
ATOM 2569 N N . ALA A 1 320 ? 2.963 -8.732 -16.071 1.00 96.94 320 ALA A N 1
ATOM 2570 C CA . ALA A 1 320 ? 2.880 -8.930 -14.627 1.00 96.94 320 ALA A CA 1
ATOM 2571 C C . ALA A 1 320 ? 1.790 -9.954 -14.265 1.00 96.94 320 ALA A C 1
ATOM 2573 O O . ALA A 1 320 ? 2.018 -10.797 -13.401 1.00 96.94 320 ALA A O 1
ATOM 2574 N N . ASN A 1 321 ? 0.665 -9.950 -14.985 1.00 95.50 321 ASN A N 1
ATOM 2575 C CA . ASN A 1 321 ? -0.389 -10.958 -14.850 1.00 95.50 321 ASN A CA 1
ATOM 2576 C C . ASN A 1 321 ? 0.029 -12.358 -15.311 1.00 95.50 321 ASN A C 1
ATOM 2578 O O . ASN A 1 321 ? -0.363 -13.360 -14.718 1.00 95.50 321 ASN A O 1
ATOM 2582 N N . GLN A 1 322 ? 0.900 -12.430 -16.311 1.00 94.88 322 GLN A N 1
ATOM 2583 C CA . GLN A 1 322 ? 1.400 -13.669 -16.904 1.00 94.88 322 GLN A CA 1
ATOM 2584 C C . GLN A 1 322 ? 2.845 -13.973 -16.486 1.00 94.88 322 GLN A C 1
ATOM 2586 O O . GLN A 1 322 ? 3.629 -14.517 -17.266 1.00 94.88 322 GLN A O 1
ATOM 2591 N N . ILE A 1 323 ? 3.222 -13.586 -15.265 1.00 95.31 323 ILE A N 1
ATOM 2592 C CA . ILE A 1 323 ? 4.620 -13.602 -14.836 1.00 95.31 323 ILE A CA 1
ATOM 2593 C C . ILE A 1 323 ? 5.232 -15.016 -14.946 1.00 95.31 323 ILE A C 1
ATOM 2595 O O . ILE A 1 323 ? 4.746 -15.960 -14.336 1.00 95.31 323 ILE A O 1
ATOM 2599 N N . PRO A 1 324 ? 6.341 -15.220 -15.679 1.00 94.62 324 PRO A N 1
ATOM 2600 C CA . PRO A 1 324 ? 6.796 -16.570 -16.043 1.00 94.62 324 PRO A CA 1
ATOM 2601 C C . PRO A 1 324 ? 7.494 -17.329 -14.901 1.00 94.62 324 PRO A C 1
ATOM 2603 O O . PRO A 1 324 ? 8.113 -18.368 -15.121 1.00 94.62 324 PRO A O 1
ATOM 2606 N N . VAL A 1 325 ? 7.482 -16.793 -13.681 1.00 95.25 325 VAL A N 1
ATOM 2607 C CA . VAL A 1 325 ? 8.185 -17.350 -12.523 1.00 95.25 325 VAL A CA 1
ATOM 2608 C C . VAL A 1 325 ? 7.242 -17.403 -11.333 1.00 95.25 325 VAL A C 1
ATOM 2610 O O . VAL A 1 325 ? 6.470 -16.477 -11.157 1.00 95.25 325 VAL A O 1
ATOM 2613 N N . GLY A 1 326 ? 7.343 -18.443 -10.500 1.00 95.44 326 GLY A N 1
ATOM 2614 C CA . GLY A 1 326 ? 6.556 -18.540 -9.266 1.00 95.44 326 GLY A CA 1
ATOM 2615 C C . GLY A 1 326 ? 7.038 -17.612 -8.130 1.00 95.44 326 GLY A C 1
ATOM 2616 O O . GLY A 1 326 ? 8.125 -17.016 -8.226 1.00 95.44 326 GLY A O 1
ATOM 2617 N N . PRO A 1 327 ? 6.300 -17.549 -7.001 1.00 95.50 327 PRO A N 1
ATOM 2618 C CA . PRO A 1 327 ? 6.546 -16.604 -5.905 1.00 95.50 327 PRO A CA 1
ATOM 2619 C C . PRO A 1 327 ? 7.956 -16.666 -5.320 1.00 95.50 327 PRO A C 1
ATOM 2621 O O . PRO A 1 327 ? 8.634 -15.640 -5.232 1.00 95.50 327 PRO A O 1
ATOM 2624 N N . ARG A 1 328 ? 8.457 -17.870 -5.005 1.00 94.56 328 ARG A N 1
ATOM 2625 C CA . ARG A 1 328 ? 9.813 -18.073 -4.464 1.00 94.56 328 ARG A CA 1
ATOM 2626 C C . ARG A 1 328 ? 10.889 -17.482 -5.376 1.00 94.56 328 ARG A C 1
ATOM 2628 O O . ARG A 1 328 ? 11.844 -16.849 -4.916 1.00 94.56 328 ARG A O 1
ATOM 2635 N N . LYS A 1 329 ? 10.739 -17.645 -6.694 1.00 96.31 329 LYS A N 1
ATOM 2636 C CA . LYS A 1 329 ? 11.690 -17.111 -7.675 1.00 96.31 329 LYS A CA 1
ATOM 2637 C C . LYS A 1 329 ? 11.572 -15.592 -7.803 1.00 96.31 329 LYS A C 1
ATOM 2639 O O . LYS A 1 329 ? 12.614 -14.937 -7.863 1.00 96.31 329 LYS A O 1
ATOM 2644 N N . LEU A 1 330 ? 10.357 -15.037 -7.793 1.00 98.06 330 LEU A N 1
ATOM 2645 C CA . LEU A 1 330 ? 10.133 -13.588 -7.763 1.00 98.06 330 LEU A CA 1
ATOM 2646 C C . LEU A 1 330 ? 10.797 -12.950 -6.533 1.00 98.06 330 LEU A C 1
ATOM 2648 O O . LEU A 1 330 ? 11.575 -12.004 -6.681 1.00 98.06 330 LEU A O 1
ATOM 2652 N N . LEU A 1 331 ? 10.574 -13.505 -5.336 1.00 97.81 331 LEU A N 1
ATOM 2653 C CA . LEU A 1 331 ? 11.185 -13.016 -4.095 1.00 97.81 331 LEU A CA 1
ATOM 2654 C C . LEU A 1 331 ? 12.716 -13.124 -4.123 1.00 97.81 331 LEU A C 1
ATOM 2656 O O . LEU A 1 331 ? 13.405 -12.185 -3.716 1.00 97.81 331 LEU A O 1
ATOM 2660 N N . ARG A 1 332 ? 13.276 -14.202 -4.691 1.00 97.69 332 ARG A N 1
ATOM 2661 C CA . ARG A 1 332 ? 14.731 -14.329 -4.890 1.00 97.69 332 ARG A CA 1
ATOM 2662 C C . ARG A 1 332 ? 15.290 -13.215 -5.786 1.00 97.69 332 ARG A C 1
ATOM 2664 O O . ARG A 1 332 ? 16.362 -12.689 -5.492 1.00 97.69 332 ARG A O 1
ATOM 2671 N N . VAL A 1 333 ? 14.587 -12.825 -6.855 1.00 98.00 333 VAL A N 1
ATOM 2672 C CA . VAL A 1 333 ? 14.992 -11.684 -7.704 1.00 98.00 333 VAL A CA 1
ATOM 2673 C C . VAL A 1 333 ? 14.874 -10.364 -6.932 1.00 98.00 333 VAL A C 1
ATOM 2675 O O . VAL A 1 333 ? 15.829 -9.592 -6.899 1.00 98.00 333 VAL A O 1
ATOM 2678 N N . CYS A 1 334 ? 13.746 -10.139 -6.256 1.00 96.19 334 CYS A N 1
ATOM 2679 C CA . CYS A 1 334 ? 13.442 -8.961 -5.433 1.00 96.19 334 CYS A CA 1
ATOM 2680 C C . CYS A 1 334 ? 14.504 -8.691 -4.346 1.00 96.19 334 CYS A C 1
ATOM 2682 O O . CYS A 1 334 ? 15.064 -7.588 -4.246 1.00 96.19 334 CYS A O 1
ATOM 2684 N N . PHE A 1 335 ? 14.841 -9.703 -3.546 1.00 97.25 335 PHE A N 1
ATOM 2685 C CA . PHE A 1 335 ? 15.829 -9.575 -2.472 1.00 97.25 335 PHE A CA 1
ATOM 2686 C C . PHE A 1 335 ? 17.279 -9.718 -2.953 1.00 97.25 335 PHE A C 1
ATOM 2688 O O . PHE A 1 335 ? 18.191 -9.296 -2.243 1.00 97.25 335 PHE A O 1
ATOM 2695 N N . GLY A 1 336 ? 17.495 -10.191 -4.184 1.00 97.19 336 GLY A N 1
ATOM 2696 C CA . GLY A 1 336 ? 18.793 -10.175 -4.860 1.00 97.19 336 GLY A CA 1
ATOM 2697 C C . GLY A 1 336 ? 19.277 -8.777 -5.270 1.00 97.19 336 GLY A C 1
ATOM 2698 O O . GLY A 1 336 ? 20.472 -8.592 -5.506 1.00 97.19 336 GLY A O 1
ATOM 2699 N N . ILE A 1 337 ? 18.393 -7.769 -5.321 1.00 97.00 337 ILE A N 1
ATOM 2700 C CA . ILE A 1 337 ? 18.765 -6.383 -5.656 1.00 97.00 337 ILE A CA 1
ATOM 2701 C C . ILE A 1 337 ? 19.616 -5.781 -4.524 1.00 97.00 337 ILE A C 1
ATOM 2703 O O . ILE A 1 337 ? 19.131 -5.511 -3.416 1.00 97.00 337 ILE A O 1
ATOM 2707 N N . ARG A 1 338 ? 20.904 -5.550 -4.801 1.00 94.62 338 ARG A N 1
ATOM 2708 C CA . ARG A 1 338 ? 21.888 -5.033 -3.834 1.00 94.62 338 ARG A CA 1
ATOM 2709 C C . ARG A 1 338 ? 21.896 -3.502 -3.759 1.00 94.62 338 ARG A C 1
ATOM 2711 O O . ARG A 1 338 ? 21.431 -2.802 -4.656 1.00 94.62 338 ARG A O 1
ATOM 2718 N N . GLY A 1 339 ? 22.448 -2.974 -2.664 1.00 92.25 339 GLY A N 1
ATOM 2719 C CA . GLY A 1 339 ? 22.695 -1.535 -2.485 1.00 92.25 339 GLY A CA 1
ATOM 2720 C C . GLY A 1 339 ? 21.460 -0.683 -2.174 1.00 92.25 339 GLY A C 1
ATOM 2721 O O . GLY A 1 339 ? 21.566 0.537 -2.097 1.00 92.25 339 GLY A O 1
ATOM 2722 N N . LEU A 1 340 ? 20.293 -1.297 -1.972 1.00 94.12 340 LEU A N 1
ATOM 2723 C CA . LEU A 1 340 ? 19.049 -0.597 -1.664 1.00 94.12 340 LEU A CA 1
ATOM 2724 C C . LEU A 1 340 ? 18.853 -0.494 -0.139 1.00 94.12 340 LEU A C 1
ATOM 2726 O O . LEU A 1 340 ? 18.047 -1.220 0.449 1.00 94.12 340 LEU A O 1
ATOM 2730 N N . SER A 1 341 ? 19.646 0.345 0.535 1.00 93.56 341 SER A N 1
ATOM 2731 C CA . SER A 1 341 ? 19.507 0.597 1.981 1.00 93.56 341 SER A CA 1
ATOM 2732 C C . SER A 1 341 ? 18.326 1.532 2.274 1.00 93.56 341 SER A C 1
ATOM 2734 O O . SER A 1 341 ? 17.924 2.317 1.417 1.00 93.56 341 SER A O 1
ATOM 2736 N N . SER A 1 342 ? 17.747 1.448 3.477 1.00 90.44 342 SER A N 1
ATOM 2737 C CA . SER A 1 342 ? 16.621 2.322 3.855 1.00 90.44 342 SER A CA 1
ATOM 2738 C C . SER A 1 342 ? 17.056 3.790 3.930 1.00 90.44 342 SER A C 1
ATOM 2740 O O . SER A 1 342 ? 16.357 4.653 3.416 1.00 90.44 342 SER A O 1
ATOM 2742 N N . ALA A 1 343 ? 18.274 4.060 4.417 1.00 90.88 343 ALA A N 1
ATOM 2743 C CA . ALA A 1 343 ? 18.873 5.397 4.402 1.00 90.88 343 ALA A CA 1
ATOM 2744 C C . ALA A 1 343 ? 19.092 5.948 2.980 1.00 90.88 343 ALA A C 1
ATOM 2746 O O . ALA A 1 343 ? 18.936 7.142 2.737 1.00 90.88 343 ALA A O 1
ATOM 2747 N N . TYR A 1 344 ? 19.457 5.099 2.012 1.00 95.06 344 TYR A N 1
ATOM 2748 C CA . TYR A 1 344 ? 19.563 5.533 0.618 1.00 95.06 344 TYR A CA 1
ATOM 2749 C C . TYR A 1 344 ? 18.192 5.898 0.036 1.00 95.06 344 TYR A C 1
ATOM 2751 O O . TYR A 1 344 ? 18.068 6.971 -0.549 1.00 95.06 344 TYR A O 1
ATOM 2759 N N . ILE A 1 345 ? 17.177 5.048 0.232 1.00 94.38 345 ILE A N 1
ATOM 2760 C CA . ILE A 1 345 ? 15.803 5.327 -0.215 1.00 94.38 345 ILE A CA 1
ATOM 2761 C C . ILE A 1 345 ? 15.300 6.632 0.398 1.00 94.38 345 ILE A C 1
ATOM 2763 O O . ILE A 1 345 ? 14.822 7.484 -0.340 1.00 94.38 345 ILE A O 1
ATOM 2767 N N . PHE A 1 346 ? 15.467 6.811 1.712 1.00 92.62 346 PHE A N 1
ATOM 2768 C CA . PHE A 1 346 ? 15.051 8.022 2.414 1.00 92.62 346 PHE A CA 1
ATOM 2769 C C . PHE A 1 346 ? 15.678 9.276 1.793 1.00 92.62 346 PHE A C 1
ATOM 2771 O O . PHE A 1 346 ? 14.963 10.198 1.430 1.00 92.62 346 PHE A O 1
ATOM 2778 N N . ARG A 1 347 ? 16.993 9.276 1.528 1.00 94.06 347 ARG A N 1
ATOM 2779 C CA . ARG A 1 347 ? 17.656 10.408 0.852 1.00 94.06 347 ARG A CA 1
ATOM 2780 C C . ARG A 1 347 ? 17.086 10.705 -0.537 1.00 94.06 347 ARG A C 1
ATOM 2782 O O . ARG A 1 347 ? 16.957 11.872 -0.898 1.00 94.06 347 ARG A O 1
ATOM 2789 N N . VAL A 1 348 ? 16.780 9.677 -1.334 1.00 96.31 348 VAL A N 1
ATOM 2790 C CA . VAL A 1 348 ? 16.164 9.865 -2.661 1.00 96.31 348 VAL A CA 1
ATOM 2791 C C . VAL A 1 348 ? 14.754 10.432 -2.521 1.00 96.31 348 VAL A C 1
ATOM 2793 O O . VAL A 1 348 ? 14.415 11.375 -3.234 1.00 96.31 348 VAL A O 1
ATOM 2796 N N . PHE A 1 349 ? 13.971 9.896 -1.588 1.00 93.94 349 PHE A N 1
ATOM 2797 C CA . PHE A 1 349 ? 12.610 10.330 -1.296 1.00 93.94 349 PHE A CA 1
ATOM 2798 C C . PHE A 1 349 ? 12.579 11.799 -0.866 1.00 93.94 349 PHE A C 1
ATOM 2800 O O . PHE A 1 349 ? 11.967 12.619 -1.544 1.00 93.94 349 PHE A O 1
ATOM 2807 N N . THR A 1 350 ? 13.339 12.165 0.171 1.00 88.00 350 THR A N 1
ATOM 2808 C CA . THR A 1 350 ? 13.421 13.539 0.687 1.00 88.00 350 THR A CA 1
ATOM 2809 C C . THR A 1 350 ? 13.879 14.522 -0.389 1.00 88.00 350 THR A C 1
ATOM 2811 O O . THR A 1 350 ? 13.282 15.582 -0.557 1.00 88.00 350 THR A O 1
ATOM 2814 N N . LYS A 1 351 ? 14.900 14.167 -1.184 1.00 92.50 351 LYS A N 1
ATOM 2815 C CA . LYS A 1 351 ? 15.357 15.014 -2.298 1.00 92.50 351 LYS A CA 1
ATOM 2816 C C . LYS A 1 351 ? 14.254 15.237 -3.340 1.00 92.50 351 LYS A C 1
ATOM 2818 O O . LYS A 1 351 ? 14.108 16.344 -3.863 1.00 92.50 351 LYS A O 1
ATOM 2823 N N . THR A 1 352 ? 13.498 14.190 -3.657 1.00 93.12 352 THR A N 1
ATOM 2824 C CA . THR A 1 352 ? 12.391 14.244 -4.621 1.00 93.12 352 THR A CA 1
ATOM 2825 C C . THR A 1 352 ? 11.258 15.124 -4.092 1.00 93.12 352 THR A C 1
ATOM 2827 O O . THR A 1 352 ? 10.786 16.002 -4.809 1.00 93.12 352 THR A O 1
ATOM 2830 N N . GLU A 1 353 ? 10.888 14.962 -2.822 1.00 88.69 353 GLU A N 1
ATOM 2831 C CA . GLU A 1 353 ? 9.879 15.779 -2.144 1.00 88.69 353 GLU A CA 1
ATOM 2832 C C . GLU A 1 353 ? 10.244 17.265 -2.130 1.00 88.69 353 GLU A C 1
ATOM 2834 O O . GLU A 1 353 ? 9.439 18.098 -2.545 1.00 88.69 353 GLU A O 1
ATOM 2839 N N . MET A 1 354 ? 11.476 17.599 -1.732 1.00 82.56 354 MET A N 1
ATOM 2840 C CA . MET A 1 354 ? 11.978 18.977 -1.753 1.00 82.56 354 MET A CA 1
ATOM 2841 C C . MET A 1 354 ? 11.900 19.586 -3.159 1.00 82.56 354 MET A C 1
ATOM 2843 O O . MET A 1 354 ? 11.496 20.735 -3.318 1.00 82.56 354 MET A O 1
ATOM 2847 N N . THR A 1 355 ? 12.234 18.805 -4.190 1.00 88.31 355 THR A N 1
ATOM 2848 C CA . THR A 1 355 ? 12.182 19.261 -5.588 1.00 88.31 355 THR A CA 1
ATOM 2849 C C . THR A 1 355 ? 10.748 19.551 -6.042 1.00 88.31 355 THR A C 1
ATOM 2851 O O . THR A 1 355 ? 10.517 20.540 -6.737 1.00 88.31 355 THR A O 1
ATOM 2854 N N . LEU A 1 356 ? 9.777 18.717 -5.656 1.00 83.12 356 LEU A N 1
ATOM 2855 C CA . LEU A 1 356 ? 8.368 18.931 -6.000 1.00 83.12 356 LEU A CA 1
ATOM 2856 C C . LEU A 1 356 ? 7.776 20.141 -5.276 1.00 83.12 356 LEU A C 1
ATOM 2858 O O . LEU A 1 356 ? 7.169 20.990 -5.927 1.00 83.12 356 LEU A O 1
ATOM 2862 N N . LYS A 1 357 ? 8.033 20.270 -3.968 1.00 78.56 357 LYS A N 1
ATOM 2863 C CA . LYS A 1 357 ? 7.611 21.432 -3.168 1.00 78.56 357 LYS A CA 1
ATOM 2864 C C . LYS A 1 357 ? 8.204 22.744 -3.698 1.00 78.56 357 LYS A C 1
ATOM 2866 O O . LYS A 1 357 ? 7.535 23.771 -3.708 1.00 78.56 357 LYS A O 1
ATOM 2871 N N . ALA A 1 358 ? 9.442 22.722 -4.195 1.00 73.19 358 ALA A N 1
ATOM 2872 C CA . ALA A 1 358 ? 10.045 23.899 -4.817 1.00 73.19 358 ALA A CA 1
ATOM 2873 C C . ALA A 1 358 ? 9.341 24.295 -6.131 1.00 73.19 358 ALA A C 1
ATOM 2875 O O . ALA A 1 358 ? 9.128 25.478 -6.382 1.00 73.19 358 ALA A O 1
ATOM 2876 N N . ARG A 1 359 ? 8.937 23.324 -6.964 1.00 70.81 359 ARG A N 1
ATOM 2877 C CA . ARG A 1 359 ? 8.255 23.588 -8.247 1.00 70.81 359 ARG A CA 1
ATOM 2878 C C . ARG A 1 359 ? 6.838 24.129 -8.078 1.00 70.81 359 ARG A C 1
ATOM 2880 O O . ARG A 1 359 ? 6.463 25.033 -8.823 1.00 70.81 359 ARG A O 1
ATOM 2887 N N . SER A 1 360 ? 6.075 23.625 -7.104 1.00 57.78 360 SER A N 1
ATOM 2888 C CA . SER A 1 360 ? 4.728 24.142 -6.814 1.00 57.78 360 SER A CA 1
ATOM 2889 C C . SER A 1 360 ? 4.755 25.624 -6.436 1.00 57.78 360 SER A C 1
ATOM 2891 O O . SER A 1 360 ? 3.889 26.382 -6.861 1.00 57.78 360 SER A O 1
ATOM 2893 N N . ASN A 1 361 ? 5.797 26.062 -5.725 1.00 45.00 361 ASN A N 1
ATOM 2894 C CA . ASN A 1 361 ? 5.938 27.451 -5.291 1.00 45.00 361 ASN A CA 1
ATOM 2895 C C . ASN A 1 361 ? 6.331 28.396 -6.445 1.00 45.00 361 ASN A C 1
ATOM 2897 O O . ASN A 1 361 ? 5.964 29.566 -6.432 1.00 45.00 361 ASN A O 1
ATOM 2901 N N . VAL A 1 362 ? 7.032 27.898 -7.473 1.00 44.72 362 VAL A N 1
ATOM 2902 C CA . VAL A 1 362 ? 7.451 28.697 -8.644 1.00 44.72 362 VAL A CA 1
ATOM 2903 C C . VAL A 1 362 ? 6.306 28.884 -9.650 1.00 44.72 362 VAL A C 1
ATOM 2905 O O . VAL A 1 362 ? 6.193 29.944 -10.263 1.00 44.72 362 VAL A O 1
ATOM 2908 N N . MET A 1 363 ? 5.415 27.898 -9.796 1.00 40.41 363 MET A N 1
ATOM 2909 C CA . MET A 1 363 ? 4.245 27.995 -10.685 1.00 40.41 363 MET A CA 1
ATOM 2910 C C . MET A 1 363 ? 3.144 28.926 -10.153 1.00 40.41 363 MET A C 1
ATOM 2912 O O . MET A 1 363 ? 2.322 29.389 -10.937 1.00 40.41 363 MET A O 1
ATOM 2916 N N . SER A 1 364 ? 3.144 29.247 -8.855 1.00 39.31 364 SER A N 1
ATOM 2917 C CA . SER A 1 364 ? 2.169 30.163 -8.244 1.00 39.31 364 SER A CA 1
ATOM 2918 C C . SER A 1 364 ? 2.417 31.647 -8.565 1.00 39.31 364 SER A C 1
ATOM 2920 O O . SER A 1 364 ? 1.529 32.463 -8.341 1.00 39.31 364 SER A O 1
ATOM 2922 N N . ASN A 1 365 ? 3.590 32.010 -9.103 1.00 32.69 365 ASN A N 1
ATOM 2923 C CA . ASN A 1 365 ? 3.977 33.407 -9.358 1.00 32.69 365 ASN A CA 1
ATOM 2924 C C . ASN A 1 365 ? 3.825 33.851 -10.821 1.00 32.69 365 ASN A C 1
ATOM 2926 O O . ASN A 1 365 ? 4.242 34.953 -11.175 1.00 32.69 365 ASN A O 1
ATOM 2930 N N . SER A 1 366 ? 3.242 33.028 -11.696 1.00 34.78 366 SER A N 1
ATOM 2931 C CA . SER A 1 366 ? 3.054 33.408 -13.095 1.00 34.78 366 SER A CA 1
ATOM 2932 C C . SER A 1 366 ? 1.653 33.053 -13.581 1.00 34.78 366 SER A C 1
ATOM 2934 O O . SER A 1 366 ? 1.343 31.886 -13.801 1.00 34.78 366 SER A O 1
ATOM 2936 N N . ARG A 1 367 ? 0.876 34.118 -13.824 1.00 32.16 367 ARG A N 1
ATOM 2937 C CA . ARG A 1 367 ? -0.462 34.226 -14.438 1.00 32.16 367 ARG A CA 1
ATOM 2938 C C . ARG A 1 367 ? -1.609 34.473 -13.456 1.00 32.16 367 ARG A C 1
ATOM 2940 O O . ARG A 1 367 ? -2.010 33.623 -12.669 1.00 32.16 367 ARG A O 1
ATOM 2947 N N . GLN A 1 368 ? -2.129 35.691 -13.583 1.00 32.66 368 GLN A N 1
ATOM 2948 C CA . GLN A 1 368 ? -3.393 36.178 -13.056 1.00 32.66 368 GLN A CA 1
ATOM 2949 C C . GLN A 1 368 ? -4.552 35.203 -13.319 1.00 32.66 368 GLN A C 1
ATOM 2951 O O . GLN A 1 368 ? -4.657 34.624 -14.397 1.00 32.66 368 GLN A O 1
ATOM 2956 N N . LEU A 1 369 ? -5.418 35.103 -12.306 1.00 44.66 369 LEU A N 1
ATOM 2957 C CA . LEU A 1 369 ? -6.882 35.046 -12.376 1.00 44.66 369 LEU A CA 1
ATOM 2958 C C . LEU A 1 369 ? -7.477 34.349 -13.610 1.00 44.66 369 LEU A C 1
ATOM 2960 O O . LEU A 1 369 ? -7.724 34.974 -14.631 1.00 44.66 369 LEU A O 1
ATOM 2964 N N . ILE A 1 370 ? -7.771 33.061 -13.450 1.00 36.56 370 ILE A N 1
ATOM 2965 C CA . ILE A 1 370 ? -9.119 32.466 -13.479 1.00 36.56 370 ILE A CA 1
ATOM 2966 C C . ILE A 1 370 ? -8.909 31.054 -12.922 1.00 36.56 370 ILE A C 1
ATOM 2968 O O . ILE A 1 370 ? -8.349 30.186 -13.590 1.00 36.56 370 ILE A O 1
ATOM 2972 N N . ARG A 1 371 ? -9.296 30.831 -11.663 1.00 30.59 371 ARG A N 1
ATOM 2973 C CA . ARG A 1 371 ? -9.369 29.484 -11.092 1.00 30.59 371 ARG A CA 1
ATOM 2974 C C . ARG A 1 371 ? -10.827 29.189 -10.787 1.00 30.59 371 ARG A C 1
ATOM 2976 O O . ARG A 1 371 ? -11.515 29.977 -10.144 1.00 30.59 371 ARG A O 1
ATOM 2983 N N . SER A 1 372 ? -11.284 28.087 -11.359 1.00 27.91 372 SER A N 1
ATOM 2984 C CA . SER A 1 372 ? -12.639 27.566 -11.307 1.00 27.91 372 SER A CA 1
ATOM 2985 C C . SER A 1 372 ? -13.196 27.525 -9.883 1.00 27.91 372 SER A C 1
ATOM 2987 O O . SER A 1 372 ? -12.502 27.151 -8.940 1.00 27.91 372 SER A O 1
ATOM 2989 N N . ARG A 1 373 ? -14.477 27.880 -9.749 1.00 37.88 373 ARG A N 1
ATOM 2990 C CA . ARG A 1 373 ? -15.265 27.713 -8.524 1.00 37.88 373 ARG A CA 1
ATOM 2991 C C . ARG A 1 373 ? -15.394 26.224 -8.193 1.00 37.88 373 ARG A C 1
ATOM 2993 O O . ARG A 1 373 ? -16.285 25.562 -8.712 1.00 37.88 373 ARG A O 1
ATOM 3000 N N . SER A 1 374 ? -14.540 25.708 -7.318 1.00 39.66 374 SER A N 1
ATOM 3001 C CA . SER A 1 374 ? -14.773 24.423 -6.653 1.00 39.66 374 SER A CA 1
ATOM 3002 C C . SER A 1 374 ? -13.929 24.307 -5.381 1.00 39.66 374 SER A C 1
ATOM 3004 O O . SER A 1 374 ? -12.711 24.167 -5.448 1.00 39.66 374 SER A O 1
ATOM 3006 N N . SER A 1 375 ? -14.623 24.371 -4.240 1.00 41.88 375 SER A N 1
ATOM 3007 C CA . SER A 1 375 ? -14.289 23.730 -2.956 1.00 41.88 375 SER A CA 1
ATOM 3008 C C . SER A 1 375 ? -12.936 24.019 -2.277 1.00 41.88 375 SER A C 1
ATOM 3010 O O . SER A 1 375 ? -12.453 23.162 -1.547 1.00 41.88 375 SER A O 1
ATOM 3012 N N . GLU A 1 376 ? -12.340 25.205 -2.432 1.00 38.88 376 GLU A N 1
ATOM 3013 C CA . GLU A 1 376 ? -11.170 25.617 -1.618 1.00 38.88 376 GLU A CA 1
ATOM 3014 C C . GLU A 1 376 ? -11.542 26.229 -0.245 1.00 38.88 376 GLU A C 1
ATOM 3016 O O . GLU A 1 376 ? -10.651 26.552 0.531 1.00 38.88 376 GLU A O 1
ATOM 3021 N N . ASN A 1 377 ? -12.835 26.333 0.101 1.00 44.44 377 ASN A N 1
ATOM 3022 C CA . ASN A 1 377 ? -13.293 26.989 1.341 1.00 44.44 377 ASN A CA 1
ATOM 3023 C C . ASN A 1 377 ? -13.781 26.018 2.439 1.00 44.44 377 ASN A C 1
ATOM 3025 O O . ASN A 1 377 ? -14.459 26.452 3.370 1.00 44.44 377 ASN A O 1
ATOM 3029 N N . LEU A 1 378 ? -13.521 24.707 2.331 1.00 49.28 378 LEU A N 1
ATOM 3030 C CA . LEU A 1 378 ? -13.946 23.763 3.372 1.00 49.28 378 LEU A CA 1
ATOM 3031 C C . LEU A 1 378 ? -12.887 23.669 4.490 1.00 49.28 378 LEU A C 1
ATOM 3033 O O . LEU A 1 378 ? -11.706 23.509 4.184 1.00 49.28 378 LEU A O 1
ATOM 3037 N N . PRO A 1 379 ? -13.295 23.721 5.773 1.00 45.69 379 PRO A N 1
ATOM 3038 C CA . PRO A 1 379 ? -12.404 23.496 6.905 1.00 45.69 379 PRO A CA 1
ATOM 3039 C C . PRO A 1 379 ? -11.737 22.124 6.811 1.00 45.69 379 PRO A C 1
ATOM 3041 O O . PRO A 1 379 ? -12.352 21.160 6.354 1.00 45.69 379 PRO A O 1
ATOM 3044 N N . THR A 1 380 ? -10.508 21.997 7.306 1.00 53.03 380 THR A N 1
ATOM 3045 C CA . THR A 1 380 ? -9.893 20.682 7.543 1.00 53.03 380 THR A CA 1
ATOM 3046 C C . THR A 1 380 ? -10.712 19.914 8.584 1.00 53.03 380 THR A C 1
ATOM 3048 O O . THR A 1 380 ? -11.265 20.524 9.500 1.00 53.03 380 THR A O 1
ATOM 3051 N N . SER A 1 381 ? -10.795 18.586 8.500 1.00 49.84 381 SER A N 1
ATOM 3052 C CA . SER A 1 381 ? -11.609 17.776 9.425 1.00 49.84 381 SER A CA 1
ATOM 3053 C C . SER A 1 381 ? -11.225 17.975 10.901 1.00 49.84 381 SER A C 1
ATOM 3055 O O . SER A 1 381 ? -12.078 17.901 11.775 1.00 49.84 381 SER A O 1
ATOM 3057 N N . GLN A 1 382 ? -9.967 18.328 11.187 1.00 43.84 382 GLN A N 1
ATOM 3058 C CA . GLN A 1 382 ? -9.511 18.687 12.532 1.00 43.84 382 GLN A CA 1
ATOM 3059 C C . GLN A 1 382 ? -10.112 20.016 13.020 1.00 43.84 382 GLN A C 1
ATOM 3061 O O . GLN A 1 382 ? -10.532 20.119 14.168 1.00 43.84 382 GLN A O 1
ATOM 3066 N N . SER A 1 383 ? -10.221 21.029 12.153 1.00 48.59 383 SER A N 1
ATOM 3067 C CA . SER A 1 383 ? -10.954 22.259 12.483 1.00 48.59 383 SER A CA 1
ATOM 3068 C C . SER A 1 383 ? -12.465 22.019 12.596 1.00 48.59 383 SER A C 1
ATOM 3070 O O . SER A 1 383 ? -13.101 22.643 13.437 1.00 48.59 383 SER A O 1
ATOM 3072 N N . GLN A 1 384 ? -13.028 21.062 11.844 1.00 52.94 384 GLN A N 1
ATOM 3073 C CA . GLN A 1 384 ? -14.441 20.675 11.964 1.00 52.94 384 GLN A CA 1
ATOM 3074 C C . GLN A 1 384 ? -14.751 20.032 13.318 1.00 52.94 384 GLN A C 1
ATOM 3076 O O . GLN A 1 384 ? -15.670 20.470 14.006 1.00 52.94 384 GLN A O 1
ATOM 3081 N N . LEU A 1 385 ? -13.938 19.050 13.720 1.00 49.06 385 LEU A N 1
ATOM 3082 C CA . LEU A 1 385 ? -14.043 18.380 15.014 1.00 49.06 385 LEU A CA 1
ATOM 3083 C C . LEU A 1 385 ? -13.808 19.361 16.162 1.00 49.06 385 LEU A C 1
ATOM 3085 O O . LEU A 1 385 ? -14.602 19.401 17.089 1.00 49.06 385 LEU A O 1
ATOM 3089 N N . ASN A 1 386 ? -12.789 20.220 16.079 1.00 49.94 386 ASN A N 1
ATOM 3090 C CA . ASN A 1 386 ? -12.523 21.204 17.128 1.00 49.94 386 ASN A CA 1
ATOM 3091 C C . ASN A 1 386 ? -13.665 22.217 17.280 1.00 49.94 386 ASN A C 1
ATOM 3093 O O . ASN A 1 386 ? -14.020 22.558 18.399 1.00 49.94 386 ASN A O 1
ATOM 3097 N N . VAL A 1 387 ? -14.287 22.685 16.192 1.00 51.75 387 VAL A N 1
ATOM 3098 C CA . VAL A 1 387 ? -15.419 23.625 16.301 1.00 51.75 387 VAL A CA 1
ATOM 3099 C C . VAL A 1 387 ? -16.674 22.935 16.827 1.00 51.75 387 VAL A C 1
ATOM 3101 O O . VAL A 1 387 ? -17.379 23.519 17.645 1.00 51.75 387 VAL A O 1
ATOM 3104 N N . GLN A 1 388 ? -16.929 21.693 16.413 1.00 51.50 388 GLN A N 1
ATOM 3105 C CA . GLN A 1 388 ? -18.044 20.891 16.922 1.00 51.50 388 GLN A CA 1
ATOM 3106 C C . GLN A 1 388 ? -17.857 20.518 18.406 1.00 51.50 388 GLN A C 1
ATOM 3108 O O . GLN A 1 388 ? -18.825 20.491 19.161 1.00 51.50 388 GLN A O 1
ATOM 3113 N N . MET A 1 389 ? -16.611 20.305 18.842 1.00 47.28 389 MET A N 1
ATOM 3114 C CA . MET A 1 389 ? -16.235 20.077 20.244 1.00 47.28 389 MET A CA 1
ATOM 3115 C C . MET A 1 389 ? -16.284 21.358 21.090 1.00 47.28 389 MET A C 1
ATOM 3117 O O . MET A 1 389 ? -16.507 21.282 22.291 1.00 47.28 389 MET A O 1
ATOM 3121 N N . MET A 1 390 ? -16.093 22.533 20.481 1.00 50.78 390 MET A N 1
ATOM 3122 C CA . MET A 1 390 ? -16.148 23.835 21.163 1.00 50.78 390 MET A CA 1
ATOM 3123 C C . MET A 1 390 ? -17.546 24.467 21.180 1.00 50.78 390 MET A C 1
ATOM 3125 O O . MET A 1 390 ? -17.763 25.449 21.887 1.00 50.78 390 MET A O 1
ATOM 3129 N N . SER A 1 391 ? -18.496 23.959 20.391 1.00 53.88 391 SER A N 1
ATOM 3130 C CA . SER A 1 391 ? -19.858 24.485 20.350 1.00 53.88 391 SER A CA 1
ATOM 3131 C C . SER A 1 391 ? -20.875 23.403 19.995 1.00 53.88 391 SER A C 1
ATOM 3133 O O . SER A 1 391 ? -20.993 22.991 18.843 1.00 53.88 391 SER A O 1
ATOM 3135 N N . HIS A 1 392 ? -21.708 23.024 20.968 1.00 58.88 392 HIS A N 1
ATOM 3136 C CA . HIS A 1 392 ? -22.880 22.155 20.776 1.00 58.88 392 HIS A CA 1
ATOM 3137 C C . HIS A 1 392 ? -24.014 22.813 19.959 1.00 58.88 392 HIS A C 1
ATOM 3139 O O . HIS A 1 392 ? -25.102 22.254 19.821 1.00 58.88 392 HIS A O 1
ATOM 3145 N N . THR A 1 393 ? -23.793 24.025 19.441 1.00 60.50 393 THR A N 1
ATOM 3146 C CA . THR A 1 393 ? -24.807 24.818 18.735 1.00 60.50 393 THR A CA 1
ATOM 3147 C C . THR A 1 393 ? -24.893 24.492 17.244 1.00 60.50 393 THR A C 1
ATOM 3149 O O . THR A 1 393 ? -25.962 24.661 16.666 1.00 60.50 393 THR A O 1
ATOM 3152 N N . LEU A 1 394 ? -23.802 24.036 16.616 1.00 69.00 394 LEU A N 1
ATOM 3153 C CA . LEU A 1 394 ? -23.721 23.882 15.161 1.00 69.00 394 LEU A CA 1
ATOM 3154 C C . LEU A 1 394 ? -23.710 22.419 14.721 1.00 69.00 394 LEU A C 1
ATOM 3156 O O . LEU A 1 394 ? -22.922 21.606 15.201 1.00 69.00 394 LEU A O 1
ATOM 3160 N N . THR A 1 395 ? -24.511 22.108 13.705 1.00 72.62 395 THR A N 1
ATOM 3161 C CA . THR A 1 395 ? -24.353 20.890 12.905 1.00 72.62 395 THR A CA 1
ATOM 3162 C C . THR A 1 395 ? -23.167 21.021 11.943 1.00 72.62 395 THR A C 1
ATOM 3164 O O . THR A 1 395 ? -22.803 22.116 11.507 1.00 72.62 395 THR A O 1
ATOM 3167 N N . ILE A 1 396 ? -22.608 19.889 11.502 1.00 65.44 396 ILE A N 1
ATOM 3168 C CA . ILE A 1 396 ? -21.528 19.846 10.496 1.00 65.44 396 ILE A CA 1
ATOM 3169 C C . ILE A 1 396 ? -21.914 20.623 9.218 1.00 65.44 396 ILE A C 1
ATOM 3171 O O . ILE A 1 396 ? -21.099 21.323 8.619 1.00 65.44 396 ILE A O 1
ATOM 3175 N N . ARG A 1 397 ? -23.186 20.560 8.806 1.00 69.25 397 ARG A N 1
ATOM 3176 C CA . ARG A 1 397 ? -23.688 21.247 7.604 1.00 69.25 397 ARG A CA 1
ATOM 3177 C C . ARG A 1 397 ? -23.732 22.772 7.764 1.00 69.25 397 ARG A C 1
ATOM 3179 O O . ARG A 1 397 ? -23.510 23.499 6.791 1.00 69.25 397 ARG A O 1
ATOM 3186 N N . GLU A 1 398 ? -24.064 23.262 8.951 1.00 75.88 398 GLU A N 1
ATOM 3187 C CA . GLU A 1 398 ? -24.061 24.695 9.272 1.00 75.88 398 GLU A CA 1
ATOM 3188 C C . GLU A 1 398 ? -22.636 25.225 9.367 1.00 75.88 398 GLU A C 1
ATOM 3190 O O . GLU A 1 398 ? -22.333 26.279 8.810 1.00 75.88 398 GLU A O 1
ATOM 3195 N N . LEU A 1 399 ? -21.740 24.426 9.945 1.00 75.56 399 LEU A N 1
ATOM 3196 C CA . LEU A 1 399 ? -20.320 24.725 10.019 1.00 75.56 399 LEU A CA 1
ATOM 3197 C C . LEU A 1 399 ? -19.695 24.925 8.632 1.00 75.56 399 LEU A C 1
ATOM 3199 O O . LEU A 1 399 ? -19.025 25.927 8.387 1.00 75.56 399 LEU A O 1
ATOM 3203 N N . PHE A 1 400 ? -19.977 24.021 7.690 1.00 73.00 400 PHE A N 1
ATOM 3204 C CA . PHE A 1 400 ? -19.522 24.158 6.303 1.00 73.00 400 PHE A CA 1
ATOM 3205 C C . PHE A 1 400 ? -20.049 25.415 5.614 1.00 73.00 400 PHE A C 1
ATOM 3207 O O . PHE A 1 400 ? -19.328 26.056 4.848 1.00 73.00 400 PHE A O 1
ATOM 3214 N N . THR A 1 401 ? -21.307 25.765 5.884 1.00 81.56 401 THR A N 1
ATOM 3215 C CA . THR A 1 401 ? -21.929 26.964 5.314 1.00 81.56 401 THR A CA 1
ATOM 3216 C C . THR A 1 401 ? -21.202 28.207 5.822 1.00 81.56 401 THR A C 1
ATOM 3218 O O . THR A 1 401 ? -20.778 29.043 5.026 1.00 81.56 401 THR A O 1
ATOM 3221 N N . LEU A 1 402 ? -20.964 28.272 7.131 1.00 82.31 402 LEU A N 1
ATOM 3222 C CA . LEU A 1 402 ? -20.285 29.388 7.771 1.00 82.31 402 LEU A CA 1
ATOM 3223 C C . LEU A 1 402 ? -18.834 29.545 7.302 1.00 82.31 402 LEU A C 1
ATOM 3225 O O . LEU A 1 402 ? -18.413 30.648 6.962 1.00 82.31 402 LEU A O 1
ATOM 3229 N N . TRP A 1 403 ? -18.082 28.447 7.190 1.00 81.12 403 TRP A N 1
ATOM 3230 C CA . TRP A 1 403 ? -16.701 28.490 6.697 1.00 81.12 403 TRP A CA 1
ATOM 3231 C C . TRP A 1 403 ? -16.598 28.944 5.243 1.00 81.12 403 TRP A C 1
ATOM 3233 O O . TRP A 1 403 ? -15.634 29.612 4.879 1.00 81.12 403 TRP A O 1
ATOM 3243 N N . SER A 1 404 ? -17.615 28.654 4.426 1.00 78.81 404 SER A N 1
ATOM 3244 C CA . SER A 1 404 ? -17.663 29.138 3.045 1.00 78.81 404 SER A CA 1
ATOM 3245 C C . SER A 1 404 ? -17.767 30.666 2.937 1.00 78.81 404 SER A C 1
ATOM 3247 O O . SER A 1 404 ? -17.439 31.226 1.889 1.00 78.81 404 SER A O 1
ATOM 3249 N N . TRP A 1 405 ? -18.206 31.336 4.010 1.00 84.25 405 TRP A N 1
ATOM 3250 C CA . TRP A 1 405 ? -18.394 32.785 4.079 1.00 84.25 405 TRP A CA 1
ATOM 3251 C C . TRP A 1 405 ? -17.188 33.543 4.637 1.00 84.25 405 TRP A C 1
ATOM 3253 O O . TRP A 1 405 ? -17.114 34.762 4.435 1.00 84.25 405 TRP A O 1
ATOM 3263 N N . LEU A 1 406 ? -16.268 32.855 5.320 1.00 83.50 406 LEU A N 1
ATOM 3264 C CA . LEU A 1 406 ? -15.083 33.453 5.932 1.00 83.50 406 LEU A CA 1
ATOM 3265 C C . LEU A 1 406 ? -14.028 33.827 4.876 1.00 83.50 406 LEU A C 1
ATOM 3267 O O . LEU A 1 406 ? -13.904 33.144 3.854 1.00 83.50 406 LEU A O 1
ATOM 3271 N N . PRO A 1 407 ? -13.215 34.876 5.109 1.00 81.62 407 PRO A N 1
ATOM 3272 C CA . PRO A 1 407 ? -12.070 35.152 4.250 1.00 81.62 407 PRO A CA 1
ATOM 3273 C C . PRO A 1 407 ? -11.108 33.957 4.229 1.00 81.62 407 PRO A C 1
ATOM 3275 O O . PRO A 1 407 ? -10.787 33.39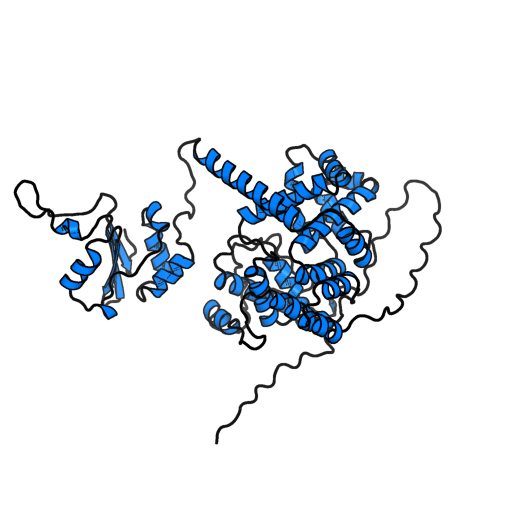3 5.275 1.00 81.62 407 PRO A O 1
ATOM 3278 N N . VAL A 1 408 ? -10.592 33.601 3.049 1.00 68.56 408 VAL A N 1
ATOM 3279 C CA . VAL A 1 408 ? -9.770 32.387 2.835 1.00 68.56 408 VAL A CA 1
ATOM 3280 C C . VAL A 1 408 ? -8.598 32.296 3.815 1.00 68.56 408 VAL A C 1
ATOM 3282 O O . VAL A 1 408 ? -8.352 31.247 4.402 1.00 68.56 408 VAL A O 1
ATOM 3285 N N . ARG A 1 409 ? -7.919 33.419 4.066 1.00 75.38 409 ARG A N 1
ATOM 3286 C CA . ARG A 1 409 ? -6.810 33.513 5.029 1.00 75.38 409 ARG A CA 1
ATOM 3287 C C . ARG A 1 409 ? -7.189 33.079 6.448 1.00 75.38 409 ARG A C 1
ATOM 3289 O O . ARG A 1 409 ? -6.331 32.584 7.164 1.00 75.38 409 ARG A O 1
ATOM 3296 N N . ILE A 1 410 ? -8.455 33.223 6.833 1.00 74.38 410 ILE A N 1
ATOM 3297 C CA . ILE A 1 410 ? -8.949 32.886 8.172 1.00 74.38 410 ILE A CA 1
ATOM 3298 C C . ILE A 1 410 ? -9.264 31.399 8.308 1.00 74.38 410 ILE A C 1
ATOM 3300 O O . ILE A 1 410 ? -9.065 30.828 9.374 1.00 74.38 410 ILE A O 1
ATOM 3304 N N . THR A 1 411 ? -9.648 30.738 7.215 1.00 67.38 411 THR A N 1
ATOM 3305 C CA . THR A 1 411 ? -9.937 29.291 7.211 1.00 67.38 411 THR A CA 1
ATOM 3306 C C . THR A 1 411 ? -8.715 28.412 7.522 1.00 67.38 411 THR A C 1
ATOM 3308 O O . THR A 1 411 ? -8.874 27.235 7.831 1.00 67.38 411 THR A O 1
ATOM 3311 N N . MET A 1 412 ? -7.507 28.988 7.482 1.00 63.78 412 MET A N 1
ATOM 3312 C CA . MET A 1 412 ? -6.236 28.333 7.816 1.00 63.78 412 MET A CA 1
ATOM 3313 C C . MET A 1 412 ? -5.925 28.329 9.324 1.00 63.78 412 MET A C 1
ATOM 3315 O O . MET A 1 412 ? -5.022 27.610 9.750 1.00 63.78 412 MET A O 1
ATOM 3319 N N . TYR A 1 413 ? -6.614 29.146 10.130 1.00 65.25 413 TYR A N 1
ATOM 3320 C CA . TYR A 1 413 ? -6.359 29.245 11.570 1.00 65.25 413 TYR A CA 1
ATOM 3321 C C . TYR A 1 413 ? -7.127 28.175 12.347 1.00 65.25 413 TYR A C 1
ATOM 3323 O O . TYR A 1 413 ? -8.266 27.839 12.020 1.00 65.25 413 TYR A O 1
ATOM 3331 N N . GLN A 1 414 ? -6.513 27.669 13.419 1.00 70.75 414 GLN A N 1
ATOM 3332 C CA . GLN A 1 414 ? -7.198 26.803 14.372 1.00 70.75 414 GLN A CA 1
ATOM 3333 C C . GLN A 1 414 ? -8.077 27.667 15.291 1.00 70.75 414 GLN A C 1
ATOM 3335 O O . GLN A 1 414 ? -7.545 28.545 15.975 1.00 70.75 414 GLN A O 1
ATOM 3340 N N . PRO A 1 415 ? -9.403 27.453 15.313 1.00 75.88 415 PRO A N 1
ATOM 3341 C CA . PRO A 1 415 ? -10.284 28.222 16.174 1.00 75.88 415 PRO A CA 1
ATOM 3342 C C . PRO A 1 415 ? -10.052 27.843 17.639 1.00 75.88 415 PRO A C 1
ATOM 3344 O O . PRO A 1 415 ? -9.759 26.688 17.952 1.00 75.88 415 PRO A O 1
ATOM 3347 N N . ILE A 1 416 ? -10.219 28.823 18.524 1.00 78.31 416 ILE A N 1
ATOM 3348 C CA . ILE A 1 416 ? -10.160 28.669 19.979 1.00 78.31 416 ILE A CA 1
ATOM 3349 C C . ILE A 1 416 ? -11.449 29.216 20.595 1.00 78.31 416 ILE A C 1
ATOM 3351 O O . ILE A 1 416 ? -11.975 30.234 20.137 1.00 78.31 416 ILE A O 1
ATOM 3355 N N . LEU A 1 417 ? -11.967 28.547 21.623 1.00 82.06 417 LEU A N 1
ATOM 3356 C CA . LEU A 1 417 ? -13.158 28.992 22.337 1.00 82.06 417 LEU A CA 1
ATOM 3357 C C . LEU A 1 417 ? -12.771 30.080 23.335 1.00 82.06 417 LEU A C 1
ATOM 3359 O O . LEU A 1 417 ? -12.017 29.835 24.272 1.00 82.06 417 LEU A O 1
ATOM 3363 N N . LEU A 1 418 ? -13.271 31.294 23.113 1.00 83.94 418 LEU A N 1
ATOM 3364 C CA . LEU A 1 418 ? -12.960 32.449 23.963 1.00 83.94 418 LEU A CA 1
ATOM 3365 C C . LEU A 1 418 ? -14.011 32.687 25.052 1.00 83.94 418 LEU A C 1
ATOM 3367 O O . LEU A 1 418 ? -13.705 33.253 26.100 1.00 83.94 418 LEU A O 1
ATOM 3371 N N . TYR A 1 419 ? -15.265 32.319 24.778 1.00 82.19 419 TYR A N 1
ATOM 3372 C CA . TYR A 1 419 ? -16.401 32.601 25.644 1.00 82.19 419 TYR A CA 1
ATOM 3373 C C . TYR A 1 419 ? -17.563 31.645 25.359 1.00 82.19 419 TYR A C 1
ATOM 3375 O O . TYR A 1 419 ? -17.862 31.351 24.203 1.00 82.19 419 TYR A O 1
ATOM 3383 N N . THR A 1 420 ? -18.253 31.224 26.417 1.00 82.44 420 THR A N 1
ATOM 3384 C CA . THR A 1 420 ? -19.483 30.417 26.368 1.00 82.44 420 THR A CA 1
ATOM 3385 C C . THR A 1 420 ? -20.408 30.889 27.481 1.00 82.44 420 THR A C 1
ATOM 3387 O O . THR A 1 420 ? -19.933 31.256 28.558 1.00 82.44 420 THR A O 1
ATOM 3390 N N . THR A 1 421 ? -21.722 30.870 27.256 1.00 76.44 421 THR A N 1
ATOM 3391 C CA . THR A 1 421 ? -22.683 31.225 28.310 1.00 76.44 421 THR A CA 1
ATOM 3392 C C . THR A 1 421 ? -22.802 30.168 29.405 1.00 76.44 421 THR A C 1
ATOM 3394 O O . THR A 1 421 ? -23.243 30.492 30.504 1.00 76.44 421 THR A O 1
ATOM 3397 N N . GLU A 1 422 ? -22.395 28.932 29.116 1.00 71.12 422 GLU A N 1
ATOM 3398 C CA . GLU A 1 422 ? -22.398 27.803 30.050 1.00 71.12 422 GLU A CA 1
ATOM 3399 C C . GLU A 1 422 ? -21.280 27.927 31.093 1.00 71.12 422 GLU A C 1
ATOM 3401 O O . GLU A 1 422 ? -21.523 27.760 32.283 1.00 71.12 422 GLU A O 1
ATOM 3406 N N . GLU A 1 423 ? -20.076 28.314 30.667 1.00 70.81 423 GLU A N 1
ATOM 3407 C CA . GLU A 1 423 ? -18.914 28.455 31.554 1.00 70.81 423 GLU A CA 1
ATOM 3408 C C . GLU A 1 423 ? -18.796 29.862 32.156 1.00 70.81 423 GLU A C 1
ATOM 3410 O O . GLU A 1 423 ? -18.352 30.032 33.290 1.00 70.81 423 GLU A O 1
ATOM 3415 N N . HIS A 1 424 ? -19.172 30.896 31.396 1.00 71.50 424 HIS A N 1
ATOM 3416 C CA . HIS A 1 424 ? -18.866 32.294 31.727 1.00 71.50 424 HIS A CA 1
ATOM 3417 C C . HIS A 1 424 ? -20.103 33.141 32.068 1.00 71.50 424 HIS A C 1
ATOM 3419 O O . HIS A 1 424 ? -19.973 34.325 32.397 1.00 71.50 424 HIS A O 1
ATOM 3425 N N . GLY A 1 425 ? -21.300 32.548 32.012 1.00 69.00 425 GLY A N 1
ATOM 3426 C CA . GLY A 1 425 ? -22.574 33.212 32.284 1.00 69.00 425 GLY A CA 1
ATOM 3427 C C . GLY A 1 425 ? -23.081 34.084 31.128 1.00 69.00 425 GLY A C 1
ATOM 3428 O O . GLY A 1 425 ? -22.578 34.044 30.013 1.00 69.00 425 GLY A O 1
ATOM 3429 N N . CYS A 1 426 ? -24.109 34.897 31.374 1.00 76.25 426 CYS A N 1
ATOM 3430 C CA . CYS A 1 426 ? -24.777 35.703 30.333 1.00 76.25 426 CYS A CA 1
ATOM 3431 C C . CYS A 1 426 ? -24.424 37.204 30.391 1.00 76.25 426 CYS A C 1
ATOM 3433 O O . CYS A 1 426 ? -25.121 38.036 29.814 1.00 76.25 426 CYS A O 1
ATOM 3435 N N . SER A 1 427 ? -23.365 37.580 31.117 1.00 79.12 427 SER A N 1
ATOM 3436 C CA . SER A 1 427 ? -22.974 38.984 31.289 1.00 79.12 427 SER A CA 1
ATOM 3437 C C . SER A 1 427 ? -22.216 39.508 30.068 1.00 79.12 427 SER A C 1
ATOM 3439 O O . SER A 1 427 ? -21.082 39.102 29.805 1.00 79.12 427 SER A O 1
ATOM 3441 N N . LEU A 1 428 ? -22.795 40.494 29.375 1.00 75.62 428 LEU A N 1
ATOM 3442 C CA . LEU A 1 428 ? -22.127 41.188 28.267 1.00 75.62 428 LEU A CA 1
ATOM 3443 C C . LEU A 1 428 ? -20.812 41.850 28.697 1.00 75.62 428 LEU A C 1
ATOM 3445 O O . LEU A 1 428 ? -19.859 41.875 27.924 1.00 75.62 428 LEU A O 1
ATOM 3449 N N . GLN A 1 429 ? -20.724 42.345 29.934 1.00 76.75 429 GLN A N 1
ATOM 3450 C CA . GLN A 1 429 ? -19.484 42.924 30.453 1.00 76.75 429 GLN A CA 1
ATOM 3451 C C . GLN A 1 429 ? -18.375 41.866 30.549 1.00 76.75 429 GLN A C 1
ATOM 3453 O O . GLN A 1 429 ? -17.236 42.131 30.170 1.00 76.75 429 GLN A O 1
ATOM 3458 N N . THR A 1 430 ? -18.713 40.657 31.005 1.00 75.25 430 THR A N 1
ATOM 3459 C CA . THR A 1 430 ? -17.771 39.532 31.092 1.00 75.25 430 THR A CA 1
ATOM 3460 C C . THR A 1 430 ? -17.318 39.081 29.707 1.00 75.25 430 THR A C 1
ATOM 3462 O O . THR A 1 430 ? -16.123 38.858 29.508 1.00 75.25 430 THR A O 1
ATOM 3465 N N . PHE A 1 431 ? -18.248 38.996 28.748 1.00 83.88 431 PHE A N 1
ATOM 3466 C CA . PHE A 1 431 ? -17.933 38.733 27.343 1.00 83.88 431 PHE A CA 1
ATOM 3467 C C . PHE A 1 431 ? -16.910 39.745 26.825 1.00 83.88 431 PHE A C 1
ATOM 3469 O O . PHE A 1 431 ? -15.809 39.371 26.426 1.00 83.88 431 PHE A O 1
ATOM 3476 N N . TYR A 1 432 ? -17.238 41.034 26.919 1.00 84.62 432 TYR A N 1
ATOM 3477 C CA . TYR A 1 432 ? -16.420 42.104 26.372 1.00 84.62 432 TYR A CA 1
ATOM 3478 C C . TYR A 1 432 ? -15.004 42.164 26.944 1.00 84.62 432 TYR A C 1
ATOM 3480 O O . TYR A 1 432 ? -14.095 42.493 26.192 1.00 84.62 432 TYR A O 1
ATOM 3488 N N . VAL A 1 433 ? -14.818 41.875 28.236 1.00 81.62 433 VAL A N 1
ATOM 3489 C CA . VAL A 1 433 ? -13.494 41.841 28.884 1.00 81.62 433 VAL A CA 1
ATOM 3490 C C . VAL A 1 433 ? -12.675 40.636 28.419 1.00 81.62 433 VAL A C 1
ATOM 3492 O O . VAL A 1 433 ? -11.468 40.749 28.247 1.00 81.62 433 VAL A O 1
ATOM 3495 N N . ARG A 1 434 ? -13.306 39.480 28.182 1.00 84.19 434 ARG A N 1
ATOM 3496 C CA . ARG A 1 434 ? -12.599 38.275 27.719 1.00 84.19 434 ARG A CA 1
ATOM 3497 C C . ARG A 1 434 ? -12.179 38.350 26.255 1.00 84.19 434 ARG A C 1
ATOM 3499 O O . ARG A 1 434 ? -11.103 37.876 25.911 1.00 84.19 434 ARG A O 1
ATOM 3506 N N . VAL A 1 435 ? -13.011 38.935 25.392 1.00 89.38 435 VAL A N 1
ATOM 3507 C CA . VAL A 1 435 ? -12.757 38.949 23.940 1.00 89.38 435 VAL A CA 1
ATOM 3508 C C . VAL A 1 435 ? -12.000 40.185 23.443 1.00 89.38 435 VAL A C 1
ATOM 3510 O O . VAL A 1 435 ? -11.674 40.260 22.261 1.00 89.38 435 VAL A O 1
ATOM 3513 N N . GLU A 1 436 ? -11.709 41.164 24.309 1.00 88.94 436 GLU A N 1
ATOM 3514 C CA . GLU A 1 436 ? -11.245 42.499 23.898 1.00 88.94 436 GLU A CA 1
ATOM 3515 C C . GLU A 1 436 ? -9.978 42.513 23.028 1.00 88.94 436 GLU A C 1
ATOM 3517 O O . GLU A 1 436 ? -9.898 43.345 22.126 1.00 88.94 436 GLU A O 1
ATOM 3522 N N . GLN A 1 437 ? -9.026 41.601 23.259 1.00 87.81 437 GLN A N 1
ATOM 3523 C CA . GLN A 1 437 ? -7.740 41.555 22.546 1.00 87.81 437 GLN A CA 1
ATOM 3524 C C . GLN A 1 437 ? -7.718 40.587 21.352 1.00 87.81 437 GLN A C 1
ATOM 3526 O O . GLN A 1 437 ? -6.698 40.490 20.671 1.00 87.81 437 GLN A O 1
ATOM 3531 N N . HIS A 1 438 ? -8.804 39.855 21.092 1.00 86.19 438 HIS A N 1
ATOM 3532 C CA . HIS A 1 438 ? -8.818 38.799 20.080 1.00 86.19 438 HIS A CA 1
ATOM 3533 C C . HIS A 1 438 ? -9.329 39.295 18.723 1.00 86.19 438 HIS A C 1
ATOM 3535 O O . HIS A 1 438 ? -10.357 39.969 18.644 1.00 86.19 438 HIS A O 1
ATOM 3541 N N . GLU A 1 439 ? -8.632 38.910 17.650 1.00 87.94 439 GLU A N 1
ATOM 3542 C CA . GLU A 1 439 ? -9.040 39.118 16.258 1.00 87.94 439 GLU A CA 1
ATOM 3543 C C . GLU A 1 439 ? -8.472 38.026 15.324 1.00 87.94 439 GLU A C 1
ATOM 3545 O O . GLU A 1 439 ? -7.370 37.527 15.569 1.00 87.94 439 GLU A O 1
ATOM 3550 N N . PRO A 1 440 ? -9.172 37.685 14.227 1.00 89.88 440 PRO A N 1
ATOM 3551 C CA . PRO A 1 440 ? -10.601 37.917 14.033 1.00 89.88 440 PRO A CA 1
ATOM 3552 C C . PRO A 1 440 ? -11.427 36.979 14.929 1.00 89.88 440 PRO A C 1
ATOM 3554 O O . PRO A 1 440 ? -10.933 35.960 15.409 1.00 89.88 440 PRO A O 1
ATOM 3557 N N . THR A 1 441 ? -12.696 37.309 15.158 1.00 91.31 441 THR A N 1
ATOM 3558 C CA . THR A 1 441 ? -13.584 36.508 16.016 1.00 91.31 441 THR A CA 1
ATOM 3559 C C . THR A 1 441 ? -14.876 36.134 15.305 1.00 91.31 441 THR A C 1
ATOM 3561 O O . THR A 1 441 ? -15.340 36.829 14.403 1.00 91.31 441 THR A O 1
ATOM 3564 N N . LEU A 1 442 ? -15.453 35.011 15.724 1.00 90.25 442 LEU A N 1
ATOM 3565 C CA . LEU A 1 442 ? -16.729 34.510 15.241 1.00 90.25 442 LEU A CA 1
ATOM 3566 C C . LEU A 1 442 ? -17.692 34.423 16.427 1.00 90.25 442 LEU A C 1
ATOM 3568 O O . LEU A 1 442 ? -17.479 33.630 17.341 1.00 90.25 442 LEU A O 1
ATOM 3572 N N . LEU A 1 443 ? -18.726 35.259 16.420 1.00 90.88 443 LEU A N 1
ATOM 3573 C CA . LEU A 1 443 ? -19.785 35.263 17.423 1.00 90.88 443 LEU A CA 1
ATOM 3574 C C . LEU A 1 443 ? -20.942 34.392 16.936 1.00 90.88 443 LEU A C 1
ATOM 3576 O O . LEU A 1 443 ? -21.426 34.585 15.823 1.00 90.88 443 LEU A O 1
ATOM 3580 N N . LEU A 1 444 ? -21.390 33.463 17.778 1.00 90.69 444 LEU A N 1
ATOM 3581 C CA . LEU A 1 444 ? -22.472 32.518 17.504 1.00 90.69 444 LEU A CA 1
ATOM 3582 C C . LEU A 1 444 ? -23.521 32.612 18.609 1.00 90.69 444 LEU A C 1
ATOM 3584 O O . LEU A 1 444 ? -23.181 32.541 19.789 1.00 90.69 444 LEU A O 1
ATOM 3588 N N . ILE A 1 445 ? -24.784 32.765 18.223 1.00 88.75 445 ILE A N 1
ATOM 3589 C CA . ILE A 1 445 ? -25.919 32.901 19.134 1.00 88.75 445 ILE A CA 1
ATOM 3590 C C . ILE A 1 445 ? -26.975 31.868 18.743 1.00 88.75 445 ILE A C 1
ATOM 3592 O O . ILE A 1 445 ? -27.407 31.825 17.591 1.00 88.75 445 ILE A O 1
ATOM 3596 N N . LYS A 1 446 ? -27.397 31.060 19.722 1.00 86.00 446 LYS A N 1
ATOM 3597 C CA . LYS A 1 446 ? -28.567 30.181 19.631 1.00 86.00 446 LYS A CA 1
ATOM 3598 C C . LYS A 1 446 ? -29.672 30.731 20.518 1.00 86.00 446 LYS A C 1
ATOM 3600 O O . LYS A 1 446 ? -29.458 30.895 21.718 1.00 86.00 446 LYS A O 1
ATOM 3605 N N . THR A 1 447 ? -30.838 31.015 19.952 1.00 83.88 447 THR A N 1
ATOM 3606 C CA . THR A 1 447 ? -32.001 31.446 20.741 1.00 83.88 447 THR A CA 1
ATOM 3607 C C . THR A 1 447 ? -32.732 30.247 21.341 1.00 83.88 447 THR A C 1
ATOM 3609 O O . THR A 1 447 ? -32.567 29.105 20.905 1.00 83.88 447 THR A O 1
ATOM 3612 N N . ASN A 1 448 ? -33.616 30.505 22.309 1.00 81.88 448 ASN A N 1
ATOM 3613 C CA . ASN A 1 448 ? -34.508 29.481 22.870 1.00 81.88 448 ASN A CA 1
ATOM 3614 C C . ASN A 1 448 ? -35.504 28.924 21.834 1.00 81.88 448 ASN A C 1
ATOM 3616 O O . ASN A 1 448 ? -36.077 27.860 22.046 1.00 81.88 448 ASN A O 1
ATOM 3620 N N . ASN A 1 449 ? -35.673 29.614 20.701 1.00 82.75 449 ASN A N 1
ATOM 3621 C CA . ASN A 1 449 ? -36.507 29.186 19.579 1.00 82.75 449 ASN A CA 1
ATOM 3622 C C . ASN A 1 449 ? -35.705 28.409 18.515 1.00 82.75 449 ASN A C 1
ATOM 3624 O O . ASN A 1 449 ? -36.199 28.188 17.412 1.00 82.75 449 ASN A O 1
ATOM 3628 N N . ASN A 1 450 ? -34.477 27.982 18.841 1.00 79.31 450 ASN A N 1
ATOM 3629 C CA . ASN A 1 450 ? -33.528 27.296 17.954 1.00 79.31 450 ASN A CA 1
ATOM 3630 C C . ASN A 1 450 ? -33.052 28.112 16.742 1.00 79.31 450 ASN A C 1
ATOM 3632 O O . ASN A 1 450 ? -32.478 27.541 15.818 1.00 79.31 450 ASN A O 1
ATOM 3636 N N . GLU A 1 451 ? -33.228 29.433 16.739 1.00 87.69 451 GLU A N 1
ATOM 3637 C CA . GLU A 1 451 ? -32.632 30.293 15.712 1.00 87.69 451 GLU A CA 1
ATOM 3638 C C . GLU A 1 451 ? -31.128 30.379 15.940 1.00 87.69 451 GLU A C 1
ATOM 3640 O O . GLU A 1 451 ? -30.676 30.516 17.080 1.00 87.69 451 GLU A O 1
ATOM 3645 N N . VAL A 1 452 ? -30.357 30.293 14.856 1.00 88.75 452 VAL A N 1
ATOM 3646 C CA . VAL A 1 452 ? -28.894 30.323 14.911 1.00 88.75 452 VAL A CA 1
ATOM 3647 C C . VAL A 1 452 ? -28.397 31.431 14.002 1.00 88.75 452 VAL A C 1
ATOM 3649 O O . VAL A 1 452 ? -28.555 31.361 12.784 1.00 88.75 452 VAL A O 1
ATOM 3652 N N . PHE A 1 453 ? -27.774 32.446 14.592 1.00 92.88 453 PHE A N 1
ATOM 3653 C CA . PHE A 1 453 ? -27.228 33.598 13.879 1.00 92.88 453 PHE A CA 1
ATOM 3654 C C . PHE A 1 453 ? -25.971 34.121 14.573 1.00 92.88 453 PHE A C 1
ATOM 3656 O O . PHE A 1 453 ? -25.600 33.668 15.659 1.00 92.88 453 PHE A O 1
ATOM 3663 N N . GLY A 1 454 ? -25.276 35.057 13.936 1.00 92.94 454 GLY A N 1
ATOM 3664 C CA . GLY A 1 454 ? -24.011 35.530 14.464 1.00 92.94 454 GLY A CA 1
ATOM 3665 C C . GLY A 1 454 ? -23.342 36.618 13.646 1.00 92.94 454 GLY A C 1
ATOM 3666 O O . GLY A 1 454 ? -23.937 37.224 12.754 1.00 92.94 454 GLY A O 1
ATOM 3667 N N . ALA A 1 455 ? -22.080 36.863 13.981 1.00 92.38 455 ALA A N 1
ATOM 3668 C CA . ALA A 1 455 ? -21.242 37.855 13.326 1.00 92.38 455 ALA A CA 1
ATOM 3669 C C . ALA A 1 455 ? -19.815 37.331 13.154 1.00 92.38 455 ALA A C 1
ATOM 3671 O O . ALA A 1 455 ? -19.257 36.716 14.064 1.00 92.38 455 ALA A O 1
ATOM 3672 N N . TYR A 1 456 ? -19.208 37.606 12.005 1.00 92.12 456 TYR A N 1
ATOM 3673 C CA . TYR A 1 456 ? -17.761 37.539 11.839 1.00 92.12 456 TYR A CA 1
ATOM 3674 C C . TYR A 1 456 ? -17.190 38.944 12.032 1.00 92.12 456 TYR A C 1
ATOM 3676 O O . TYR A 1 456 ? -17.472 39.841 11.237 1.00 92.12 456 TYR A O 1
ATOM 3684 N N . CYS A 1 457 ? -16.389 39.129 13.079 1.00 91.69 457 CYS A N 1
ATOM 3685 C CA . CYS A 1 457 ? -15.781 40.406 13.436 1.00 91.69 457 CYS A CA 1
ATOM 3686 C C . CYS A 1 457 ? -14.302 40.387 13.046 1.00 91.69 457 CYS A C 1
ATOM 3688 O O . CYS A 1 457 ? -13.509 39.614 13.591 1.00 91.69 457 CYS A O 1
ATOM 3690 N N . SER A 1 458 ? -13.922 41.241 12.095 1.00 89.38 458 SER A N 1
ATOM 3691 C CA . SER A 1 458 ? -12.569 41.231 11.527 1.00 89.38 458 SER A CA 1
ATOM 3692 C C . SER A 1 458 ? -11.511 41.929 12.389 1.00 89.38 458 SER A C 1
ATOM 3694 O O . SER A 1 458 ? -10.334 41.809 12.071 1.00 89.38 458 SER A O 1
ATOM 3696 N N . SER A 1 459 ? -11.915 42.704 13.399 1.00 88.44 459 SER A N 1
ATOM 3697 C CA . SER A 1 459 ? -11.015 43.477 14.264 1.00 88.44 459 SER A CA 1
ATOM 3698 C C . SER A 1 459 ? -11.291 43.233 15.749 1.00 88.44 459 SER A C 1
ATOM 3700 O O . SER A 1 459 ? -12.268 42.568 16.113 1.00 88.44 459 SER A O 1
ATOM 3702 N N . ARG A 1 460 ? -10.401 43.735 16.611 1.00 90.12 460 ARG A N 1
ATOM 3703 C CA . ARG A 1 460 ? -10.459 43.514 18.063 1.00 90.12 460 ARG A CA 1
ATOM 3704 C C . ARG A 1 460 ? -11.652 44.212 18.700 1.00 90.12 460 ARG A C 1
ATOM 3706 O O . ARG A 1 460 ? -11.935 45.379 18.439 1.00 90.12 460 ARG A O 1
ATOM 3713 N N . TRP A 1 461 ? -12.278 43.546 19.666 1.00 89.56 461 TRP A N 1
ATOM 3714 C CA . TRP A 1 461 ? -13.420 44.103 20.392 1.00 89.56 461 TRP A CA 1
ATOM 3715 C C . TRP A 1 461 ? -13.067 45.316 21.264 1.00 89.56 461 TRP A C 1
ATOM 3717 O O . TRP A 1 461 ? -13.978 46.058 21.633 1.00 89.56 461 TRP A O 1
ATOM 3727 N N . ILE A 1 462 ? -11.792 45.550 21.611 1.00 87.00 462 ILE A N 1
ATOM 3728 C CA . ILE A 1 462 ? -11.357 46.765 22.326 1.00 87.00 462 ILE A CA 1
ATOM 3729 C C . ILE A 1 462 ? -11.558 48.043 21.497 1.00 87.00 462 ILE A C 1
ATOM 3731 O O . ILE A 1 462 ? -11.762 49.117 22.067 1.00 87.00 462 ILE A O 1
ATOM 3735 N N . GLU A 1 463 ? -11.574 47.936 20.165 1.00 85.75 463 GLU A N 1
ATOM 3736 C CA . GLU A 1 463 ? -11.718 49.080 19.258 1.00 85.75 463 GLU A CA 1
ATOM 3737 C C . GLU A 1 463 ? -13.067 49.790 19.400 1.00 85.75 463 GLU A C 1
ATOM 3739 O O . GLU A 1 463 ? -13.155 50.987 19.147 1.00 85.75 463 GLU A O 1
ATOM 3744 N N . ARG A 1 464 ? -14.095 49.108 19.925 1.00 82.56 464 ARG A N 1
ATOM 3745 C CA . ARG A 1 464 ? -15.401 49.710 20.259 1.00 82.56 464 ARG A CA 1
ATOM 3746 C C . ARG A 1 464 ? -15.301 50.902 21.223 1.00 82.56 464 ARG A C 1
ATOM 3748 O O . ARG A 1 464 ? -16.240 51.681 21.352 1.00 82.56 464 ARG A O 1
ATOM 3755 N N . ASN A 1 465 ? -14.192 51.003 21.961 1.00 83.62 465 ASN A N 1
ATOM 3756 C CA . ASN A 1 465 ? -13.934 52.074 22.919 1.00 83.62 465 ASN A CA 1
ATOM 3757 C C . ASN A 1 465 ? -13.134 53.240 22.314 1.00 83.62 465 ASN A C 1
ATOM 3759 O O . ASN A 1 465 ? -12.858 54.204 23.033 1.00 83.62 465 ASN A O 1
ATOM 3763 N N . GLN A 1 466 ? -12.751 53.167 21.032 1.00 81.81 466 GLN A N 1
ATOM 3764 C CA . GLN A 1 466 ? -12.063 54.260 20.351 1.00 81.81 466 GLN A CA 1
ATOM 3765 C C . GLN A 1 466 ? -12.937 55.514 20.324 1.00 81.81 466 GLN A C 1
ATOM 3767 O O . GLN A 1 466 ? -14.167 55.460 20.210 1.00 81.81 466 GLN A O 1
ATOM 3772 N N . LYS A 1 467 ? -12.269 56.659 20.453 1.00 83.44 467 LYS A N 1
ATOM 3773 C CA . LYS A 1 467 ? -12.882 57.978 20.372 1.00 83.44 467 LYS A CA 1
ATOM 3774 C C . LYS A 1 467 ? -12.377 58.688 19.124 1.00 83.44 467 LYS A C 1
ATOM 3776 O O . LYS A 1 467 ? -11.207 58.543 18.779 1.00 83.44 467 LYS A O 1
ATOM 3781 N N . ASP A 1 468 ? -13.255 59.432 18.468 1.00 79.00 468 ASP A N 1
ATOM 3782 C CA . ASP A 1 468 ? -12.880 60.324 17.378 1.00 79.00 468 ASP A CA 1
ATOM 3783 C C . ASP A 1 468 ? -12.011 61.492 17.890 1.00 79.00 468 ASP A C 1
ATOM 3785 O O . ASP A 1 468 ? -11.843 61.696 19.097 1.00 79.00 468 ASP A O 1
ATOM 3789 N N . GLU A 1 469 ? -11.472 62.295 16.971 1.00 77.25 469 GLU A N 1
ATOM 3790 C CA . GLU A 1 469 ? -10.658 63.480 17.297 1.00 77.25 469 GLU A CA 1
ATOM 3791 C C . GLU A 1 469 ? -11.412 64.526 18.143 1.00 77.25 469 GLU A C 1
ATOM 3793 O O . GLU A 1 469 ? -10.804 65.425 18.720 1.00 77.25 469 GLU A O 1
ATOM 3798 N N . ARG A 1 470 ? -12.742 64.404 18.245 1.00 78.81 470 ARG A N 1
ATOM 3799 C CA . ARG A 1 470 ? -13.630 65.266 19.031 1.00 78.81 470 ARG A CA 1
ATOM 3800 C C . ARG A 1 470 ? -13.994 64.649 20.391 1.00 78.81 470 ARG A C 1
ATOM 3802 O O . ARG A 1 470 ? -14.760 65.251 21.139 1.00 78.81 470 ARG A O 1
ATOM 3809 N N . GLY A 1 471 ? -13.441 63.481 20.734 1.00 74.69 471 GLY A N 1
ATOM 3810 C CA . GLY A 1 471 ? -13.639 62.788 22.008 1.00 74.69 471 GLY A CA 1
ATOM 3811 C C . GLY A 1 471 ? -14.915 61.940 22.109 1.00 74.69 471 GLY A C 1
ATOM 3812 O O . GLY A 1 471 ? -15.177 61.380 23.182 1.00 74.69 471 GLY A O 1
ATOM 3813 N N . ASN A 1 472 ? -15.689 61.805 21.030 1.00 78.44 472 ASN A N 1
ATOM 3814 C CA . ASN A 1 472 ? -16.914 61.004 20.982 1.00 78.44 472 ASN A CA 1
ATOM 3815 C C . ASN A 1 472 ? -16.601 59.550 20.632 1.00 78.44 472 ASN A C 1
ATOM 3817 O O . ASN A 1 472 ? -15.690 59.278 19.859 1.00 78.44 472 ASN A O 1
ATOM 3821 N N . ARG A 1 473 ? -17.369 58.596 21.167 1.00 75.12 473 ARG A N 1
ATOM 3822 C CA . ARG A 1 473 ? -17.214 57.180 20.793 1.00 75.12 473 ARG A CA 1
ATOM 3823 C C . ARG A 1 473 ? -17.599 56.966 19.332 1.00 75.12 473 ARG A C 1
ATOM 3825 O O . ARG A 1 473 ? -18.637 57.457 18.894 1.00 75.12 473 ARG A O 1
ATOM 3832 N N . VAL A 1 474 ? -16.789 56.196 18.611 1.00 76.25 474 VAL A N 1
ATOM 3833 C CA . VAL A 1 474 ? -17.084 55.822 17.224 1.00 76.25 474 VAL A CA 1
ATOM 3834 C C . VAL A 1 474 ? -18.310 54.900 17.195 1.00 76.25 474 VAL A C 1
ATOM 3836 O O . VAL A 1 474 ? -18.421 53.976 18.000 1.00 76.25 474 VAL A O 1
ATOM 3839 N N . ALA A 1 475 ? -19.252 55.163 16.285 1.00 70.25 475 ALA A N 1
ATOM 3840 C CA . ALA A 1 475 ? -20.527 54.442 16.211 1.00 70.25 475 ALA A CA 1
ATOM 3841 C C . ALA A 1 475 ? -20.409 53.008 15.655 1.00 70.25 475 ALA A C 1
ATOM 3843 O O . ALA A 1 475 ? -21.318 52.202 15.842 1.00 70.25 475 ALA A O 1
ATOM 3844 N N . TYR A 1 476 ? -19.310 52.686 14.972 1.00 73.69 476 TYR A N 1
ATOM 3845 C CA . TYR A 1 476 ? -19.040 51.378 14.379 1.00 73.69 476 TYR A CA 1
ATOM 3846 C C . TYR A 1 476 ? -17.548 51.037 14.484 1.00 73.69 476 TYR A C 1
ATOM 3848 O O . TYR A 1 476 ? -16.701 51.925 14.544 1.00 73.69 476 TYR A O 1
ATOM 3856 N N . PHE A 1 477 ? -17.225 49.747 14.499 1.00 78.44 477 PHE A N 1
ATOM 3857 C CA . PHE A 1 477 ? -15.858 49.221 14.484 1.00 78.44 477 PHE A CA 1
ATOM 3858 C C . PHE A 1 477 ? -15.815 47.967 13.600 1.00 78.44 477 PHE A C 1
ATOM 3860 O O . PHE A 1 477 ? -16.854 47.352 13.355 1.00 78.44 477 PHE A O 1
ATOM 3867 N N . GLY A 1 478 ? -14.635 47.608 13.092 1.00 77.12 478 GLY A N 1
ATOM 3868 C CA . GLY A 1 478 ? -14.471 46.543 12.098 1.00 77.12 478 GLY A CA 1
ATOM 3869 C C . GLY A 1 478 ? -13.881 47.042 10.780 1.00 77.12 478 GLY A C 1
ATOM 3870 O O . GLY A 1 478 ? -13.788 48.239 10.516 1.00 77.12 478 GLY A O 1
ATOM 3871 N N . THR A 1 479 ? -13.478 46.101 9.931 1.00 78.44 479 THR A N 1
ATOM 3872 C CA . THR A 1 479 ? -13.067 46.372 8.545 1.00 78.44 479 THR A CA 1
ATOM 3873 C C . THR A 1 479 ? -14.220 46.054 7.589 1.00 78.44 479 THR A C 1
ATOM 3875 O O . THR A 1 479 ? -15.218 45.456 7.995 1.00 78.44 479 THR A O 1
ATOM 3878 N N . GLY A 1 480 ? -14.060 46.360 6.296 1.00 81.62 480 GLY A N 1
ATOM 3879 C CA . GLY A 1 480 ? -15.012 45.962 5.247 1.00 81.62 480 GLY A CA 1
ATOM 3880 C C . GLY A 1 480 ? -15.219 44.445 5.089 1.00 81.62 480 GLY A C 1
ATOM 3881 O O . GLY A 1 480 ? -16.034 44.029 4.274 1.00 81.62 480 GLY A O 1
ATOM 3882 N N . GLU A 1 481 ? -14.498 43.613 5.849 1.00 86.69 481 GLU A N 1
ATOM 3883 C CA . GLU A 1 481 ? -14.698 42.163 5.905 1.00 86.69 481 GLU A CA 1
ATOM 3884 C C . GLU A 1 481 ? -15.662 41.709 7.017 1.00 86.69 481 GLU A C 1
ATOM 3886 O O . GLU A 1 481 ? -15.959 40.520 7.084 1.00 86.69 481 GLU A O 1
ATOM 3891 N N . THR A 1 482 ? -16.128 42.600 7.900 1.00 89.44 482 THR A N 1
ATOM 3892 C CA . THR A 1 482 ? -17.088 42.252 8.968 1.00 89.44 482 THR A CA 1
ATOM 3893 C C . THR A 1 482 ? -18.479 42.013 8.379 1.00 89.44 482 THR A C 1
ATOM 3895 O O . THR A 1 482 ? -18.949 42.807 7.567 1.00 89.44 482 THR A O 1
ATOM 3898 N N . PHE A 1 483 ? -19.148 40.930 8.782 1.00 90.69 483 PHE A N 1
ATOM 3899 C CA . PHE A 1 483 ? -20.497 40.608 8.305 1.00 90.69 483 PHE A CA 1
ATOM 3900 C C . PHE A 1 483 ? -21.336 39.899 9.369 1.00 90.69 483 PHE A C 1
ATOM 3902 O O . PHE A 1 483 ? -20.807 39.205 10.240 1.00 90.69 483 PHE A O 1
ATOM 3909 N N . LEU A 1 484 ? -22.653 40.064 9.268 1.00 92.19 484 LEU A N 1
ATOM 3910 C CA . LEU A 1 484 ? -23.638 39.304 10.033 1.00 92.19 484 LEU A CA 1
ATOM 3911 C C . LEU A 1 484 ? -24.064 38.079 9.231 1.00 92.19 484 LEU A C 1
ATOM 3913 O O . LEU A 1 484 ? -23.941 38.063 8.013 1.00 92.19 484 LEU A O 1
ATOM 3917 N N . PHE A 1 485 ? -24.548 37.043 9.901 1.00 93.25 485 PHE A N 1
ATOM 3918 C CA . PHE A 1 485 ? -25.066 35.869 9.214 1.00 93.25 485 PHE A CA 1
ATOM 3919 C C . PHE A 1 485 ? -26.201 35.208 9.992 1.00 93.25 485 PHE A C 1
ATOM 3921 O O . PHE A 1 485 ? -26.284 35.316 11.215 1.00 93.25 485 PHE A O 1
ATOM 3928 N N . SER A 1 486 ? -27.030 34.462 9.270 1.00 90.94 486 SER A N 1
ATOM 3929 C CA . SER A 1 486 ? -28.078 33.586 9.793 1.00 90.94 486 SER A CA 1
ATOM 3930 C C . SER A 1 486 ? -27.888 32.179 9.224 1.00 90.94 486 SER A C 1
ATOM 3932 O O . SER A 1 486 ? -27.552 32.026 8.050 1.00 90.94 486 SER A O 1
ATOM 3934 N N . LEU A 1 487 ? -28.068 31.146 10.047 1.00 87.06 487 LEU A N 1
ATOM 3935 C CA . LEU A 1 487 ? -27.934 29.730 9.676 1.00 87.06 487 LEU A CA 1
ATOM 3936 C C . LEU A 1 487 ? -29.268 28.972 9.749 1.00 87.06 487 LEU A C 1
ATOM 3938 O O . LEU A 1 487 ? -29.479 28.051 8.953 1.00 87.06 487 LEU A O 1
ATOM 3942 N N . TYR A 1 488 ? -30.160 29.377 10.657 1.00 85.88 488 TYR A N 1
ATOM 3943 C CA . TYR A 1 488 ? -31.514 28.845 10.816 1.00 85.88 488 TYR A CA 1
ATOM 3944 C C . TYR A 1 488 ? -32.462 29.964 11.290 1.00 85.88 488 TYR A C 1
ATOM 3946 O O . TYR A 1 488 ? -32.074 30.692 12.209 1.00 85.88 488 TYR A O 1
ATOM 3954 N N . PRO A 1 489 ? -33.687 30.104 10.732 1.00 78.62 489 PRO A N 1
ATOM 3955 C CA . PRO A 1 489 ? -34.361 29.192 9.790 1.00 78.62 489 PRO A CA 1
ATOM 3956 C C . PRO A 1 489 ? -33.886 29.322 8.337 1.00 78.62 489 PRO A C 1
ATOM 3958 O O . PRO A 1 489 ? -33.887 28.339 7.596 1.00 78.62 489 PRO A O 1
ATOM 3961 N N . GLU A 1 490 ? -33.421 30.507 7.945 1.00 82.12 490 GLU A N 1
ATOM 3962 C CA . GLU A 1 490 ? -32.886 30.779 6.613 1.00 82.12 490 GLU A CA 1
ATOM 3963 C C . GLU A 1 490 ? -31.386 31.066 6.672 1.00 82.12 490 GLU A C 1
ATOM 3965 O O . GLU A 1 490 ? -30.884 31.714 7.596 1.00 82.12 490 GLU A O 1
ATOM 3970 N N . ARG A 1 491 ? -30.667 30.567 5.660 1.00 84.75 491 ARG A N 1
ATOM 3971 C CA . ARG A 1 491 ? -29.219 30.735 5.527 1.00 84.75 491 ARG A CA 1
ATOM 3972 C C . ARG A 1 491 ? -28.914 31.978 4.714 1.00 84.75 491 ARG A C 1
ATOM 3974 O O . ARG A 1 491 ? -29.131 31.978 3.504 1.00 84.75 491 ARG A O 1
ATOM 3981 N N . ALA A 1 492 ? -28.362 32.990 5.366 1.00 85.94 492 ALA A N 1
ATOM 3982 C CA . ALA A 1 492 ? -28.023 34.256 4.737 1.00 85.94 492 ALA A CA 1
ATOM 3983 C C . ALA A 1 492 ? -26.714 34.819 5.300 1.00 85.94 492 ALA A C 1
ATOM 3985 O O . ALA A 1 492 ? -26.425 34.660 6.488 1.00 85.94 492 ALA A O 1
ATOM 3986 N N . LYS A 1 493 ? -25.953 35.475 4.423 1.00 78.25 493 LYS A N 1
ATOM 3987 C CA . LYS A 1 493 ? -24.788 36.304 4.735 1.00 78.25 493 LYS A CA 1
ATOM 3988 C C . LYS A 1 493 ? -25.127 37.749 4.397 1.00 78.25 493 LYS A C 1
ATOM 3990 O O . LYS A 1 493 ? -25.737 37.935 3.320 1.00 78.25 493 LYS A O 1
#

Sequence (493 aa):
MLSEIVEEGDDIDETRHFSEFVDPSNAPPDEYRPPAPPPPSGGKKSPPPSSGSPSTAENLKTFSEVDTLLLYNKKRDVKTIIRENDWPIRHSIRGKLWPKLCHGHSTEKTTIEEPSFYWELVNQLFGNTELPDKIVQLPQFVEMEHRHTFFLNKKGVKVADRVVCVLGFSCPDITYSPMVYPIAALLLHYMTEEQCYSCLATLVACKSPVFLHQTKLLHEVTWRTVMHITKKHVKSAAATLSRHCPTSRAERIYTDWIWWVLHNLPFNHVVRVMDCYLNEGIKVLYRVAMAILLLFHKNSASWTKDIAESGVDSALAKFANQIPVGPRKLLRVCFGIRGLSSAYIFRVFTKTEMTLKARSNVMSNSRQLIRSRSSENLPTSQSQLNVQMMSHTLTIRELFTLWSWLPVRITMYQPILLYTTEEHGCSLQTFYVRVEQHEPTLLLIKTNNNEVFGAYCSSRWIERNQKDERGNRVAYFGTGETFLFSLYPERAK